Protein AF-A0A443SQB9-F1 (afdb_monomer)

Solvent-accessible surface area (backbone atoms only — not comparable to full-atom values): 27521 Å² total; per-residue (Å²): 140,80,87,82,80,80,82,76,84,77,80,80,80,65,54,76,94,55,66,88,41,64,33,54,49,50,38,37,49,73,78,35,53,66,57,44,50,38,56,67,45,86,54,63,68,63,34,51,50,52,31,52,51,50,36,70,71,40,77,94,51,84,53,91,40,65,66,52,48,51,54,51,49,48,52,52,45,53,51,50,43,52,48,42,39,58,79,42,38,79,82,55,68,74,66,68,82,67,60,59,46,27,38,60,34,34,30,89,89,35,77,47,68,30,37,49,18,38,32,24,34,56,21,31,28,24,47,65,40,36,40,73,41,70,41,59,95,59,55,44,59,88,27,39,45,67,43,40,27,38,45,40,76,32,45,29,56,15,32,34,74,69,39,62,40,28,42,89,95,45,77,43,77,42,55,31,40,28,32,64,65,54,76,50,72,45,36,38,42,5,22,49,52,38,53,75,51,31,30,28,45,29,40,60,83,32,30,42,33,41,65,50,98,54,100,63,68,46,76,43,37,34,58,55,80,87,74,67,62,78,66,65,36,52,50,52,52,52,51,62,77,65,55,66,71,49,43,24,53,34,42,46,93,80,62,60,82,50,60,35,38,26,37,71,33,32,38,78,88,35,82,43,70,31,35,48,20,44,36,21,49,55,20,33,27,21,49,63,36,27,48,75,48,68,45,32,38,46,40,39,56,87,62,44,48,78,46,54,13,43,19,62,28,52,28,54,12,32,28,54,54,42,68,33,32,67,50,101,87,41,73,47,71,50,48,30,41,26,33,62,87,56,101,60,70,46,39,37,43,8,16,39,52,35,34,70,38,27,20,32,41,32,49,71,78,38,29,41,32,38,41,77,93,60,82,41,77,41,71,47,38,66,65,85,67,69,66,65,63,51,53,49,56,26,52,76,24,60,42,35,78,83,71,70,66,74,91,74,79,79,83,81,72,83,78,84,86,82,88,85,93,85,86,82,88,80,90,87,86,84,82,90,84,78,89,84,84,84,84,79,89,84,86,82,77,87,83,78,88,81,85,79,81,86,77,91,75,84,83,84,81,89,76,93,76,90,79,70,78,76,80,57,74,80,74,71,81,84,130

Foldseek 3Di:
DDDDDDDDDPQQDFDPLCVPVVLLLLLCVVVPVLLNVLRSDPDPVSFVVVQVVVCVVCVVDHDPGSSSVSVVSVVVLVVVLVVLCVVCCVLCVDQDDQFFQKAWKAFPNDIDIEGEKLLFQFWAWECVRCVNNPNNVQFAQPFKAWWAWFAGIWIFRGKRFQTFIDGDNDTDGGIYGYTHDFPDGHTYDYPVNCLVQQWKQFLLQQWIWGDDPPPDIDIAHRLGDQDDDPPVSVVSVVNVVPPPQQQIQRTPPQQAPRQWWWAWWAFLNDTDIATEISSHRFKAWECVLCSVSSQSNQFDQVQWDWGGYSHTWTFRGKRRWGWIGRDPFDTDTGMHGYTYDDPDTHTYDYSSNCNSQRWMQGSVQQWIWGDDPDTDIGHIDGDDDDPVSNCVSCVVRVNCVVVPVDPPPPPPDDDDDDDDDDDDDDDDDDDDDDDDDDDDDDDDDDDDDDDDDDDDDDDDDDDDDRDDPPVCVVPPPDD

Nearest PDB structures (foldseek):
  4rgh-assembly1_A  TM=8.993E-01  e=1.128E-07  Homo sapiens
  4z2z-assembly1_B  TM=8.793E-01  e=1.262E-07  Saccharomyces cerevisiae S288C
  4z2z-assembly1_A  TM=9.184E-01  e=4.603E-07  Saccharomyces cerevisiae S288C
  5yq8-assembly2_D  TM=8.649E-01  e=8.079E-07  Leishmania major
  7d66-assembly2_I  TM=8.600E-01  e=8.546E-07  Toxoplasma gondii GT1

Mean predicted aligned error: 14.37 Å

pLDDT: mean 72.58, std 24.24, range [23.03, 96.5]

Structure (mmCIF, N/CA/C/O backbone):
data_AF-A0A443SQB9-F1
#
_entry.id   AF-A0A443SQB9-F1
#
loop_
_atom_site.group_PDB
_atom_site.id
_atom_site.type_symbol
_atom_site.label_atom_id
_atom_site.label_alt_id
_atom_site.label_comp_id
_atom_site.label_asym_id
_atom_site.label_entity_id
_atom_site.label_seq_id
_atom_site.pdbx_PDB_ins_code
_atom_site.Cartn_x
_atom_site.Cartn_y
_atom_site.Cartn_z
_atom_site.occupancy
_atom_site.B_iso_or_equiv
_atom_site.auth_seq_id
_atom_site.auth_comp_id
_atom_site.auth_asym_id
_atom_site.auth_atom_id
_atom_site.pdbx_PDB_model_num
ATOM 1 N N . MET A 1 1 ? 62.077 -1.627 -3.712 1.00 34.81 1 MET A N 1
ATOM 2 C CA . MET A 1 1 ? 61.392 -2.932 -3.588 1.00 34.81 1 MET A CA 1
ATOM 3 C C . MET A 1 1 ? 60.418 -2.800 -2.430 1.00 34.81 1 MET A C 1
ATOM 5 O O . MET A 1 1 ? 60.890 -2.609 -1.328 1.00 34.81 1 MET A O 1
ATOM 9 N N . GLY A 1 2 ? 59.101 -2.772 -2.541 1.00 33.56 2 GLY A N 1
ATOM 10 C CA . GLY A 1 2 ? 58.137 -2.746 -3.632 1.00 33.56 2 GLY A CA 1
ATOM 11 C C . GLY A 1 2 ? 56.800 -2.491 -2.925 1.00 33.56 2 GLY A C 1
ATOM 12 O O . GLY A 1 2 ? 56.487 -3.211 -1.983 1.00 33.56 2 GLY A O 1
ATOM 13 N N . ASN A 1 3 ? 56.077 -1.440 -3.310 1.00 28.31 3 ASN A N 1
ATOM 14 C CA . ASN A 1 3 ? 54.699 -1.218 -2.880 1.00 28.31 3 ASN A CA 1
ATOM 15 C C . ASN A 1 3 ? 53.808 -1.898 -3.920 1.00 28.31 3 ASN A C 1
ATOM 17 O O . ASN A 1 3 ? 53.896 -1.576 -5.105 1.00 28.31 3 ASN A O 1
ATOM 21 N N . THR A 1 4 ? 52.999 -2.861 -3.498 1.00 34.81 4 THR A N 1
ATOM 22 C CA . THR A 1 4 ? 51.922 -3.423 -4.314 1.00 34.81 4 THR A CA 1
ATOM 23 C C . THR A 1 4 ? 50.633 -2.709 -3.942 1.00 34.81 4 THR A C 1
ATOM 25 O O . THR A 1 4 ? 49.973 -3.093 -2.979 1.00 34.81 4 THR A O 1
ATOM 28 N N . ASP A 1 5 ? 50.296 -1.667 -4.701 1.00 32.88 5 ASP A N 1
ATOM 29 C CA . ASP A 1 5 ? 48.966 -1.064 -4.680 1.00 32.88 5 ASP A CA 1
ATOM 30 C C . ASP A 1 5 ? 47.976 -2.015 -5.363 1.00 32.88 5 ASP A C 1
ATOM 32 O O . ASP A 1 5 ? 48.071 -2.319 -6.558 1.00 32.88 5 ASP A O 1
ATOM 36 N N . SER A 1 6 ? 47.020 -2.507 -4.582 1.00 32.91 6 SER A N 1
ATOM 37 C CA . SER A 1 6 ? 45.829 -3.197 -5.057 1.00 32.91 6 SER A CA 1
ATOM 38 C C . SER A 1 6 ? 44.921 -2.196 -5.773 1.00 32.91 6 SER A C 1
ATOM 40 O O . SER A 1 6 ? 44.349 -1.309 -5.146 1.00 32.91 6 SER A O 1
ATOM 42 N N . LYS A 1 7 ? 44.790 -2.346 -7.095 1.00 32.62 7 LYS A N 1
ATOM 43 C CA . LYS A 1 7 ? 43.816 -1.621 -7.919 1.00 32.62 7 LYS A CA 1
ATOM 44 C C . LYS A 1 7 ? 42.391 -1.962 -7.473 1.00 32.62 7 LYS A C 1
ATOM 46 O O . LYS A 1 7 ? 41.893 -3.046 -7.773 1.00 32.62 7 LYS A O 1
ATOM 51 N N . GLU A 1 8 ? 41.733 -1.023 -6.802 1.00 32.00 8 GLU A N 1
ATOM 52 C CA . GLU A 1 8 ? 40.275 -0.975 -6.734 1.00 32.00 8 GLU A CA 1
ATOM 53 C C . GLU A 1 8 ? 39.711 -0.735 -8.141 1.00 32.00 8 GLU A C 1
ATOM 55 O O . GLU A 1 8 ? 40.097 0.190 -8.854 1.00 32.00 8 GLU A O 1
ATOM 60 N N . SER A 1 9 ? 38.805 -1.619 -8.550 1.00 29.86 9 SER A N 1
ATOM 61 C CA . SER A 1 9 ? 38.025 -1.535 -9.781 1.00 29.86 9 SER A CA 1
ATOM 62 C C . SER A 1 9 ? 37.024 -0.377 -9.675 1.00 29.86 9 SER A C 1
ATOM 64 O O . SER A 1 9 ? 35.926 -0.546 -9.141 1.00 29.86 9 SER A O 1
ATOM 66 N N . THR A 1 10 ? 37.370 0.791 -10.210 1.00 34.09 10 THR A N 1
ATOM 67 C CA . THR A 1 10 ? 36.421 1.883 -10.460 1.00 34.09 10 THR A CA 1
ATOM 68 C C . THR A 1 10 ? 35.364 1.429 -11.467 1.00 34.09 10 THR A C 1
ATOM 70 O O . THR A 1 10 ? 35.664 1.255 -12.645 1.00 34.09 10 THR A O 1
ATOM 73 N N . ARG A 1 11 ? 34.117 1.234 -11.013 1.00 37.00 11 ARG A N 1
ATOM 74 C CA . ARG A 1 11 ? 32.946 1.151 -11.903 1.00 37.00 11 ARG A CA 1
ATOM 75 C C . ARG A 1 11 ? 32.827 2.480 -12.657 1.00 37.00 11 ARG A C 1
ATOM 77 O O . ARG A 1 11 ? 32.586 3.512 -12.034 1.00 37.00 11 ARG A O 1
ATOM 84 N N . GLU A 1 12 ? 33.033 2.454 -13.970 1.00 46.12 12 GLU A N 1
ATOM 85 C CA . GLU A 1 12 ? 32.887 3.622 -14.845 1.00 46.12 12 GLU A CA 1
ATOM 86 C C . GLU A 1 12 ? 31.425 4.108 -14.868 1.00 46.12 12 GLU A C 1
ATOM 88 O O . GLU A 1 12 ? 30.486 3.309 -14.876 1.00 46.12 12 GLU A O 1
ATOM 93 N N . GLN A 1 13 ? 31.226 5.431 -14.815 1.00 42.25 13 GLN A N 1
ATOM 94 C CA . GLN A 1 13 ? 29.899 6.054 -14.779 1.00 42.25 13 GLN A CA 1
ATOM 95 C C . GLN A 1 13 ? 29.280 6.143 -16.190 1.00 42.25 13 GLN A C 1
ATOM 97 O O . GLN A 1 13 ? 29.987 6.501 -17.131 1.00 42.25 13 GLN A O 1
ATOM 102 N N . PRO A 1 14 ? 27.964 5.886 -16.346 1.00 44.00 14 PRO A N 1
ATOM 103 C CA . PRO A 1 14 ? 27.281 5.933 -17.642 1.00 44.00 14 PRO A CA 1
ATOM 104 C C . PRO A 1 14 ? 27.228 7.356 -18.243 1.00 44.00 14 PRO A C 1
ATOM 106 O O . PRO A 1 14 ? 27.326 8.330 -17.494 1.00 44.00 14 PRO A O 1
ATOM 109 N N . PRO A 1 15 ? 27.043 7.503 -19.571 1.00 52.34 15 PRO A N 1
ATOM 110 C CA . PRO A 1 15 ? 26.892 8.792 -20.261 1.00 52.34 15 PRO A CA 1
ATOM 111 C C . PRO A 1 15 ? 25.661 9.593 -19.791 1.00 52.34 15 PRO A C 1
ATOM 113 O O . PRO A 1 15 ? 24.683 9.020 -19.308 1.00 52.34 15 PRO A O 1
ATOM 116 N N . ASP A 1 16 ? 25.708 10.924 -19.954 1.00 53.62 16 ASP A N 1
ATOM 117 C CA . ASP A 1 16 ? 24.734 11.887 -19.401 1.00 53.62 16 ASP A CA 1
ATOM 118 C C . ASP A 1 16 ? 23.270 11.637 -19.820 1.00 53.62 16 ASP A C 1
ATOM 120 O O . ASP A 1 16 ? 22.362 11.915 -19.042 1.00 53.62 16 ASP A O 1
ATOM 124 N N . ASP A 1 17 ? 23.030 11.020 -20.980 1.00 52.53 17 ASP A N 1
ATOM 125 C CA . ASP A 1 17 ? 21.685 10.810 -21.543 1.00 52.53 17 ASP A CA 1
ATOM 126 C C . ASP A 1 17 ? 20.835 9.754 -20.803 1.00 52.53 17 ASP A C 1
ATOM 128 O O . ASP A 1 17 ? 19.616 9.701 -20.974 1.00 52.53 17 ASP A O 1
ATOM 132 N N . ILE A 1 18 ? 21.455 8.909 -19.969 1.00 58.88 18 ILE A N 1
ATOM 133 C CA . ILE A 1 18 ? 20.764 7.939 -19.089 1.00 58.88 18 ILE A CA 1
ATOM 134 C C . ILE A 1 18 ? 20.858 8.349 -17.617 1.00 58.88 18 ILE A C 1
ATOM 136 O O . ILE A 1 18 ? 20.104 7.843 -16.776 1.00 58.88 18 ILE A O 1
ATOM 140 N N . LYS A 1 19 ? 21.743 9.297 -17.280 1.00 58.69 19 LYS A N 1
ATOM 141 C CA . LYS A 1 19 ? 21.908 9.764 -15.902 1.00 58.69 19 LYS A CA 1
ATOM 142 C C . LYS A 1 19 ? 20.585 10.339 -15.394 1.00 58.69 19 LYS A C 1
ATOM 144 O O . LYS A 1 19 ? 20.114 11.375 -15.843 1.00 58.69 19 LYS A O 1
ATOM 149 N N . GLY A 1 20 ? 19.986 9.642 -14.430 1.00 67.12 20 GLY A N 1
ATOM 150 C CA . GLY A 1 20 ? 18.756 10.059 -13.755 1.00 67.12 20 GLY A CA 1
ATOM 151 C C . GLY A 1 20 ? 17.464 9.400 -14.249 1.00 67.12 20 GLY A C 1
ATOM 152 O O . GLY A 1 20 ? 16.442 9.570 -13.589 1.00 67.12 20 GLY A O 1
ATOM 153 N N . ASN A 1 21 ? 17.478 8.603 -15.327 1.00 84.06 21 ASN A N 1
ATOM 154 C CA . ASN A 1 21 ? 16.302 7.840 -15.773 1.00 84.06 21 ASN A CA 1
ATOM 155 C C . ASN A 1 21 ? 16.512 6.332 -15.585 1.00 84.06 21 ASN A C 1
ATOM 157 O O . ASN A 1 21 ? 16.689 5.571 -16.537 1.00 84.06 21 ASN A O 1
ATOM 161 N N . ALA A 1 22 ? 16.479 5.897 -14.327 1.00 86.94 22 ALA A N 1
ATOM 162 C CA . ALA A 1 22 ? 16.673 4.493 -13.979 1.00 86.94 22 ALA A CA 1
ATOM 163 C C . ALA A 1 22 ? 15.586 3.571 -14.587 1.00 86.94 22 ALA A C 1
ATOM 165 O O . ALA A 1 22 ? 15.866 2.420 -14.895 1.00 86.94 22 ALA A O 1
ATOM 166 N N . ALA A 1 23 ? 14.372 4.073 -14.852 1.00 91.50 23 ALA A N 1
ATOM 167 C CA . ALA A 1 23 ? 13.325 3.282 -15.507 1.00 91.50 23 ALA A CA 1
ATOM 168 C C . ALA A 1 23 ? 13.665 2.975 -16.978 1.00 91.50 23 ALA A C 1
ATOM 170 O O . ALA A 1 23 ? 13.377 1.885 -17.472 1.00 91.50 23 ALA A O 1
ATOM 171 N N . LEU A 1 24 ? 14.289 3.922 -17.686 1.00 93.38 24 LEU A N 1
ATOM 172 C CA . LEU A 1 24 ? 14.808 3.694 -19.036 1.00 93.38 24 LEU A CA 1
ATOM 173 C C . LEU A 1 24 ? 16.005 2.745 -19.029 1.00 93.38 24 LEU A C 1
ATOM 175 O O . LEU A 1 24 ? 16.097 1.894 -19.910 1.00 93.38 24 LEU A O 1
ATOM 179 N N . HIS A 1 25 ? 16.890 2.866 -18.039 1.00 91.19 25 HIS A N 1
ATOM 180 C CA . HIS A 1 25 ? 18.000 1.932 -17.878 1.00 91.19 25 HIS A CA 1
ATOM 181 C C . HIS A 1 25 ? 17.492 0.489 -17.739 1.00 91.19 25 HIS A C 1
ATOM 183 O O . HIS A 1 25 ? 17.869 -0.352 -18.550 1.00 91.19 25 HIS A O 1
ATOM 189 N N . ASP A 1 26 ? 16.560 0.224 -16.817 1.00 90.94 26 ASP A N 1
ATOM 190 C CA . ASP A 1 26 ? 15.968 -1.112 -16.630 1.00 90.94 26 ASP A CA 1
ATOM 191 C C . ASP A 1 26 ? 15.263 -1.620 -17.899 1.00 90.94 26 ASP A C 1
ATOM 193 O O . ASP A 1 26 ? 15.304 -2.808 -18.215 1.00 90.94 26 ASP A O 1
ATOM 197 N N . PHE A 1 27 ? 14.625 -0.724 -18.660 1.00 94.25 27 PHE A N 1
ATOM 198 C CA . PHE A 1 27 ? 14.015 -1.081 -19.941 1.00 94.25 27 PHE A CA 1
ATOM 199 C C . PHE A 1 27 ? 15.060 -1.500 -20.983 1.00 94.25 27 PHE A C 1
ATOM 201 O O . PHE A 1 27 ? 14.877 -2.503 -21.667 1.00 94.25 27 PHE A O 1
ATOM 208 N N . ILE A 1 28 ? 16.153 -0.745 -21.116 1.00 93.88 28 ILE A N 1
ATOM 209 C CA . ILE A 1 28 ? 17.231 -1.053 -22.064 1.00 93.88 28 ILE A CA 1
ATOM 210 C C . ILE A 1 28 ? 17.969 -2.326 -21.650 1.00 93.88 28 ILE A C 1
ATOM 212 O O . ILE A 1 28 ? 18.276 -3.146 -22.511 1.00 93.88 28 ILE A O 1
ATOM 216 N N . GLU A 1 29 ? 18.240 -2.506 -20.361 1.00 91.44 29 GLU A N 1
ATOM 217 C CA . GLU A 1 29 ? 18.911 -3.695 -19.841 1.00 91.44 29 GLU A CA 1
ATOM 218 C C . GLU A 1 29 ? 18.134 -4.976 -20.162 1.00 91.44 29 GLU A C 1
ATOM 220 O O . GLU A 1 29 ? 18.739 -5.959 -20.590 1.00 91.44 29 GLU A O 1
ATOM 225 N N . ASP A 1 30 ? 16.807 -4.951 -20.018 1.00 89.25 30 ASP A N 1
ATOM 226 C CA . ASP A 1 30 ? 15.961 -6.122 -20.260 1.00 89.25 30 ASP A CA 1
ATOM 227 C C . ASP A 1 30 ? 15.675 -6.351 -21.757 1.00 89.25 30 ASP A C 1
ATOM 229 O O . ASP A 1 30 ? 15.735 -7.483 -22.231 1.00 89.25 30 ASP A O 1
ATOM 233 N N . GLU A 1 31 ? 15.401 -5.294 -22.529 1.00 90.12 31 GLU A N 1
ATOM 234 C CA . GLU A 1 31 ? 14.973 -5.418 -23.935 1.00 90.12 31 GLU A CA 1
ATOM 235 C C . GLU A 1 31 ? 16.144 -5.386 -24.935 1.00 90.12 31 GLU A C 1
ATOM 237 O O . GLU A 1 31 ? 16.027 -5.896 -26.050 1.00 90.12 31 GLU A O 1
ATOM 242 N N . CYS A 1 32 ? 17.274 -4.760 -24.586 1.00 92.56 32 CYS A N 1
ATOM 243 C CA . CYS A 1 32 ? 18.442 -4.651 -25.464 1.00 92.56 32 CYS A CA 1
ATOM 244 C C . CYS A 1 32 ? 19.783 -4.661 -24.692 1.00 92.56 32 CYS A C 1
ATOM 246 O O . CYS A 1 32 ? 20.474 -3.637 -24.606 1.00 92.56 32 CYS A O 1
ATOM 248 N N . PRO A 1 33 ? 20.235 -5.835 -24.206 1.00 91.06 33 PRO A N 1
ATOM 249 C CA . PRO A 1 33 ? 21.480 -5.958 -23.440 1.00 91.06 33 PRO A CA 1
ATOM 250 C C . PRO A 1 33 ? 22.732 -5.464 -24.183 1.00 91.06 33 PRO A C 1
ATOM 252 O O . PRO A 1 33 ? 23.694 -5.011 -23.563 1.00 91.06 33 PRO A O 1
ATOM 255 N N . VAL A 1 34 ? 22.742 -5.550 -25.519 1.00 92.44 34 VAL A N 1
ATOM 256 C CA . VAL A 1 34 ? 23.853 -5.070 -26.358 1.00 92.44 34 VAL A CA 1
ATOM 257 C C . VAL A 1 34 ? 23.958 -3.547 -26.309 1.00 92.44 34 VAL A C 1
ATOM 259 O O . VAL A 1 34 ? 25.056 -3.020 -26.129 1.00 92.44 34 VAL A O 1
ATOM 262 N N . LEU A 1 35 ? 22.826 -2.840 -26.385 1.00 92.81 35 LEU A N 1
ATOM 263 C CA . LEU A 1 35 ? 22.794 -1.390 -26.215 1.00 92.81 35 LEU A CA 1
ATOM 264 C C . LEU A 1 35 ? 23.242 -1.001 -24.805 1.00 92.81 35 LEU A C 1
ATOM 266 O O . LEU A 1 35 ? 24.037 -0.075 -24.673 1.00 92.81 35 LEU A O 1
ATOM 270 N N . ASN A 1 36 ? 22.815 -1.737 -23.771 1.00 91.50 36 ASN A N 1
ATOM 271 C CA . ASN A 1 36 ? 23.264 -1.497 -22.395 1.00 91.50 36 ASN A CA 1
ATOM 272 C C . ASN A 1 36 ? 24.797 -1.573 -22.266 1.00 91.50 36 ASN A C 1
ATOM 274 O O . ASN A 1 36 ? 25.437 -0.690 -21.698 1.00 91.50 36 ASN A O 1
ATOM 278 N N . LYS A 1 37 ? 25.420 -2.585 -22.884 1.00 91.31 37 LYS A N 1
ATOM 279 C CA . LYS A 1 37 ? 26.887 -2.682 -22.948 1.00 91.31 37 LYS A CA 1
ATOM 280 C C . LYS A 1 37 ? 27.510 -1.514 -23.711 1.00 91.31 37 LYS A C 1
ATOM 282 O O . LYS A 1 37 ? 28.548 -1.013 -23.296 1.00 91.31 37 LYS A O 1
ATOM 287 N N . ALA A 1 38 ? 26.902 -1.079 -24.814 1.00 91.44 38 ALA A N 1
ATOM 288 C CA . ALA A 1 38 ? 27.418 0.030 -25.616 1.00 91.44 38 ALA A CA 1
ATOM 289 C C . ALA A 1 38 ? 27.356 1.365 -24.870 1.00 91.44 38 ALA A C 1
ATOM 291 O O . ALA A 1 38 ? 28.291 2.155 -24.962 1.00 91.44 38 ALA A O 1
ATOM 292 N N . ILE A 1 39 ? 26.297 1.590 -24.090 1.00 89.44 39 ILE A N 1
ATOM 293 C CA . ILE A 1 39 ? 26.139 2.754 -23.211 1.00 89.44 39 ILE A CA 1
ATOM 294 C C . ILE A 1 39 ? 27.318 2.865 -22.245 1.00 89.44 39 ILE A C 1
ATOM 296 O O . ILE A 1 39 ? 27.899 3.943 -22.130 1.00 89.44 39 ILE A O 1
ATOM 300 N N . LEU A 1 40 ? 27.676 1.753 -21.598 1.00 86.38 40 LEU A N 1
ATOM 301 C CA . LEU A 1 40 ? 28.745 1.675 -20.599 1.00 86.38 40 LEU A CA 1
ATOM 302 C C . LEU A 1 40 ? 30.153 1.581 -21.208 1.00 86.38 40 LEU A C 1
ATOM 304 O O . LEU A 1 40 ? 31.132 1.677 -20.480 1.00 86.38 40 LEU A O 1
ATOM 308 N N . SER A 1 41 ? 30.270 1.368 -22.520 1.00 88.00 41 SER A N 1
ATOM 309 C CA . SER A 1 41 ? 31.557 1.186 -23.192 1.00 88.00 41 SER A CA 1
ATOM 310 C C . SER A 1 41 ? 32.205 2.515 -23.584 1.00 88.00 41 SER A C 1
ATOM 312 O O . SER A 1 41 ? 31.535 3.422 -24.090 1.00 88.00 41 SER A O 1
ATOM 314 N N . THR A 1 42 ? 33.530 2.583 -23.439 1.00 88.12 42 THR A N 1
ATOM 315 C CA . THR A 1 42 ? 34.402 3.650 -23.961 1.00 88.12 42 THR A CA 1
ATOM 316 C C . THR A 1 42 ? 34.928 3.364 -25.376 1.00 88.12 42 THR A C 1
ATOM 318 O O . THR A 1 42 ? 35.520 4.244 -25.999 1.00 88.12 42 THR A O 1
ATOM 321 N N . ASP A 1 43 ? 34.689 2.165 -25.919 1.00 92.12 43 ASP A N 1
ATOM 322 C CA . ASP A 1 43 ? 35.086 1.779 -27.278 1.00 92.12 43 ASP A CA 1
ATOM 323 C C . ASP A 1 43 ? 34.122 2.360 -28.325 1.00 92.12 43 ASP A C 1
ATOM 325 O O . ASP A 1 43 ? 32.989 1.894 -28.488 1.00 92.12 43 ASP A O 1
ATOM 329 N N . GLN A 1 44 ? 34.593 3.366 -29.067 1.00 91.19 44 GLN A N 1
ATOM 330 C CA . GLN A 1 44 ? 33.815 4.020 -30.117 1.00 91.19 44 GLN A CA 1
ATOM 331 C C . GLN A 1 44 ? 33.479 3.080 -31.283 1.00 91.19 44 GLN A C 1
ATOM 333 O O . GLN A 1 44 ? 32.373 3.156 -31.810 1.00 91.19 44 GLN A O 1
ATOM 338 N N . GLY A 1 45 ? 34.368 2.151 -31.648 1.00 94.06 45 GLY A N 1
ATOM 339 C CA . GLY A 1 45 ? 34.115 1.208 -32.739 1.00 94.06 45 GLY A CA 1
ATOM 340 C C . GLY A 1 45 ? 32.974 0.248 -32.407 1.00 94.06 45 GLY A C 1
ATOM 341 O O . GLY A 1 45 ? 32.098 0.001 -33.239 1.00 94.06 45 GLY A O 1
ATOM 342 N N . PHE A 1 46 ? 32.928 -0.237 -31.163 1.00 94.00 46 PHE A N 1
ATOM 343 C CA . PHE A 1 46 ? 31.804 -1.039 -30.678 1.00 94.00 46 PHE A CA 1
ATOM 344 C C . PHE A 1 46 ? 30.494 -0.241 -30.668 1.00 94.00 46 PHE A C 1
ATOM 346 O O . PHE A 1 46 ? 29.469 -0.728 -31.150 1.00 94.00 46 PHE A O 1
ATOM 353 N N . ARG A 1 47 ? 30.521 1.001 -30.173 1.00 93.12 47 ARG A N 1
ATOM 354 C CA . ARG A 1 47 ? 29.346 1.889 -30.153 1.00 93.12 47 ARG A CA 1
ATOM 355 C C . ARG A 1 47 ? 28.810 2.151 -31.563 1.00 93.12 47 ARG A C 1
ATOM 357 O O . ARG A 1 47 ? 27.607 2.016 -31.783 1.00 93.12 47 ARG A O 1
ATOM 364 N N . ASP A 1 48 ? 29.684 2.448 -32.520 1.00 94.38 48 ASP A N 1
ATOM 365 C CA . ASP A 1 48 ? 29.315 2.689 -33.920 1.00 94.38 48 ASP A CA 1
ATOM 366 C C . ASP A 1 48 ? 28.744 1.425 -34.580 1.00 94.38 48 ASP A C 1
ATOM 368 O O . ASP A 1 48 ? 27.767 1.495 -35.331 1.00 94.38 48 ASP A O 1
ATOM 372 N N . SER A 1 49 ? 29.294 0.250 -34.252 1.00 96.06 49 SER A N 1
ATOM 373 C CA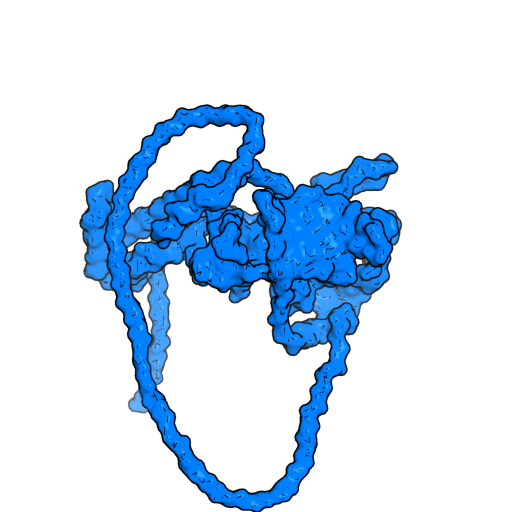 . SER A 1 49 ? 28.760 -1.035 -34.713 1.00 96.06 49 SER A CA 1
ATOM 374 C C . SER A 1 49 ? 27.324 -1.260 -34.234 1.00 96.06 49 SER A C 1
ATOM 376 O O . SER A 1 49 ? 26.488 -1.705 -35.019 1.00 9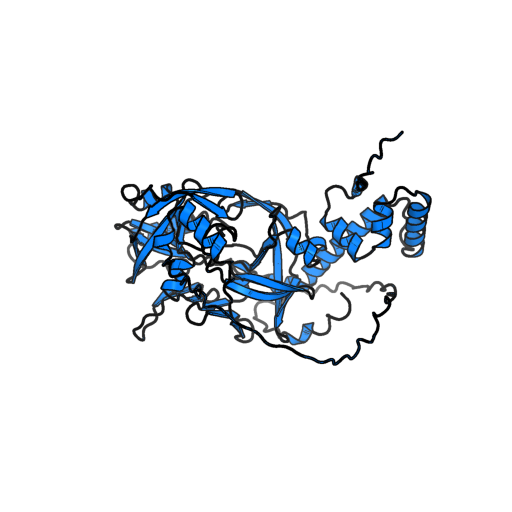6.06 49 SER A O 1
ATOM 378 N N . VAL A 1 50 ? 27.016 -0.926 -32.976 1.00 95.00 50 VAL A N 1
ATOM 379 C CA . VAL A 1 50 ? 25.651 -1.037 -32.436 1.00 95.00 50 VAL A CA 1
ATOM 380 C C . VAL A 1 50 ? 24.700 -0.071 -33.143 1.00 95.00 50 VAL A C 1
ATOM 382 O O . VAL A 1 50 ? 23.604 -0.470 -33.529 1.00 95.00 50 VAL A O 1
ATOM 385 N N . VAL A 1 51 ? 25.111 1.175 -33.395 1.00 95.44 51 VAL A N 1
ATOM 386 C CA . VAL A 1 51 ? 24.295 2.138 -34.163 1.00 95.44 51 VAL A CA 1
ATOM 387 C C . VAL A 1 51 ? 24.011 1.620 -35.579 1.00 95.44 51 VAL A C 1
ATOM 389 O O . VAL A 1 51 ? 22.869 1.663 -36.040 1.00 95.44 51 VAL A O 1
ATOM 392 N N . SER A 1 52 ? 25.028 1.080 -36.254 1.00 94.56 52 SER A N 1
ATOM 393 C CA . SER A 1 52 ? 24.894 0.481 -37.588 1.00 94.56 52 SER A CA 1
ATOM 394 C C . SER A 1 52 ? 23.911 -0.695 -37.598 1.00 94.56 52 SER A C 1
ATOM 396 O O . SER A 1 52 ? 23.053 -0.791 -38.477 1.00 94.56 52 SER A O 1
ATOM 398 N N . GLU A 1 53 ? 23.964 -1.561 -36.585 1.00 94.31 53 GLU A N 1
ATOM 399 C CA . GLU A 1 53 ? 23.016 -2.666 -36.431 1.00 94.31 53 GLU A CA 1
ATOM 400 C C . GLU A 1 53 ? 21.574 -2.165 -36.267 1.00 94.31 53 GLU A C 1
ATOM 402 O O . GLU A 1 53 ? 20.670 -2.646 -36.955 1.00 94.31 53 GLU A O 1
ATOM 407 N N . PHE A 1 54 ? 21.351 -1.137 -35.443 1.00 93.88 54 PHE A N 1
ATOM 408 C CA . PHE A 1 54 ? 20.033 -0.513 -35.301 1.00 93.88 54 PHE A CA 1
ATOM 409 C C . PHE A 1 54 ? 19.525 0.092 -36.619 1.00 93.88 54 PHE A C 1
ATOM 411 O O . PHE A 1 54 ? 18.354 -0.095 -36.951 1.00 93.88 54 PHE A O 1
ATOM 418 N N . ASN A 1 55 ? 20.383 0.749 -37.403 1.00 94.50 55 ASN A N 1
ATOM 419 C CA . ASN A 1 55 ? 20.021 1.266 -38.730 1.00 94.50 55 ASN A CA 1
ATOM 420 C C . ASN A 1 55 ? 19.625 0.152 -39.712 1.00 94.50 55 ASN A C 1
ATOM 422 O O . ASN A 1 55 ? 18.726 0.335 -40.532 1.00 94.50 55 ASN A O 1
ATOM 426 N N . ASN A 1 56 ? 20.242 -1.027 -39.607 1.00 92.94 56 ASN A N 1
ATOM 427 C CA . ASN A 1 56 ? 19.882 -2.181 -40.435 1.00 92.94 56 ASN A CA 1
ATOM 428 C C . ASN A 1 56 ? 18.525 -2.789 -40.044 1.00 92.94 56 ASN A C 1
ATOM 430 O O . ASN A 1 56 ? 17.791 -3.279 -40.909 1.00 92.94 56 ASN A O 1
ATOM 434 N N . VAL A 1 57 ? 18.186 -2.767 -38.751 1.00 90.44 57 VAL A N 1
ATOM 435 C CA . VAL A 1 57 ? 16.921 -3.305 -38.226 1.00 90.44 57 VAL A CA 1
ATOM 436 C C . VAL A 1 57 ? 15.756 -2.341 -38.472 1.00 90.44 57 VAL A C 1
ATOM 438 O O . VAL A 1 57 ? 14.696 -2.760 -38.941 1.00 90.44 57 VAL A O 1
ATOM 441 N N . PHE A 1 58 ? 15.936 -1.051 -38.191 1.00 87.81 58 PHE A N 1
ATOM 442 C CA . PHE A 1 58 ? 14.887 -0.034 -38.289 1.00 87.81 58 PHE A CA 1
ATOM 443 C C . PHE A 1 58 ? 14.974 0.730 -39.609 1.00 87.81 58 PHE A C 1
ATOM 445 O O . PHE A 1 58 ? 15.401 1.875 -39.639 1.00 87.81 58 PHE A O 1
ATOM 452 N N . LYS A 1 59 ? 14.502 0.120 -40.699 1.00 85.69 59 LYS A N 1
ATOM 453 C CA . LYS A 1 59 ? 14.605 0.695 -42.056 1.00 85.69 59 LYS A CA 1
ATOM 454 C C . LYS A 1 59 ? 13.950 2.070 -42.232 1.00 85.69 59 LYS A C 1
ATOM 456 O O . LYS A 1 59 ? 14.374 2.834 -43.090 1.00 85.69 59 LYS A O 1
ATOM 461 N N . ASP A 1 60 ? 12.941 2.379 -41.421 1.00 88.50 60 ASP A N 1
ATOM 462 C CA . ASP A 1 60 ? 12.198 3.644 -41.486 1.00 88.50 60 ASP A CA 1
ATOM 463 C C . ASP A 1 60 ? 12.799 4.742 -40.588 1.00 88.50 60 ASP A C 1
ATOM 465 O O . ASP A 1 60 ? 12.230 5.829 -40.459 1.00 88.50 60 ASP A O 1
ATOM 469 N N . LYS A 1 61 ? 13.928 4.469 -39.921 1.00 88.31 61 LYS A N 1
ATOM 470 C CA . LYS A 1 61 ? 14.631 5.412 -39.045 1.00 88.31 61 LYS A CA 1
ATOM 471 C C . LYS A 1 61 ? 16.126 5.396 -39.340 1.00 88.31 61 LYS A C 1
ATOM 473 O O . LYS A 1 61 ? 16.676 4.402 -39.789 1.00 88.31 61 LYS A O 1
ATOM 478 N N . HIS A 1 62 ? 16.786 6.508 -39.051 1.00 91.94 62 HIS A N 1
ATOM 479 C CA . HIS A 1 62 ? 18.238 6.597 -39.097 1.00 91.94 62 HIS A CA 1
ATOM 480 C C . HIS A 1 62 ? 18.746 7.154 -37.769 1.00 91.94 62 HIS A C 1
ATOM 482 O O . HIS A 1 62 ? 18.246 8.170 -37.285 1.00 91.94 62 HIS A O 1
ATOM 488 N N . PHE A 1 63 ? 19.742 6.492 -37.201 1.00 94.50 63 PHE A N 1
ATOM 489 C CA . PHE A 1 63 ? 20.419 6.826 -35.960 1.00 94.50 63 PHE A CA 1
ATOM 490 C C . PHE A 1 63 ? 21.855 7.235 -36.279 1.00 94.50 63 PHE A C 1
ATOM 492 O O . PHE A 1 63 ? 22.564 6.529 -36.998 1.00 94.50 63 PHE A O 1
ATOM 499 N N . ASN A 1 64 ? 22.283 8.377 -35.751 1.00 93.25 64 ASN A N 1
ATOM 500 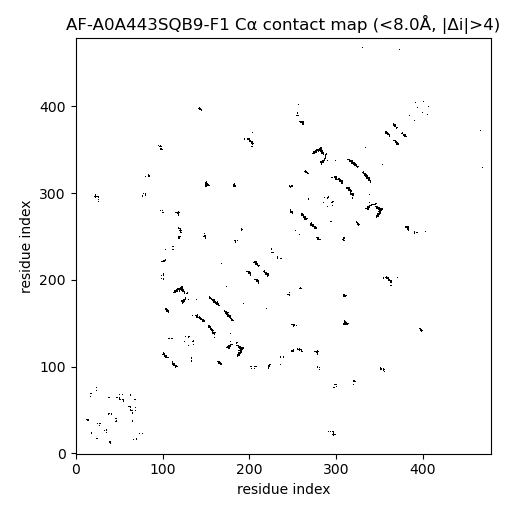C CA . ASN A 1 64 ? 23.642 8.898 -35.912 1.00 93.25 64 ASN A CA 1
ATOM 501 C C . ASN A 1 64 ? 24.514 8.605 -34.689 1.00 93.25 64 ASN A C 1
ATOM 503 O O . ASN A 1 64 ? 25.735 8.704 -34.762 1.00 93.25 64 ASN A O 1
ATOM 507 N N . SER A 1 65 ? 23.897 8.284 -33.551 1.00 92.69 65 SER A N 1
ATOM 508 C CA . SER A 1 65 ? 24.593 8.090 -32.286 1.00 92.69 65 SER A CA 1
ATOM 509 C C . SER A 1 65 ? 23.864 7.104 -31.373 1.00 92.69 65 SER A C 1
ATOM 511 O O . SER A 1 65 ? 22.675 6.831 -31.542 1.00 92.69 65 SER A O 1
ATOM 513 N N . ILE A 1 66 ? 24.565 6.619 -30.344 1.00 91.75 66 ILE A N 1
ATOM 514 C CA . ILE A 1 66 ? 23.953 5.860 -29.243 1.00 91.75 66 ILE A CA 1
ATOM 515 C C . ILE A 1 66 ? 22.850 6.682 -28.549 1.00 91.75 66 ILE A C 1
ATOM 517 O O . ILE A 1 66 ? 21.842 6.110 -28.148 1.00 91.75 66 ILE A O 1
ATOM 521 N N . SER A 1 67 ? 22.986 8.011 -28.467 1.00 90.25 67 SER A N 1
ATOM 522 C CA . SER A 1 67 ? 21.968 8.905 -27.886 1.00 90.25 67 SER A CA 1
ATOM 523 C C . SER A 1 67 ? 20.645 8.873 -28.662 1.00 90.25 67 SER A C 1
ATOM 525 O O . SER A 1 67 ? 19.562 8.775 -28.073 1.00 90.25 67 SER A O 1
ATOM 527 N N . ASP A 1 68 ? 20.717 8.838 -29.997 1.00 92.25 68 ASP A N 1
ATOM 528 C CA . ASP A 1 68 ? 19.534 8.718 -30.861 1.00 92.25 68 ASP A CA 1
ATOM 529 C C . ASP A 1 68 ? 18.822 7.377 -30.616 1.00 92.25 68 ASP A C 1
ATOM 531 O O . ASP A 1 68 ? 17.588 7.307 -30.550 1.00 92.25 68 ASP A O 1
ATOM 535 N N . VAL A 1 69 ? 19.604 6.307 -30.431 1.00 93.00 69 VAL A N 1
ATOM 536 C CA . VAL A 1 69 ? 19.085 4.973 -30.111 1.00 93.00 69 VAL A CA 1
ATOM 537 C C . VAL A 1 69 ? 18.423 4.963 -28.727 1.00 93.00 69 VAL A C 1
ATOM 539 O O . VAL A 1 69 ? 17.297 4.480 -28.606 1.00 93.00 69 VAL A O 1
ATOM 542 N N . ILE A 1 70 ? 19.052 5.551 -27.702 1.00 92.62 70 ILE A N 1
ATOM 543 C CA . ILE A 1 70 ? 18.482 5.697 -26.347 1.00 92.62 70 ILE A CA 1
ATOM 544 C C . ILE A 1 70 ? 17.148 6.452 -26.401 1.00 92.62 70 ILE A C 1
ATOM 546 O O . ILE A 1 70 ? 16.152 6.003 -25.829 1.00 92.62 70 ILE A O 1
ATOM 550 N N . THR A 1 71 ? 17.089 7.555 -27.148 1.00 91.81 71 THR A N 1
ATOM 551 C CA . THR A 1 71 ? 15.859 8.340 -27.334 1.00 91.81 71 THR A CA 1
ATOM 552 C C . THR A 1 71 ? 14.755 7.499 -27.977 1.00 91.81 71 THR A C 1
ATOM 554 O O . THR A 1 71 ? 13.595 7.541 -27.559 1.00 91.81 71 THR A O 1
ATOM 557 N N . CYS A 1 72 ? 15.098 6.675 -28.970 1.00 92.00 72 CYS A N 1
ATOM 558 C CA . CYS A 1 72 ? 14.148 5.749 -29.577 1.00 92.00 72 CYS A CA 1
ATOM 559 C C . CYS A 1 72 ? 13.675 4.660 -28.603 1.00 92.00 72 CYS A C 1
ATOM 561 O O . CYS A 1 72 ? 12.494 4.298 -28.628 1.00 92.00 72 CYS A O 1
ATOM 563 N N . MET A 1 73 ? 14.555 4.157 -27.737 1.00 93.44 73 MET A N 1
ATOM 564 C CA . MET A 1 73 ? 14.187 3.202 -26.690 1.00 93.44 73 MET A CA 1
ATOM 565 C C . MET A 1 73 ? 13.221 3.820 -25.675 1.00 93.44 73 MET A C 1
ATOM 567 O O . MET A 1 73 ? 12.221 3.188 -25.339 1.00 93.44 73 MET A O 1
ATOM 571 N N . GLU A 1 74 ? 13.422 5.076 -25.272 1.00 92.69 74 GLU A N 1
ATOM 572 C CA . GLU A 1 74 ? 12.483 5.791 -24.395 1.00 92.69 74 GLU A CA 1
ATOM 573 C C . GLU A 1 74 ? 11.107 5.975 -25.049 1.00 92.69 74 GLU A C 1
ATOM 575 O O . GLU A 1 74 ? 10.075 5.791 -24.399 1.00 92.69 74 GLU A O 1
ATOM 580 N N . LEU A 1 75 ? 11.060 6.282 -26.351 1.00 92.25 75 LEU A N 1
ATOM 581 C CA . LEU A 1 75 ? 9.796 6.346 -27.092 1.00 92.25 75 LEU A CA 1
ATOM 582 C C . LEU A 1 75 ? 9.076 4.991 -27.099 1.00 92.25 75 LEU A C 1
ATOM 584 O O . LEU A 1 75 ? 7.872 4.943 -26.846 1.00 92.25 75 LEU A O 1
ATOM 588 N N . LYS A 1 76 ? 9.800 3.890 -27.332 1.00 92.69 76 LYS A N 1
ATOM 589 C CA . LYS A 1 76 ? 9.236 2.531 -27.262 1.00 92.69 76 LYS A CA 1
ATOM 590 C C . LYS A 1 76 ? 8.735 2.189 -25.857 1.00 92.69 76 LYS A C 1
ATOM 592 O O . LYS A 1 76 ? 7.651 1.621 -25.724 1.00 92.69 76 LYS A O 1
ATOM 597 N N . ARG A 1 77 ? 9.469 2.575 -24.810 1.00 94.50 77 ARG A N 1
ATOM 598 C CA . ARG A 1 77 ? 9.061 2.392 -23.409 1.00 94.50 77 ARG A CA 1
ATOM 599 C C . ARG A 1 77 ? 7.751 3.120 -23.111 1.00 94.50 77 ARG A C 1
ATOM 601 O O . ARG A 1 77 ? 6.814 2.512 -22.599 1.00 94.50 77 ARG A O 1
ATOM 608 N N . LYS A 1 78 ? 7.643 4.394 -23.505 1.00 93.44 78 LYS A N 1
ATOM 609 C CA . LYS A 1 78 ? 6.408 5.186 -23.365 1.00 93.44 78 LYS A CA 1
ATOM 610 C C . LYS A 1 78 ? 5.239 4.566 -24.129 1.00 93.44 78 LYS A C 1
ATOM 612 O O . LYS A 1 78 ? 4.155 4.439 -23.573 1.00 93.44 78 LYS A O 1
ATOM 617 N N . GLN A 1 79 ? 5.461 4.107 -25.362 1.00 93.88 79 GLN A N 1
ATOM 618 C CA . GLN A 1 79 ? 4.441 3.393 -26.140 1.00 93.88 79 GLN A CA 1
ATOM 619 C C . GLN A 1 79 ? 3.959 2.119 -25.435 1.00 93.88 79 GLN A C 1
ATOM 621 O O . GLN A 1 79 ? 2.763 1.837 -25.438 1.00 93.88 79 GLN A O 1
ATOM 626 N N . ARG A 1 80 ? 4.860 1.367 -24.789 1.00 92.19 80 ARG A N 1
ATOM 627 C CA . ARG A 1 80 ? 4.493 0.179 -24.005 1.00 92.19 80 ARG A CA 1
ATOM 628 C C . ARG A 1 80 ? 3.646 0.540 -22.783 1.00 92.19 80 ARG A C 1
ATOM 630 O O . ARG A 1 80 ? 2.665 -0.147 -22.515 1.00 92.19 80 ARG A O 1
ATOM 637 N N . ILE A 1 81 ? 3.987 1.613 -22.068 1.00 92.56 81 ILE A N 1
ATOM 638 C CA . ILE A 1 81 ? 3.188 2.114 -20.937 1.00 92.56 81 ILE A CA 1
ATOM 639 C C . ILE A 1 81 ? 1.780 2.501 -21.404 1.00 92.56 81 ILE A C 1
ATOM 641 O O . ILE A 1 81 ? 0.798 2.080 -20.795 1.00 92.56 81 ILE A O 1
ATOM 645 N N . GLU A 1 82 ? 1.667 3.242 -22.507 1.00 91.81 82 GLU A N 1
ATOM 646 C CA . GLU A 1 82 ? 0.369 3.626 -23.075 1.00 91.81 82 GLU A CA 1
ATOM 647 C C . GLU A 1 82 ? -0.438 2.415 -23.553 1.00 91.81 82 GLU A C 1
ATOM 649 O O . GLU A 1 82 ? -1.646 2.348 -23.330 1.00 91.81 82 GLU A O 1
ATOM 654 N N . TYR A 1 83 ? 0.221 1.404 -24.120 1.00 90.81 83 TYR A N 1
ATOM 655 C CA . TYR A 1 83 ? -0.427 0.138 -24.451 1.00 90.81 83 TYR A CA 1
ATOM 656 C C . TYR A 1 83 ? -1.002 -0.555 -23.204 1.00 90.81 83 TYR A C 1
ATOM 658 O O . TYR A 1 83 ? -2.181 -0.912 -23.205 1.00 90.81 83 TYR A O 1
ATOM 666 N N . LEU A 1 84 ? -0.227 -0.679 -22.119 1.00 88.75 84 LEU A N 1
ATOM 667 C CA . LEU A 1 84 ? -0.693 -1.269 -20.853 1.00 88.75 84 LEU A CA 1
ATOM 668 C C . LEU A 1 84 ? -1.877 -0.499 -20.251 1.00 88.75 84 LEU A C 1
ATOM 670 O O . LEU A 1 84 ? -2.843 -1.105 -19.779 1.00 88.75 84 LEU A O 1
ATOM 674 N N . LYS A 1 85 ? -1.842 0.836 -20.308 1.00 87.75 85 LYS A N 1
ATOM 675 C CA . LYS A 1 85 ? -2.984 1.674 -19.918 1.00 87.75 85 LYS A CA 1
ATOM 676 C C . LYS A 1 85 ? -4.198 1.385 -20.806 1.00 87.75 85 LYS A C 1
ATOM 678 O O . LYS A 1 85 ? -5.294 1.222 -20.285 1.00 87.75 85 LYS A O 1
ATOM 683 N N . SER A 1 86 ? -4.015 1.257 -22.122 1.00 88.75 86 SER A N 1
ATOM 684 C CA . SER A 1 86 ? -5.120 1.054 -23.069 1.00 88.75 86 SER A CA 1
ATOM 685 C C . SER A 1 86 ? -5.863 -0.269 -22.867 1.00 88.75 86 SER A C 1
ATOM 687 O O . SER A 1 86 ? -7.091 -0.275 -22.850 1.00 88.75 86 SER A O 1
ATOM 689 N N . ILE A 1 87 ? -5.147 -1.374 -22.629 1.00 85.94 87 ILE A N 1
ATOM 690 C CA . ILE A 1 87 ? -5.765 -2.697 -22.433 1.00 85.94 87 ILE A CA 1
ATOM 691 C C . ILE A 1 87 ? -6.470 -2.828 -21.078 1.00 85.94 87 ILE A C 1
ATOM 693 O O . ILE A 1 87 ? -7.269 -3.738 -20.881 1.00 85.94 87 ILE A O 1
ATOM 697 N N . THR A 1 88 ? -6.169 -1.934 -20.133 1.00 82.62 88 THR A N 1
ATOM 698 C CA . THR A 1 88 ? -6.786 -1.916 -18.802 1.00 82.62 88 THR A CA 1
ATOM 699 C C . THR A 1 88 ? -7.789 -0.773 -18.626 1.00 82.62 88 THR A C 1
ATOM 701 O O . THR A 1 88 ? -8.536 -0.766 -17.650 1.00 82.62 88 THR A O 1
ATOM 704 N N . ALA A 1 89 ? -7.879 0.149 -19.589 1.00 79.88 89 ALA A N 1
ATOM 705 C CA . ALA A 1 89 ? -8.661 1.378 -19.485 1.00 79.88 89 ALA A CA 1
ATOM 706 C C . ALA A 1 89 ? -10.139 1.128 -19.169 1.00 79.88 89 ALA A C 1
ATOM 708 O O . ALA A 1 89 ? -10.659 1.744 -18.248 1.00 79.88 89 ALA A O 1
ATOM 709 N N . GLU A 1 90 ? -10.802 0.206 -19.873 1.00 80.62 90 GLU A N 1
ATOM 710 C CA . GLU A 1 90 ? -12.225 -0.094 -19.647 1.00 80.62 90 GLU A CA 1
ATOM 711 C C . GLU A 1 90 ? -12.474 -0.612 -18.225 1.00 80.62 90 GLU A C 1
ATOM 713 O O . GLU A 1 90 ? -13.374 -0.141 -17.532 1.00 80.62 90 GLU A O 1
ATOM 718 N N . ARG A 1 91 ? -11.603 -1.507 -17.741 1.00 75.88 91 ARG A N 1
ATOM 719 C CA . ARG A 1 91 ? -11.698 -2.088 -16.396 1.00 75.88 91 ARG A CA 1
ATOM 720 C C . ARG A 1 91 ? -11.551 -1.038 -15.294 1.00 75.88 91 ARG A C 1
ATOM 722 O O . ARG A 1 91 ? -12.191 -1.161 -14.256 1.00 75.88 91 ARG A O 1
ATOM 729 N N . PHE A 1 92 ? -10.717 -0.021 -15.509 1.00 77.81 92 PHE A N 1
ATOM 730 C CA . PHE A 1 92 ? -10.451 1.039 -14.528 1.00 77.81 92 PHE A CA 1
ATOM 731 C C . PHE A 1 92 ? -11.165 2.365 -14.840 1.00 77.81 92 PHE A C 1
ATOM 733 O O . PHE A 1 92 ? -10.966 3.342 -14.114 1.00 77.81 92 PHE A O 1
ATOM 740 N N . ALA A 1 93 ? -12.031 2.402 -15.861 1.00 71.38 93 ALA A N 1
ATOM 741 C CA . ALA A 1 93 ? -12.750 3.604 -16.294 1.00 71.38 93 ALA A CA 1
ATOM 742 C C . ALA A 1 93 ? -13.651 4.175 -15.189 1.00 71.38 93 ALA A C 1
ATOM 744 O O . ALA A 1 93 ? -13.816 5.389 -15.082 1.00 71.38 93 ALA A O 1
ATOM 745 N N . MET A 1 94 ? -14.192 3.301 -14.335 1.00 67.81 94 MET A N 1
ATOM 746 C CA . MET A 1 94 ? -14.974 3.668 -13.156 1.00 67.81 94 MET A CA 1
ATOM 747 C C . MET A 1 94 ? -14.310 3.119 -11.895 1.00 67.81 94 MET A C 1
ATOM 749 O O . MET A 1 94 ? -14.744 2.125 -11.316 1.00 67.81 94 MET A O 1
ATOM 753 N N . THR A 1 95 ? -13.225 3.764 -11.467 1.00 67.19 95 THR A N 1
ATOM 754 C CA . THR A 1 95 ? -12.598 3.428 -10.184 1.00 67.19 95 THR A CA 1
ATOM 755 C C . THR A 1 95 ? -13.505 3.921 -9.046 1.00 67.19 95 THR A C 1
ATOM 757 O O . THR A 1 95 ? -13.815 5.115 -9.003 1.00 67.19 95 THR A O 1
ATOM 760 N N . PRO A 1 96 ? -13.967 3.047 -8.131 1.00 72.19 96 PRO A N 1
ATOM 761 C CA . PRO A 1 96 ? -14.774 3.476 -6.999 1.00 72.19 96 PRO A CA 1
ATOM 762 C C . PRO A 1 96 ? -13.971 4.431 -6.114 1.00 72.19 96 PRO A C 1
ATOM 764 O O . PRO A 1 96 ? -12.754 4.297 -5.981 1.00 72.19 96 PRO A O 1
ATOM 767 N N . ALA A 1 97 ? -14.660 5.376 -5.471 1.00 77.56 97 ALA A N 1
ATOM 768 C CA . ALA A 1 97 ? -14.033 6.221 -4.463 1.00 77.56 97 ALA A CA 1
ATOM 769 C C . ALA A 1 97 ? -13.401 5.337 -3.376 1.00 77.56 97 ALA A C 1
ATOM 771 O O . ALA A 1 97 ? -14.080 4.471 -2.815 1.00 77.56 97 ALA A O 1
ATOM 772 N N . VAL A 1 98 ? -12.110 5.551 -3.103 1.00 73.31 98 VAL A N 1
ATOM 773 C CA . VAL A 1 98 ? -11.356 4.787 -2.102 1.00 73.31 98 VAL A CA 1
ATOM 774 C C . VAL A 1 98 ? -12.045 4.934 -0.751 1.00 73.31 98 VAL A C 1
ATOM 776 O O . VAL A 1 98 ? -12.260 6.048 -0.268 1.00 73.31 98 VAL A O 1
ATOM 779 N N . LYS A 1 99 ? -12.413 3.806 -0.139 1.00 77.31 99 LYS A N 1
ATOM 780 C CA . LYS A 1 99 ? -13.038 3.811 1.181 1.00 77.31 99 LYS A CA 1
ATOM 781 C C . LYS A 1 99 ? -11.983 3.524 2.238 1.00 77.31 99 LYS A C 1
ATOM 783 O O . LYS A 1 99 ? -11.485 2.406 2.324 1.00 77.31 99 LYS A O 1
ATOM 788 N N . PHE A 1 100 ? -11.704 4.513 3.079 1.00 82.12 100 PHE A N 1
ATOM 789 C CA . PHE A 1 100 ? -10.870 4.301 4.254 1.00 82.12 100 PHE A CA 1
ATOM 790 C C . PHE A 1 100 ? -11.702 3.742 5.407 1.00 82.12 100 PHE A C 1
ATOM 792 O O . PHE A 1 100 ? -12.787 4.266 5.692 1.00 82.12 100 PHE A O 1
ATOM 799 N N . PRO A 1 101 ? -11.211 2.712 6.109 1.00 87.38 101 PRO A N 1
ATOM 800 C CA . PRO A 1 101 ? -11.877 2.185 7.288 1.00 87.38 101 PRO A CA 1
ATOM 801 C C . PRO A 1 101 ? -11.723 3.166 8.454 1.00 87.38 101 PRO A C 1
ATOM 803 O O . PRO A 1 101 ? -10.782 3.107 9.239 1.00 87.38 101 PRO A O 1
ATOM 806 N N . CYS A 1 102 ? -12.660 4.100 8.562 1.00 88.19 102 CYS A N 1
ATOM 807 C CA . CYS A 1 102 ? -12.702 5.082 9.637 1.00 88.19 102 CYS A CA 1
ATOM 808 C C . CYS A 1 102 ? -13.992 4.923 10.444 1.00 88.19 102 CYS A C 1
ATOM 810 O O . CYS A 1 102 ? -15.064 4.756 9.862 1.00 88.19 102 CYS A O 1
ATOM 812 N N . ILE A 1 103 ? -13.911 4.979 11.771 1.00 89.19 103 ILE A N 1
ATOM 813 C CA . ILE A 1 103 ? -15.068 4.864 12.667 1.00 89.19 103 ILE A CA 1
ATOM 814 C C . ILE A 1 103 ? -15.118 6.046 13.632 1.00 89.19 103 ILE A C 1
ATOM 816 O O . ILE A 1 103 ? -14.086 6.586 14.028 1.00 89.19 103 ILE A O 1
ATOM 820 N N . ALA A 1 104 ? -16.328 6.443 14.027 1.00 89.56 104 ALA A N 1
ATOM 821 C CA . ALA A 1 104 ? -16.490 7.393 15.118 1.00 89.56 104 ALA A CA 1
ATOM 822 C C . ALA A 1 104 ? -16.230 6.686 16.452 1.00 89.56 104 ALA A C 1
ATOM 824 O O . ALA A 1 104 ? -16.731 5.580 16.700 1.00 89.56 104 ALA A O 1
ATOM 825 N N . ILE A 1 105 ? -15.466 7.349 17.310 1.00 91.44 105 ILE A N 1
ATOM 826 C CA . ILE A 1 105 ? -15.180 6.911 18.668 1.00 91.44 105 ILE A CA 1
ATOM 827 C C . ILE A 1 105 ? -15.528 8.007 19.670 1.00 91.44 105 ILE A C 1
ATOM 829 O O . ILE A 1 105 ? -15.505 9.196 19.346 1.00 91.44 105 ILE A O 1
ATOM 833 N N . ARG A 1 106 ? -15.818 7.609 20.907 1.00 92.19 106 ARG A N 1
ATOM 834 C CA . ARG A 1 106 ? -15.969 8.505 22.049 1.00 92.19 106 ARG A CA 1
ATOM 835 C C . ARG A 1 106 ? -14.971 8.132 23.135 1.00 92.19 106 ARG A C 1
ATOM 837 O O . ARG A 1 106 ? -14.896 6.975 23.545 1.00 92.19 106 ARG A O 1
ATOM 844 N N . VAL A 1 107 ? -14.230 9.130 23.603 1.00 94.00 107 VAL A N 1
ATOM 845 C CA . VAL A 1 107 ? -13.267 9.024 24.703 1.00 94.00 107 VAL A CA 1
ATOM 846 C C . VAL A 1 107 ? -13.479 10.217 25.626 1.00 94.00 107 VAL A C 1
ATOM 848 O O . VAL A 1 107 ? -13.582 11.347 25.155 1.00 94.00 107 VAL A O 1
ATOM 851 N N . ASN A 1 108 ? -13.612 9.979 26.934 1.00 89.50 108 ASN A N 1
ATOM 852 C CA . ASN A 1 108 ? -13.883 11.024 27.935 1.00 89.50 108 ASN A CA 1
ATOM 853 C C . ASN A 1 108 ? -15.052 11.960 27.553 1.00 89.50 108 ASN A C 1
ATOM 855 O O . ASN A 1 108 ? -14.984 13.176 27.718 1.00 89.50 108 ASN A O 1
ATOM 859 N N . GLY A 1 109 ? -16.122 11.395 26.981 1.00 87.50 109 GLY A N 1
ATOM 860 C CA . GLY A 1 109 ? -17.302 12.141 26.525 1.00 87.50 109 GLY A CA 1
ATOM 861 C C . GLY A 1 109 ? -17.132 12.878 25.190 1.00 87.50 109 GLY A C 1
ATOM 862 O O . GLY A 1 109 ? -18.134 13.251 24.581 1.00 87.50 109 GLY A O 1
ATOM 863 N N . LYS A 1 110 ? -15.900 13.031 24.692 1.00 90.62 110 LYS A N 1
ATOM 864 C CA . LYS A 1 110 ? -15.585 13.718 23.437 1.00 90.62 110 LYS A CA 1
ATOM 865 C C . LYS A 1 110 ? -15.585 12.752 22.258 1.00 90.62 110 LYS A C 1
ATOM 867 O O . LYS A 1 110 ? -15.079 11.637 22.364 1.00 90.62 110 LYS A O 1
ATOM 872 N N . ILE A 1 111 ? -16.139 13.197 21.134 1.00 89.38 111 ILE A N 1
ATOM 873 C CA . ILE A 1 111 ? -16.188 12.430 19.884 1.00 89.38 111 ILE A CA 1
ATOM 874 C C . ILE A 1 111 ? -14.941 12.730 19.052 1.00 89.38 111 ILE A C 1
ATOM 876 O O . ILE A 1 111 ? -14.512 13.881 18.974 1.00 89.38 111 ILE A O 1
ATOM 880 N N . ALA A 1 112 ? -14.386 11.703 18.417 1.00 90.50 112 ALA A N 1
ATOM 881 C CA . ALA A 1 112 ? -13.336 11.823 17.416 1.00 90.50 112 ALA A CA 1
ATOM 882 C C . ALA A 1 112 ? -13.477 10.736 16.342 1.00 90.50 112 ALA A C 1
ATOM 884 O O . ALA A 1 112 ? -14.207 9.760 16.514 1.00 90.50 112 ALA A O 1
ATOM 885 N N . MET A 1 113 ? -12.755 10.900 15.236 1.00 89.50 113 MET A N 1
ATOM 886 C CA . MET A 1 113 ? -12.630 9.874 14.204 1.00 89.50 113 MET A CA 1
ATOM 887 C C . MET A 1 113 ? -11.351 9.068 14.426 1.00 89.50 113 MET A C 1
ATOM 889 O O . MET A 1 113 ? -10.298 9.646 14.699 1.00 89.50 113 MET A O 1
ATOM 893 N N . ALA A 1 114 ? -11.446 7.746 14.295 1.00 91.75 114 ALA A N 1
ATOM 894 C CA . ALA A 1 114 ? -10.309 6.839 14.363 1.00 91.75 114 ALA A CA 1
ATOM 895 C C . ALA A 1 114 ? -10.202 5.990 13.094 1.00 91.75 114 ALA A C 1
ATOM 897 O O . ALA A 1 114 ? -11.196 5.433 12.623 1.00 91.75 114 ALA A O 1
ATOM 898 N N . PHE A 1 115 ? -8.990 5.872 12.558 1.00 90.38 115 PHE A N 1
ATOM 899 C CA . PHE A 1 115 ? -8.675 4.976 11.446 1.00 90.38 115 PHE A CA 1
ATOM 900 C C . PHE A 1 115 ? -8.442 3.558 11.962 1.00 90.38 115 PHE A C 1
ATOM 902 O O . PHE A 1 115 ? -7.832 3.376 13.011 1.00 90.38 115 PHE A O 1
ATOM 909 N N . VAL A 1 116 ? -8.912 2.557 11.227 1.00 92.00 116 VAL A N 1
ATOM 910 C CA . VAL A 1 116 ? -8.675 1.140 11.513 1.00 92.00 116 VAL A CA 1
ATOM 911 C C . VAL A 1 116 ? -7.652 0.622 10.509 1.00 92.00 116 VAL A C 1
ATOM 913 O O . VAL A 1 116 ? -7.974 0.360 9.352 1.00 92.00 116 VAL A O 1
ATOM 916 N N . ASP A 1 117 ? -6.402 0.519 10.939 1.00 90.50 117 ASP A N 1
ATOM 917 C CA . ASP A 1 117 ? -5.254 0.384 10.044 1.00 90.50 117 ASP A CA 1
ATOM 918 C C . ASP A 1 117 ? -4.539 -0.963 10.238 1.00 90.50 117 ASP A C 1
ATOM 920 O O . ASP A 1 117 ? -3.951 -1.226 11.291 1.00 90.50 117 ASP A O 1
ATOM 924 N N . THR A 1 118 ? -4.581 -1.823 9.214 1.00 89.38 118 THR A N 1
ATOM 925 C CA . THR A 1 118 ? -3.880 -3.117 9.204 1.00 89.38 118 THR A CA 1
ATOM 926 C C . THR A 1 118 ? -2.369 -2.991 8.994 1.00 89.38 118 THR A C 1
ATOM 928 O O . THR A 1 118 ? -1.648 -3.933 9.325 1.00 89.38 118 THR A O 1
ATOM 931 N N . GLY A 1 119 ? -1.883 -1.865 8.462 1.00 83.69 119 GLY A N 1
ATOM 932 C CA . GLY A 1 119 ? -0.461 -1.547 8.285 1.00 83.69 119 GLY A CA 1
ATOM 933 C C . GLY A 1 119 ? 0.190 -0.901 9.515 1.00 83.69 119 GLY A C 1
ATOM 934 O O . GLY A 1 119 ? 1.419 -0.784 9.589 1.00 83.69 119 GLY A O 1
ATOM 935 N N . CYS A 1 120 ? -0.610 -0.512 10.512 1.00 81.19 120 CYS A N 1
ATOM 936 C CA . CYS A 1 120 ? -0.140 0.057 11.771 1.00 81.19 120 CYS A CA 1
ATOM 937 C C . CYS A 1 120 ? -0.077 -1.015 12.866 1.00 81.19 120 CYS A C 1
ATOM 939 O O . CYS A 1 120 ? -1.104 -1.465 13.359 1.00 81.19 120 CYS A O 1
ATOM 941 N N . GLY A 1 121 ? 1.122 -1.418 13.298 1.00 76.19 121 GLY A N 1
ATOM 942 C CA . GLY A 1 121 ? 1.281 -2.519 14.262 1.00 76.19 121 GLY A CA 1
ATOM 943 C C . GLY A 1 121 ? 0.633 -2.274 15.635 1.00 76.19 121 GLY A C 1
ATOM 944 O O . GLY A 1 121 ? 0.102 -3.207 16.234 1.00 76.19 121 GLY A O 1
ATOM 945 N N . MET A 1 122 ? 0.655 -1.026 16.113 1.00 80.44 122 MET A N 1
ATOM 946 C CA . MET A 1 122 ? 0.106 -0.613 17.408 1.00 80.44 122 MET A CA 1
ATOM 947 C C . MET A 1 122 ? -0.874 0.534 17.253 1.00 80.44 122 MET A C 1
ATOM 949 O O . MET A 1 122 ? -0.672 1.420 16.427 1.00 80.44 122 MET A O 1
ATOM 953 N N . SER A 1 123 ? -1.894 0.567 18.099 1.00 89.00 123 SER A N 1
ATOM 954 C CA . SER A 1 123 ? -2.800 1.700 18.181 1.00 89.00 123 SER A CA 1
ATOM 955 C C . SER A 1 123 ? -2.018 2.929 18.638 1.00 89.00 123 SER A C 1
ATOM 957 O O . SER A 1 123 ? -1.241 2.875 19.595 1.00 89.00 123 SER A O 1
ATOM 959 N N . CYS A 1 124 ? -2.177 4.043 17.930 1.00 89.38 124 CYS A N 1
ATOM 960 C CA . CYS A 1 124 ? -1.409 5.255 18.186 1.00 89.38 124 CYS A CA 1
ATOM 961 C C . CYS A 1 124 ? -2.239 6.525 17.992 1.00 89.38 124 CYS A C 1
ATOM 963 O O . CYS A 1 124 ? -3.308 6.519 17.382 1.00 89.38 124 CYS A O 1
ATOM 965 N N . VAL A 1 125 ? -1.764 7.621 18.571 1.00 91.88 125 VAL A N 1
ATOM 966 C CA . VAL A 1 125 ? -2.452 8.913 18.570 1.00 91.88 125 VAL A CA 1
ATOM 967 C C . VAL A 1 125 ? -1.436 10.045 18.564 1.00 91.88 125 VAL A C 1
ATOM 969 O O . VAL A 1 125 ? -0.419 9.962 19.251 1.00 91.88 125 VAL A O 1
ATOM 972 N N . THR A 1 126 ? -1.688 11.122 17.819 1.00 91.19 126 THR A N 1
ATOM 973 C CA . THR A 1 126 ? -0.825 12.311 17.916 1.00 91.19 126 THR A CA 1
ATOM 974 C C . THR A 1 126 ? -1.050 13.040 19.239 1.00 91.19 126 THR A C 1
ATOM 976 O O . THR A 1 126 ? -2.166 13.064 19.763 1.00 91.19 126 THR A O 1
ATOM 979 N N . ARG A 1 127 ? -0.019 13.698 19.787 1.00 92.06 127 ARG A N 1
ATOM 980 C CA . ARG A 1 127 ? -0.128 14.479 21.034 1.00 92.06 127 ARG A CA 1
ATOM 981 C C . ARG A 1 127 ? -1.293 15.472 20.977 1.00 92.06 127 ARG A C 1
ATOM 983 O O . ARG A 1 127 ? -2.046 15.600 21.943 1.00 92.06 127 ARG A O 1
ATOM 990 N N . ARG A 1 128 ? -1.471 16.157 19.840 1.00 91.62 128 ARG A N 1
ATOM 991 C CA . ARG A 1 128 ? -2.572 17.115 19.664 1.00 91.62 128 ARG A CA 1
ATOM 992 C C . ARG A 1 128 ? -3.931 16.414 19.611 1.00 91.62 128 ARG A C 1
ATOM 994 O O . ARG A 1 128 ? -4.855 16.877 20.273 1.00 91.62 128 ARG A O 1
ATOM 1001 N N . ALA A 1 129 ? -4.054 15.283 18.910 1.00 92.12 129 ALA A N 1
ATOM 1002 C CA . ALA A 1 129 ? -5.288 14.499 18.910 1.00 92.12 129 ALA A CA 1
ATOM 1003 C C . ALA A 1 129 ? -5.647 13.997 20.320 1.00 92.12 129 ALA A C 1
ATOM 1005 O O . ALA A 1 129 ? -6.798 14.141 20.728 1.00 92.12 129 ALA A O 1
ATOM 1006 N N . ALA A 1 130 ? -4.670 13.510 21.093 1.00 94.06 130 ALA A N 1
ATOM 1007 C CA . ALA A 1 130 ? -4.854 13.093 22.485 1.00 94.06 130 ALA A CA 1
ATOM 1008 C C . ALA A 1 130 ? -5.356 14.246 23.374 1.00 94.06 130 ALA A C 1
ATOM 1010 O O . ALA A 1 130 ? -6.310 14.075 24.133 1.00 94.06 130 ALA A O 1
ATOM 1011 N N . SER A 1 131 ? -4.776 15.442 23.239 1.00 93.12 131 SER A N 1
ATOM 1012 C CA . SER A 1 131 ? -5.246 16.643 23.944 1.00 93.12 131 SER A CA 1
ATOM 1013 C C . SER A 1 131 ? -6.676 17.027 23.545 1.00 93.12 131 SER A C 1
ATOM 1015 O O . SER A 1 131 ? -7.522 17.279 24.408 1.00 93.12 131 SER A O 1
ATOM 1017 N N . ASN A 1 132 ? -7.003 16.959 22.250 1.00 91.44 132 ASN A N 1
ATOM 1018 C CA . ASN A 1 132 ? -8.347 17.257 21.754 1.00 91.44 132 ASN A CA 1
ATOM 1019 C C . ASN A 1 132 ? -9.404 16.342 22.384 1.00 91.44 132 ASN A C 1
ATOM 1021 O O . ASN A 1 132 ? -10.467 16.834 22.768 1.00 91.44 132 ASN A O 1
ATOM 1025 N N . ILE A 1 133 ? -9.093 15.057 22.591 1.00 92.75 133 ILE A N 1
ATOM 1026 C CA . ILE A 1 133 ? -9.974 14.093 23.275 1.00 92.75 133 ILE A CA 1
ATOM 1027 C C . ILE A 1 133 ? -9.803 14.056 24.807 1.00 92.75 133 ILE A C 1
ATOM 1029 O O . ILE A 1 133 ? -10.434 13.243 25.474 1.00 92.75 133 ILE A O 1
ATOM 1033 N N . GLY A 1 134 ? -9.035 14.985 25.388 1.00 92.62 134 GLY A N 1
ATOM 1034 C CA . GLY A 1 134 ? -8.902 15.153 26.842 1.00 92.62 134 GLY A CA 1
ATOM 1035 C C . GLY A 1 134 ? -8.075 14.066 27.529 1.00 92.62 134 GLY A C 1
ATOM 1036 O O . GLY A 1 134 ? -8.461 13.602 28.601 1.00 92.62 134 GLY A O 1
ATOM 1037 N N . LEU A 1 135 ? -6.985 13.628 26.895 1.00 93.69 135 LEU A N 1
ATOM 1038 C CA . LEU A 1 135 ? -6.041 12.634 27.423 1.00 93.69 135 LEU A CA 1
ATOM 1039 C C . LEU A 1 135 ? -4.645 13.205 27.723 1.00 93.69 135 LEU A C 1
ATOM 1041 O O . LEU A 1 135 ? -3.757 12.466 28.145 1.00 93.69 135 LEU A O 1
ATOM 1045 N N . ASP A 1 136 ? -4.431 14.503 27.528 1.00 85.94 136 ASP A N 1
ATOM 1046 C CA . ASP A 1 136 ? -3.142 15.179 27.712 1.00 85.94 136 ASP A CA 1
ATOM 1047 C C . ASP A 1 136 ? -2.539 14.964 29.107 1.00 85.94 136 ASP A C 1
ATOM 1049 O O . ASP A 1 136 ? -1.372 14.594 29.219 1.00 85.94 136 ASP A O 1
ATOM 1053 N N . GLY A 1 137 ? -3.343 15.097 30.165 1.00 86.69 137 GLY A N 1
ATOM 1054 C CA . GLY A 1 137 ? -2.895 14.898 31.550 1.00 86.69 137 GLY A CA 1
ATOM 1055 C C . GLY A 1 137 ? -2.639 13.439 31.953 1.00 86.69 137 GLY A C 1
ATOM 1056 O O . GLY A 1 137 ? -2.236 13.188 33.084 1.00 86.69 137 GLY A O 1
ATOM 1057 N N . THR A 1 138 ? -2.897 12.476 31.062 1.00 90.62 138 THR A N 1
ATOM 1058 C CA . THR A 1 138 ? -2.813 11.032 31.358 1.00 90.62 138 THR A CA 1
ATOM 1059 C C . THR A 1 138 ? -1.681 10.317 30.626 1.00 90.62 138 THR A C 1
ATOM 1061 O O . THR A 1 138 ? -1.508 9.110 30.796 1.00 90.62 138 THR A O 1
ATOM 1064 N N . VAL A 1 139 ? -0.903 11.043 29.817 1.00 91.06 139 VAL A N 1
ATOM 1065 C CA . VAL A 1 139 ? 0.227 10.470 29.082 1.00 91.06 139 VAL A CA 1
ATOM 1066 C C . VAL A 1 139 ? 1.308 10.032 30.066 1.00 91.06 139 VAL A C 1
ATOM 1068 O O . VAL A 1 139 ? 1.845 10.837 30.825 1.00 91.06 139 VAL A O 1
ATOM 1071 N N . VAL A 1 140 ? 1.664 8.752 30.015 1.00 88.44 140 VAL A N 1
ATOM 1072 C CA . VAL A 1 140 ? 2.788 8.202 30.769 1.00 88.44 140 VAL A CA 1
ATOM 1073 C C . VAL A 1 140 ? 4.043 8.336 29.907 1.00 88.44 140 VAL A C 1
ATOM 1075 O O . VAL A 1 140 ? 4.177 7.657 28.892 1.00 88.44 140 VAL A O 1
ATOM 1078 N N . SER A 1 141 ? 4.944 9.243 30.284 1.00 85.81 141 SER A N 1
ATOM 1079 C CA . SER A 1 141 ? 6.104 9.665 29.477 1.00 85.81 141 SER A CA 1
ATOM 1080 C C . SER A 1 141 ? 7.385 8.856 29.705 1.00 85.81 141 SER A C 1
ATOM 1082 O O . SER A 1 141 ? 8.429 9.177 29.146 1.00 85.81 141 SER A O 1
ATOM 1084 N N . ASN A 1 142 ? 7.334 7.806 30.526 1.00 75.75 142 ASN A N 1
ATOM 1085 C CA . ASN A 1 142 ? 8.481 6.927 30.777 1.00 75.75 142 ASN A CA 1
ATOM 1086 C C . ASN A 1 142 ? 8.745 5.922 29.640 1.00 75.75 142 ASN A C 1
ATOM 1088 O O . ASN A 1 142 ? 9.715 5.175 29.714 1.00 75.75 142 ASN A O 1
ATOM 1092 N N . VAL A 1 143 ? 7.876 5.895 28.628 1.00 69.50 143 VAL A N 1
ATOM 1093 C CA . VAL A 1 143 ? 8.010 5.094 27.412 1.00 69.50 143 VAL A CA 1
ATOM 1094 C C . VAL A 1 143 ? 8.313 6.051 26.269 1.00 69.50 143 VAL A C 1
ATOM 1096 O O . VAL A 1 143 ? 7.465 6.863 25.900 1.00 69.50 143 VAL A O 1
ATOM 1099 N N . THR A 1 144 ? 9.512 5.971 25.710 1.00 73.81 144 THR A N 1
ATOM 1100 C CA . THR A 1 144 ? 9.925 6.783 24.563 1.00 73.81 144 THR A CA 1
ATOM 1101 C C . THR A 1 144 ? 10.530 5.893 23.494 1.00 73.81 144 THR A C 1
ATOM 1103 O O . THR A 1 144 ? 10.899 4.751 23.747 1.00 73.81 144 THR A O 1
ATOM 1106 N N . GLY A 1 145 ? 10.597 6.388 22.268 1.00 70.81 145 GLY A N 1
ATOM 1107 C CA . GLY A 1 145 ? 11.152 5.618 21.167 1.00 70.81 145 GLY A CA 1
ATOM 1108 C C . GLY A 1 145 ? 11.025 6.350 19.849 1.00 70.81 145 GLY A C 1
ATOM 1109 O O . GLY A 1 145 ? 10.539 7.479 19.782 1.00 70.81 145 GLY A O 1
ATOM 1110 N N . LEU A 1 146 ? 11.441 5.686 18.782 1.00 68.06 146 LEU A N 1
ATOM 1111 C CA . LEU A 1 146 ? 11.165 6.143 17.431 1.00 68.06 146 LEU A CA 1
ATOM 1112 C C . LEU A 1 146 ? 9.988 5.346 16.898 1.00 68.06 146 LEU A C 1
ATOM 1114 O O . LEU A 1 146 ? 9.912 4.143 17.083 1.00 68.06 146 LEU A O 1
ATOM 1118 N N . ALA A 1 147 ? 9.076 6.027 16.234 1.00 66.00 147 ALA A N 1
ATOM 1119 C CA . ALA A 1 147 ? 8.072 5.477 15.354 1.00 66.00 147 ALA A CA 1
ATOM 1120 C C . ALA A 1 147 ? 8.584 5.692 13.930 1.00 66.00 147 ALA A C 1
ATOM 1122 O O . ALA A 1 147 ? 8.946 6.801 13.550 1.00 66.00 147 ALA A O 1
ATOM 1123 N N . SER A 1 148 ? 8.667 4.641 13.129 1.00 61.19 148 SER A N 1
ATOM 1124 C CA . SER A 1 148 ? 9.056 4.755 11.725 1.00 61.19 148 SER A CA 1
ATOM 1125 C C . SER A 1 148 ? 7.864 4.441 10.857 1.00 61.19 148 SER A C 1
ATOM 1127 O O . SER A 1 148 ? 7.116 3.540 11.206 1.00 61.19 148 SER A O 1
ATOM 1129 N N . GLY A 1 149 ? 7.725 5.117 9.724 1.00 63.53 149 GLY A N 1
ATOM 1130 C CA . GLY A 1 149 ? 6.763 4.769 8.690 1.00 63.53 149 GLY A CA 1
ATOM 1131 C C . GLY A 1 149 ? 7.054 5.471 7.380 1.00 63.53 149 GLY A C 1
ATOM 1132 O O . GLY A 1 149 ? 8.180 5.918 7.158 1.00 63.53 149 GLY A O 1
ATOM 1133 N N . PHE A 1 150 ? 6.054 5.570 6.507 1.00 57.56 150 PHE A N 1
ATOM 1134 C CA . PHE A 1 150 ? 6.227 6.278 5.245 1.00 57.56 150 PHE A CA 1
ATOM 1135 C C . PHE A 1 150 ? 6.591 7.749 5.471 1.00 57.56 150 PHE A C 1
ATOM 1137 O O . PHE A 1 150 ? 5.844 8.524 6.073 1.00 57.56 150 PHE A O 1
ATOM 1144 N N . GLY A 1 151 ? 7.748 8.130 4.931 1.00 57.62 151 GLY A N 1
ATOM 1145 C CA . GLY A 1 151 ? 8.153 9.515 4.750 1.00 57.62 151 GLY A CA 1
ATOM 1146 C C . GLY A 1 151 ? 9.069 10.110 5.814 1.00 57.62 151 GLY A C 1
ATOM 1147 O O . GLY A 1 151 ? 9.719 11.081 5.464 1.00 57.62 151 GLY A O 1
ATOM 1148 N N . ASN A 1 152 ? 9.138 9.583 7.053 1.00 61.56 152 ASN A N 1
ATOM 1149 C CA . ASN A 1 152 ? 10.172 9.895 8.070 1.00 61.56 152 ASN A CA 1
ATOM 1150 C C . ASN A 1 152 ? 9.973 9.117 9.392 1.00 61.56 152 ASN A C 1
ATOM 1152 O O . ASN A 1 152 ? 8.916 8.534 9.639 1.00 61.56 152 ASN A O 1
ATOM 1156 N N . HIS A 1 153 ? 10.987 9.158 10.266 1.00 68.69 153 HIS A N 1
ATOM 1157 C CA . HIS A 1 153 ? 10.858 8.799 11.682 1.00 68.69 153 HIS A CA 1
ATOM 1158 C C . HIS A 1 153 ? 10.178 9.925 12.473 1.00 68.69 153 HIS A C 1
ATOM 1160 O O . HIS A 1 153 ? 10.421 11.106 12.223 1.00 68.69 153 HIS A O 1
ATOM 1166 N N . THR A 1 154 ? 9.353 9.561 13.447 1.00 70.81 154 THR A N 1
ATOM 1167 C CA . THR A 1 154 ? 8.753 10.471 14.425 1.00 70.81 154 THR A CA 1
ATOM 1168 C C . THR A 1 154 ? 8.972 9.942 15.839 1.00 70.81 154 THR A C 1
ATOM 1170 O O . THR A 1 154 ? 9.255 8.763 16.033 1.00 70.81 154 THR A O 1
ATOM 1173 N N . GLU A 1 155 ? 8.886 10.812 16.835 1.00 80.25 155 GLU A N 1
ATOM 1174 C CA . GLU A 1 155 ? 9.158 10.463 18.226 1.00 80.25 155 GLU A CA 1
ATOM 1175 C C . GLU A 1 155 ? 7.903 9.928 18.919 1.00 80.25 155 GLU A C 1
ATOM 1177 O O . GLU A 1 155 ? 6.820 10.522 18.861 1.00 80.25 155 GLU A O 1
ATOM 1182 N N . ILE A 1 156 ? 8.082 8.811 19.618 1.00 83.88 156 ILE A N 1
ATOM 1183 C CA . ILE A 1 156 ? 7.168 8.319 20.639 1.00 83.88 156 ILE A CA 1
ATOM 1184 C C . ILE A 1 156 ? 7.546 9.011 21.946 1.00 83.88 156 ILE A C 1
ATOM 1186 O O . ILE A 1 156 ? 8.679 8.903 22.413 1.00 83.88 156 ILE A O 1
ATOM 1190 N N . ILE A 1 157 ? 6.582 9.702 22.541 1.00 87.75 157 ILE A N 1
ATOM 1191 C CA . ILE A 1 157 ? 6.774 10.527 23.748 1.00 87.75 157 ILE A CA 1
ATOM 1192 C C . ILE A 1 157 ? 6.091 9.963 24.993 1.00 87.75 157 ILE A C 1
ATOM 1194 O O . ILE A 1 157 ? 6.129 10.579 26.059 1.00 87.75 157 ILE A O 1
ATOM 1198 N N . GLY A 1 158 ? 5.385 8.849 24.843 1.00 86.75 158 GLY A N 1
ATOM 1199 C CA . GLY A 1 158 ? 4.652 8.231 25.928 1.00 86.75 158 GLY A CA 1
ATOM 1200 C C . GLY A 1 158 ? 3.625 7.226 25.451 1.00 86.75 158 GLY A C 1
ATOM 1201 O O . GLY A 1 158 ? 3.458 6.968 24.254 1.00 86.75 158 GLY A O 1
ATOM 1202 N N . ILE A 1 159 ? 2.891 6.700 26.421 1.00 87.38 159 ILE A N 1
ATOM 1203 C CA . ILE A 1 159 ? 1.743 5.826 26.202 1.00 87.38 159 ILE A CA 1
ATOM 1204 C C . ILE A 1 159 ? 0.523 6.316 26.977 1.00 87.38 159 ILE A C 1
ATOM 1206 O O . ILE A 1 159 ? 0.626 6.992 28.000 1.00 87.38 159 ILE A O 1
ATOM 1210 N N . LEU A 1 160 ? -0.643 5.920 26.492 1.00 91.44 160 LEU A N 1
ATOM 1211 C CA . LEU A 1 160 ? -1.941 6.082 27.130 1.00 91.44 160 LEU A CA 1
ATOM 1212 C C . LEU A 1 160 ? -2.512 4.680 27.368 1.00 91.44 160 LEU A C 1
ATOM 1214 O O . LEU A 1 160 ? -3.113 4.114 26.452 1.00 91.44 160 LEU A O 1
ATOM 1218 N N . PRO A 1 161 ? -2.260 4.066 28.536 1.00 89.69 161 PRO A N 1
ATOM 1219 C CA . PRO A 1 161 ? -2.666 2.693 28.807 1.00 89.69 161 PRO A CA 1
ATOM 1220 C C . PRO A 1 161 ? -4.148 2.594 29.181 1.00 89.69 161 PRO A C 1
ATOM 1222 O O . PRO A 1 161 ? -4.653 3.420 29.937 1.00 89.69 161 PRO A O 1
ATOM 1225 N N . ASN A 1 162 ? -4.817 1.529 28.723 1.00 89.25 162 ASN A N 1
ATOM 1226 C CA . ASN A 1 162 ? -6.188 1.173 29.127 1.00 89.25 162 ASN A CA 1
ATOM 1227 C C . ASN A 1 162 ? -7.197 2.326 28.985 1.00 89.25 162 ASN A C 1
ATOM 1229 O O . ASN A 1 162 ? -7.972 2.627 29.894 1.00 89.25 162 ASN A O 1
ATOM 1233 N N . ILE A 1 163 ? -7.173 2.987 27.831 1.00 95.38 163 ILE A N 1
ATOM 1234 C CA . ILE A 1 163 ? -8.153 4.004 27.484 1.00 95.38 163 ILE A CA 1
ATOM 1235 C C . ILE A 1 163 ? -9.458 3.322 27.090 1.00 95.38 163 ILE A C 1
ATOM 1237 O O . ILE A 1 163 ? -9.503 2.482 26.187 1.00 95.38 163 ILE A O 1
ATOM 1241 N N . ALA A 1 164 ? -10.527 3.737 27.764 1.00 94.94 164 ALA A N 1
ATOM 1242 C CA . ALA A 1 164 ? -11.891 3.374 27.436 1.00 94.94 164 ALA A CA 1
ATOM 1243 C C . ALA A 1 164 ? -12.313 4.079 26.135 1.00 94.94 164 ALA A C 1
ATOM 1245 O O . ALA A 1 164 ? -12.542 5.290 26.115 1.00 94.94 164 ALA A O 1
ATOM 1246 N N . VAL A 1 165 ? -12.404 3.317 25.048 1.00 94.50 165 VAL A N 1
ATOM 1247 C CA . VAL A 1 165 ? -12.821 3.791 23.724 1.00 94.50 165 VAL A CA 1
ATOM 1248 C C . VAL A 1 165 ? -14.191 3.216 23.412 1.00 94.50 165 VAL A C 1
ATOM 1250 O O . VAL A 1 165 ? -14.345 2.002 23.280 1.00 94.50 165 VAL A O 1
ATOM 1253 N N . GLN A 1 166 ? -15.189 4.083 23.284 1.00 91.75 166 GLN A N 1
ATOM 1254 C CA . GLN A 1 166 ? -16.534 3.685 22.888 1.00 91.75 166 GLN A CA 1
ATOM 1255 C C . GLN A 1 166 ? -16.719 3.856 21.376 1.00 91.75 166 GLN A C 1
ATOM 1257 O O . GLN A 1 166 ? -16.324 4.879 20.826 1.00 91.75 166 GLN A O 1
ATOM 1262 N N . SER A 1 167 ? -17.363 2.903 20.705 1.00 88.19 167 SER A N 1
ATOM 1263 C CA . SER A 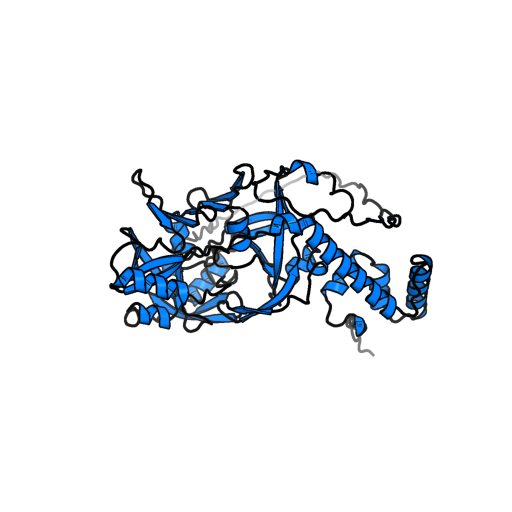1 167 ? -17.856 3.062 19.330 1.00 88.19 167 SER A CA 1
ATOM 1264 C C . SER A 1 167 ? -19.250 2.451 19.224 1.00 88.19 167 SER A C 1
ATOM 1266 O O . SER A 1 167 ? -19.437 1.266 19.492 1.00 88.19 167 SER A O 1
ATOM 1268 N N . GLY A 1 168 ? -20.256 3.269 18.905 1.00 82.38 168 GLY A N 1
ATOM 1269 C CA . GLY A 1 168 ? -21.655 2.865 19.068 1.00 82.38 168 GLY A CA 1
ATOM 1270 C C . GLY A 1 168 ? -21.976 2.523 20.531 1.00 82.38 168 GLY A C 1
ATOM 1271 O O . GLY A 1 168 ? -21.671 3.296 21.440 1.00 82.38 168 GLY A O 1
ATOM 1272 N N . ASP A 1 169 ? -22.575 1.360 20.763 1.00 82.69 169 ASP A N 1
ATOM 1273 C CA . ASP A 1 169 ? -22.839 0.767 22.086 1.00 82.69 169 ASP A CA 1
ATOM 1274 C C . ASP A 1 169 ? -21.670 -0.097 22.607 1.00 82.69 169 ASP A C 1
ATOM 1276 O O . ASP A 1 169 ? -21.750 -0.657 23.700 1.00 82.69 169 ASP A O 1
ATOM 1280 N N . MET A 1 170 ? -20.580 -0.222 21.845 1.00 87.19 170 MET A N 1
ATOM 1281 C CA . MET A 1 170 ? -19.429 -1.039 22.217 1.00 87.19 170 MET A CA 1
ATOM 1282 C C . MET A 1 170 ? -18.415 -0.238 23.021 1.00 87.19 170 MET A C 1
ATOM 1284 O O . MET A 1 170 ? -18.127 0.911 22.687 1.00 87.19 170 MET A O 1
ATOM 1288 N N . LEU A 1 171 ? -17.808 -0.876 24.023 1.00 90.50 171 LEU A N 1
ATOM 1289 C CA . LEU A 1 171 ? -16.723 -0.308 24.817 1.00 90.50 171 LEU A CA 1
ATOM 1290 C C . LEU A 1 171 ? -15.482 -1.199 24.742 1.00 90.50 171 LEU A C 1
ATOM 1292 O O . LEU A 1 171 ? -15.546 -2.394 25.030 1.00 90.50 171 LEU A O 1
ATOM 1296 N N . PHE A 1 172 ? -14.345 -0.598 24.408 1.00 92.69 172 PHE A N 1
ATOM 1297 C CA . PHE A 1 172 ? -13.059 -1.273 24.306 1.00 92.69 172 PHE A CA 1
ATOM 1298 C C . PHE A 1 172 ? -12.023 -0.651 25.233 1.00 92.69 172 PHE A C 1
ATOM 1300 O O . PHE A 1 172 ? -12.074 0.535 25.540 1.00 92.69 172 PHE A O 1
ATOM 1307 N N . GLN A 1 173 ? -11.049 -1.467 25.628 1.00 91.75 173 GLN A N 1
ATOM 1308 C CA . GLN A 1 173 ? -9.850 -1.023 26.333 1.00 91.75 173 GLN A CA 1
ATOM 1309 C C . GLN A 1 173 ? -8.671 -1.053 25.364 1.00 91.75 173 GLN A C 1
ATOM 1311 O O . GLN A 1 173 ? -8.266 -2.138 24.912 1.00 91.75 173 GLN A O 1
ATOM 1316 N N . VAL A 1 174 ? -8.160 0.133 25.037 1.00 91.75 174 VAL A N 1
ATOM 1317 C CA . VAL A 1 174 ? -7.106 0.357 24.041 1.00 91.75 174 VAL A CA 1
ATOM 1318 C C . VAL A 1 174 ? -5.918 1.030 24.710 1.00 91.75 174 VAL A C 1
ATOM 1320 O O . VAL A 1 174 ? -6.092 1.971 25.478 1.00 91.75 174 VAL A O 1
ATOM 1323 N N . THR A 1 175 ? -4.708 0.567 24.408 1.00 88.31 175 THR A N 1
ATOM 1324 C CA . THR A 1 175 ? -3.499 1.313 24.758 1.00 88.31 175 THR A CA 1
ATOM 1325 C C . THR A 1 175 ? -3.012 2.045 23.524 1.00 88.31 175 THR A C 1
ATOM 1327 O O . THR A 1 175 ? -2.794 1.409 22.497 1.00 88.31 175 THR A O 1
ATOM 1330 N N . PHE A 1 176 ? -2.823 3.359 23.626 1.00 90.62 176 PHE A N 1
ATOM 1331 C CA . PHE A 1 176 ? -2.262 4.147 22.535 1.00 90.62 176 PHE A CA 1
ATOM 1332 C C . PHE A 1 176 ? -0.800 4.484 22.789 1.00 90.62 176 PHE A C 1
ATOM 1334 O O . PHE A 1 176 ? -0.434 4.932 23.875 1.00 90.62 176 PHE A O 1
ATOM 1341 N N . VAL A 1 177 ? 0.020 4.341 21.756 1.00 88.00 177 VAL A N 1
ATOM 1342 C CA . VAL A 1 177 ? 1.325 4.997 21.673 1.00 88.00 177 VAL A CA 1
ATOM 1343 C C . VAL A 1 177 ? 1.114 6.461 21.285 1.00 88.00 177 VAL A C 1
ATOM 1345 O O . VAL A 1 177 ? 0.344 6.750 20.366 1.00 88.00 177 VAL A O 1
ATOM 1348 N N . VAL A 1 178 ? 1.776 7.393 21.972 1.00 90.06 178 VAL A N 1
ATOM 1349 C CA . VAL A 1 178 ? 1.623 8.829 21.709 1.00 90.06 178 VAL A CA 1
ATOM 1350 C C . VAL A 1 178 ? 2.755 9.332 20.819 1.00 90.06 178 VAL A C 1
ATOM 1352 O O . VAL A 1 178 ? 3.927 9.256 21.185 1.00 90.06 178 VAL A O 1
ATOM 1355 N N . ILE A 1 179 ? 2.379 9.869 19.661 1.00 87.12 179 ILE A N 1
ATOM 1356 C CA . ILE A 1 179 ? 3.274 10.406 18.635 1.00 87.12 179 ILE A CA 1
ATOM 1357 C C . ILE A 1 179 ? 3.394 11.923 18.795 1.00 87.12 179 ILE A C 1
ATOM 1359 O O . ILE A 1 179 ? 2.380 12.622 18.836 1.00 87.12 179 ILE A O 1
ATOM 1363 N N . GLU A 1 180 ? 4.617 12.450 18.860 1.00 85.62 180 GLU A N 1
ATOM 1364 C CA . GLU A 1 180 ? 4.858 13.882 19.096 1.00 85.62 180 GLU A CA 1
ATOM 1365 C C . GLU A 1 180 ? 4.347 14.760 17.953 1.00 85.62 180 GLU A C 1
ATOM 1367 O O . GLU A 1 180 ? 3.537 15.668 18.157 1.00 85.62 180 GLU A O 1
ATOM 1372 N N . LYS A 1 181 ? 4.834 14.495 16.738 1.00 80.31 181 LYS A N 1
ATOM 1373 C CA . LYS A 1 181 ? 4.570 15.302 15.544 1.00 80.31 181 LYS A CA 1
ATOM 1374 C C . LYS A 1 181 ? 4.344 14.406 14.336 1.00 80.31 181 LYS A C 1
ATOM 1376 O O . LYS A 1 181 ? 5.096 13.469 14.095 1.00 80.31 181 LYS A O 1
ATOM 1381 N N . ALA A 1 182 ? 3.338 14.747 13.549 1.00 76.56 182 ALA A N 1
ATOM 1382 C CA . ALA A 1 182 ? 3.074 14.145 12.252 1.00 76.56 182 ALA A CA 1
ATOM 1383 C C . ALA A 1 182 ? 2.551 15.218 11.291 1.00 76.56 182 ALA A C 1
ATOM 1385 O O . ALA A 1 182 ? 2.226 16.332 11.713 1.00 76.56 182 ALA A O 1
ATOM 1386 N N . SER A 1 183 ? 2.470 14.884 10.002 1.00 73.75 183 SER A N 1
ATOM 1387 C CA . SER A 1 183 ? 1.925 15.787 8.977 1.00 73.75 183 SER A CA 1
ATOM 1388 C C . SER A 1 183 ? 0.442 16.137 9.198 1.00 73.75 183 SER A C 1
ATOM 1390 O O . SER A 1 183 ? -0.017 17.197 8.775 1.00 73.75 183 SER A O 1
ATOM 1392 N N . ALA A 1 184 ? -0.292 15.264 9.892 1.00 79.62 184 ALA A N 1
ATOM 1393 C CA . ALA A 1 184 ? -1.694 15.421 10.248 1.00 79.62 184 ALA A CA 1
ATOM 1394 C C . ALA A 1 184 ? -1.964 14.834 11.639 1.00 79.62 184 ALA A C 1
ATOM 1396 O O . ALA A 1 184 ? -1.254 13.938 12.095 1.00 79.62 184 ALA A O 1
ATOM 1397 N N . ASP A 1 185 ? -3.010 15.329 12.300 1.00 85.31 185 ASP A N 1
ATOM 1398 C CA . ASP A 1 185 ? -3.485 14.760 13.559 1.00 85.31 185 ASP A CA 1
ATOM 1399 C C . ASP A 1 185 ? -4.361 13.539 13.305 1.00 85.31 185 ASP A C 1
ATOM 1401 O O . ASP A 1 185 ? -5.265 13.577 12.471 1.00 85.31 185 ASP A O 1
ATOM 1405 N N . PHE A 1 186 ? -4.113 12.461 14.044 1.00 87.69 186 PHE A N 1
ATOM 1406 C CA . PHE A 1 186 ? -4.827 11.203 13.861 1.00 87.69 186 PHE A CA 1
ATOM 1407 C C . PHE A 1 186 ? -4.988 10.430 15.167 1.00 87.69 186 PHE A C 1
ATOM 1409 O O . PHE A 1 186 ? -4.224 10.591 16.124 1.00 87.69 186 PHE A O 1
ATOM 1416 N N . ILE A 1 187 ? -5.974 9.537 15.149 1.00 92.00 187 ILE A N 1
ATOM 1417 C CA . ILE A 1 187 ? -6.132 8.419 16.075 1.00 92.00 187 ILE A CA 1
ATOM 1418 C C . ILE A 1 187 ? -6.206 7.163 15.213 1.00 92.00 187 ILE A C 1
ATOM 1420 O O . ILE A 1 187 ? -7.010 7.101 14.281 1.00 92.00 187 ILE A O 1
ATOM 1424 N N . ILE A 1 188 ? -5.372 6.175 15.509 1.00 90.88 188 ILE A N 1
ATOM 1425 C CA . ILE A 1 188 ? -5.297 4.919 14.769 1.00 90.88 188 ILE A CA 1
ATOM 1426 C C . ILE A 1 188 ? -5.521 3.765 15.732 1.00 90.88 188 ILE A C 1
ATOM 1428 O O . ILE A 1 188 ? -4.861 3.652 16.764 1.00 90.88 188 ILE A O 1
ATOM 1432 N N . LEU A 1 189 ? -6.456 2.901 15.362 1.00 92.81 189 LEU A N 1
ATOM 1433 C CA . LEU A 1 189 ? -6.661 1.580 15.923 1.00 92.81 189 LEU A CA 1
ATOM 1434 C C . LEU A 1 189 ? -5.891 0.596 15.042 1.00 92.81 189 LEU A C 1
ATOM 1436 O O . LEU A 1 189 ? -6.308 0.293 13.923 1.00 92.81 189 LEU A O 1
ATOM 1440 N N . GLY A 1 190 ? -4.737 0.164 15.538 1.00 89.56 190 GLY A N 1
ATOM 1441 C CA . GLY A 1 190 ? -3.797 -0.658 14.788 1.00 89.56 190 GLY A CA 1
ATOM 1442 C C . GLY A 1 190 ? -4.136 -2.148 14.802 1.00 89.56 190 GLY A C 1
ATOM 1443 O O . GLY A 1 190 ? -5.129 -2.605 15.380 1.00 89.56 190 GLY A O 1
ATOM 1444 N N . ALA A 1 191 ? -3.246 -2.935 14.207 1.00 85.19 191 ALA A N 1
ATOM 1445 C CA . ALA A 1 191 ? -3.282 -4.389 14.164 1.00 85.19 191 ALA A CA 1
ATOM 1446 C C . ALA A 1 191 ? -3.375 -5.023 15.563 1.00 85.19 191 ALA A C 1
ATOM 1448 O O . ALA A 1 191 ? -3.948 -6.106 15.715 1.00 85.19 191 ALA A O 1
ATOM 1449 N N . ASP A 1 192 ? -2.866 -4.359 16.604 1.00 83.31 192 ASP A N 1
ATOM 1450 C CA . ASP A 1 192 ? -3.016 -4.781 17.993 1.00 83.31 192 ASP A CA 1
ATOM 1451 C C . ASP A 1 192 ? -4.482 -4.854 18.440 1.00 83.31 192 ASP A C 1
ATOM 1453 O O . ASP A 1 192 ? -4.922 -5.888 18.957 1.00 83.31 192 ASP A O 1
ATOM 1457 N N . PHE A 1 193 ? -5.241 -3.793 18.174 1.00 90.00 193 PHE A N 1
ATOM 1458 C CA . PHE A 1 193 ? -6.668 -3.687 18.437 1.00 90.00 193 PHE A CA 1
ATOM 1459 C C . PHE A 1 193 ? -7.468 -4.607 17.516 1.00 90.00 193 PHE A C 1
ATOM 1461 O O . PHE A 1 193 ? -8.334 -5.351 17.985 1.00 90.00 193 PHE A O 1
ATOM 1468 N N . ILE A 1 194 ? -7.155 -4.590 16.220 1.00 91.94 194 ILE A N 1
ATOM 1469 C CA . ILE A 1 194 ? -7.850 -5.372 15.193 1.00 91.94 194 ILE A CA 1
ATOM 1470 C C . ILE A 1 194 ? -7.761 -6.872 15.507 1.00 91.94 194 ILE A C 1
ATOM 1472 O O . ILE A 1 194 ? -8.780 -7.562 15.564 1.00 91.94 194 ILE A O 1
ATOM 1476 N N . THR A 1 195 ? -6.554 -7.366 15.795 1.00 87.62 195 THR A N 1
ATOM 1477 C CA . THR A 1 195 ? -6.302 -8.786 16.082 1.00 87.62 195 THR A CA 1
ATOM 1478 C C . THR A 1 195 ? -6.888 -9.208 17.426 1.00 87.62 195 THR A C 1
ATOM 1480 O O . THR A 1 195 ? -7.461 -10.294 17.529 1.00 87.62 195 THR A O 1
ATOM 1483 N N . LYS A 1 196 ? -6.783 -8.361 18.464 1.00 87.50 196 LYS A N 1
ATOM 1484 C CA . LYS A 1 196 ? -7.360 -8.633 19.794 1.00 87.50 196 LYS A CA 1
ATOM 1485 C C . LYS A 1 196 ? -8.877 -8.804 19.724 1.00 87.50 196 LYS A C 1
ATOM 1487 O O . LYS A 1 196 ? -9.418 -9.680 20.393 1.00 87.50 196 LYS A O 1
ATOM 1492 N N . ASN A 1 197 ? -9.543 -7.987 18.909 1.00 89.94 197 ASN A N 1
ATOM 1493 C CA . ASN A 1 197 ? -11.000 -7.982 18.774 1.00 89.94 197 ASN A CA 1
ATOM 1494 C C . ASN A 1 197 ? -11.511 -8.780 17.562 1.00 89.94 197 ASN A C 1
ATOM 1496 O O . ASN A 1 197 ? -12.715 -8.788 17.320 1.00 89.94 197 ASN A O 1
ATOM 1500 N N . LYS A 1 198 ? -10.622 -9.458 16.819 1.00 91.12 198 LYS A N 1
ATOM 1501 C CA . LYS A 1 198 ? -10.953 -10.320 15.669 1.00 91.12 198 LYS A CA 1
ATOM 1502 C C . LYS A 1 198 ? -11.818 -9.628 14.612 1.00 91.12 198 LYS A C 1
ATOM 1504 O O . LYS A 1 198 ? -12.730 -10.230 14.054 1.00 91.12 198 LYS A O 1
ATOM 1509 N N . LEU A 1 199 ? -11.551 -8.350 14.352 1.00 93.12 199 LEU A N 1
ATOM 1510 C CA . LEU A 1 199 ? -12.400 -7.552 13.466 1.00 93.12 199 LEU A CA 1
ATOM 1511 C C . LEU A 1 199 ? -12.436 -8.114 12.045 1.00 93.12 199 LEU A C 1
ATOM 1513 O O . LEU A 1 199 ? -11.499 -8.776 11.594 1.00 93.12 199 LEU A O 1
ATOM 1517 N N . LYS A 1 200 ? -13.495 -7.771 11.312 1.00 94.62 200 LYS A N 1
ATOM 1518 C CA . LYS A 1 200 ? -13.524 -7.924 9.856 1.00 94.62 200 LYS A CA 1
ATOM 1519 C C . LYS A 1 200 ? -13.665 -6.573 9.188 1.00 94.62 200 LYS A C 1
ATOM 1521 O O . LYS A 1 200 ? -14.471 -5.757 9.627 1.00 94.62 200 LYS A O 1
ATOM 1526 N N . LEU A 1 201 ? -12.902 -6.343 8.130 1.00 94.94 201 LEU A N 1
ATOM 1527 C CA . LEU A 1 201 ? -12.959 -5.114 7.342 1.00 94.94 201 LEU A CA 1
ATOM 1528 C C . LEU A 1 201 ? -13.539 -5.447 5.973 1.00 94.94 201 LEU A C 1
ATOM 1530 O O . LEU A 1 201 ? -12.856 -6.059 5.159 1.00 94.94 201 LEU A O 1
ATOM 1534 N N . ASN A 1 202 ? -14.789 -5.065 5.720 1.00 94.00 202 ASN A N 1
ATOM 1535 C CA . ASN A 1 202 ? -15.487 -5.325 4.465 1.00 94.00 202 ASN A CA 1
ATOM 1536 C C . ASN A 1 202 ? -15.506 -4.056 3.602 1.00 94.00 202 ASN A C 1
ATOM 1538 O O . ASN A 1 202 ? -16.299 -3.144 3.834 1.00 94.00 202 ASN A O 1
ATOM 1542 N N . PHE A 1 203 ? -14.663 -3.998 2.573 1.00 92.69 203 PHE A N 1
ATOM 1543 C CA . PHE A 1 203 ? -14.524 -2.830 1.695 1.00 92.69 203 PHE A CA 1
ATOM 1544 C C . PHE A 1 203 ? -15.638 -2.731 0.651 1.00 92.69 203 PHE A C 1
ATOM 1546 O O . PHE A 1 203 ? -16.036 -1.630 0.254 1.00 92.69 203 PHE A O 1
ATOM 1553 N N . ARG A 1 204 ? -16.233 -3.868 0.270 1.00 88.81 204 ARG A N 1
ATOM 1554 C CA . ARG A 1 204 ? -17.410 -3.897 -0.609 1.00 88.81 204 ARG A CA 1
ATOM 1555 C C . ARG A 1 204 ? -18.568 -3.113 0.012 1.00 88.81 204 ARG A C 1
ATOM 1557 O O . ARG A 1 204 ? -19.090 -2.183 -0.602 1.00 88.81 204 ARG A O 1
ATOM 1564 N N . LYS A 1 205 ? -18.931 -3.439 1.252 1.00 89.38 205 LYS A N 1
ATOM 1565 C CA . LYS A 1 205 ? -19.995 -2.762 2.010 1.00 89.38 205 LYS A CA 1
ATOM 1566 C C . LYS A 1 205 ? -19.520 -1.461 2.653 1.00 89.38 205 LYS A C 1
ATOM 1568 O O . LYS A 1 205 ? -20.320 -0.550 2.834 1.00 89.38 205 LYS A O 1
ATOM 1573 N N . GLY A 1 206 ? -18.219 -1.338 2.898 1.00 89.12 206 GLY A N 1
ATOM 1574 C CA . GLY A 1 206 ? -17.640 -0.250 3.672 1.00 89.12 206 GLY A CA 1
ATOM 1575 C C . GLY A 1 206 ? -18.026 -0.384 5.139 1.00 89.12 206 GLY A C 1
ATOM 1576 O O . GLY A 1 206 ? -18.719 0.482 5.657 1.00 89.12 206 GLY A O 1
ATOM 1577 N N . GLU A 1 207 ? -17.670 -1.496 5.780 1.00 90.25 207 GLU A N 1
ATOM 1578 C CA . GLU A 1 207 ? -18.080 -1.841 7.146 1.00 90.25 207 GLU A CA 1
ATOM 1579 C C . GLU A 1 207 ? -16.935 -2.485 7.941 1.00 90.25 207 GLU A C 1
ATOM 1581 O O . GLU A 1 207 ? -16.222 -3.353 7.441 1.00 90.25 207 GLU A O 1
ATOM 1586 N N . VAL A 1 208 ? -16.790 -2.083 9.203 1.00 91.19 208 VAL A N 1
ATOM 1587 C CA . VAL A 1 208 ? -16.057 -2.804 10.245 1.00 91.19 208 VAL A CA 1
ATOM 1588 C C . VAL A 1 208 ? -17.051 -3.702 10.974 1.00 91.19 208 VAL A C 1
ATOM 1590 O O . VAL A 1 208 ? -18.056 -3.232 11.511 1.00 91.19 208 VAL A O 1
ATOM 1593 N N . ILE A 1 209 ? -16.778 -4.999 10.999 1.00 91.75 209 ILE A N 1
ATOM 1594 C CA . ILE A 1 209 ? -17.596 -6.000 11.676 1.00 91.75 209 ILE A CA 1
ATOM 1595 C C . ILE A 1 209 ? -16.879 -6.412 12.953 1.00 91.75 209 ILE A C 1
ATOM 1597 O O . ILE A 1 209 ? -15.729 -6.854 12.920 1.00 91.75 209 ILE A O 1
ATOM 1601 N N . PHE A 1 210 ? -17.584 -6.297 14.069 1.00 88.88 210 PHE A N 1
ATOM 1602 C CA . PHE A 1 210 ? -17.140 -6.736 15.378 1.00 88.88 210 PHE A CA 1
ATOM 1603 C C . PHE A 1 210 ? -17.808 -8.077 15.704 1.00 88.88 210 PHE A C 1
ATOM 1605 O O . PHE A 1 210 ? -19.023 -8.117 15.947 1.00 88.88 210 PHE A O 1
ATOM 1612 N N . PRO A 1 211 ? -17.060 -9.195 15.711 1.00 81.31 211 PRO A N 1
ATOM 1613 C CA . PRO A 1 211 ? -17.620 -10.471 16.124 1.00 81.31 211 PRO A CA 1
ATOM 1614 C C . PRO A 1 211 ? -17.890 -10.443 17.634 1.00 81.31 211 PRO A C 1
ATOM 1616 O O . PRO A 1 211 ? -16.969 -10.298 18.438 1.00 81.31 211 PRO A O 1
ATOM 1619 N N . ARG A 1 212 ? -19.154 -10.590 18.046 1.00 69.94 212 ARG A N 1
ATOM 1620 C CA . ARG A 1 212 ? -19.503 -10.838 19.453 1.00 69.94 212 ARG A CA 1
ATOM 1621 C C . ARG A 1 212 ? -19.478 -12.347 19.729 1.00 69.94 212 ARG A C 1
ATOM 1623 O O . ARG A 1 212 ? -19.703 -13.161 18.839 1.00 69.94 212 ARG A O 1
ATOM 1630 N N . ARG A 1 213 ? -19.229 -12.725 20.991 1.00 56.41 213 ARG A N 1
ATOM 1631 C CA . ARG A 1 213 ? -19.375 -14.121 21.467 1.00 56.41 213 ARG A CA 1
ATOM 1632 C C . ARG A 1 213 ? -20.843 -14.568 21.554 1.00 56.41 213 ARG A C 1
ATOM 1634 O O . ARG A 1 213 ? -21.114 -15.761 21.608 1.00 56.41 213 ARG A O 1
ATOM 1641 N N . ILE A 1 214 ? -21.773 -13.613 21.580 1.00 53.72 214 ILE A N 1
ATOM 1642 C CA . ILE A 1 214 ? -23.222 -13.826 21.472 1.00 53.72 214 ILE A CA 1
ATOM 1643 C C . ILE A 1 214 ? -23.564 -13.769 19.975 1.00 53.72 214 ILE A C 1
ATOM 1645 O O . ILE A 1 214 ? -22.930 -12.997 19.264 1.00 53.72 214 ILE A O 1
ATOM 1649 N N . MET A 1 215 ? -24.523 -14.568 19.489 1.00 51.69 215 MET A N 1
ATOM 1650 C CA . MET A 1 215 ? -24.816 -14.787 18.053 1.00 51.69 215 MET A CA 1
ATOM 1651 C C . MET A 1 215 ? -25.142 -13.527 17.212 1.00 51.69 215 MET A C 1
ATOM 1653 O O . MET A 1 215 ? -25.379 -13.640 16.012 1.00 51.69 215 MET A O 1
ATOM 1657 N N . GLU A 1 216 ? -25.134 -12.333 17.800 1.00 60.69 216 GLU A N 1
ATOM 1658 C CA . GLU A 1 216 ? -25.365 -11.054 17.134 1.00 60.69 216 GLU A CA 1
ATOM 1659 C C . GLU A 1 216 ? -24.031 -10.374 16.794 1.00 60.69 216 GLU A C 1
ATOM 1661 O O . GLU A 1 216 ? -23.355 -9.807 17.654 1.00 60.69 216 GLU A O 1
ATOM 1666 N N . GLN A 1 217 ? -23.635 -10.423 15.521 1.00 71.19 217 GLN A N 1
ATOM 1667 C CA . GLN A 1 217 ? -22.542 -9.594 15.012 1.00 71.19 217 GLN A CA 1
ATOM 1668 C C . GLN A 1 217 ? -22.980 -8.134 14.959 1.00 71.19 217 GLN A C 1
ATOM 1670 O O . GLN A 1 217 ? -24.102 -7.834 14.553 1.00 71.19 217 GLN A O 1
ATOM 1675 N N . GLN A 1 218 ? -22.069 -7.227 15.300 1.00 77.88 218 GLN A N 1
ATOM 1676 C CA . GLN A 1 218 ? -22.312 -5.803 15.143 1.00 77.88 218 GLN A CA 1
ATOM 1677 C C . GLN A 1 218 ? -21.479 -5.235 14.002 1.00 77.88 218 GLN A C 1
ATOM 1679 O O . GLN A 1 218 ? -20.286 -5.509 13.888 1.00 77.88 218 GLN A O 1
ATOM 1684 N N . THR A 1 219 ? -22.111 -4.415 13.172 1.00 76.44 219 THR A N 1
ATOM 1685 C CA . THR A 1 219 ? -21.482 -3.766 12.023 1.00 76.44 219 THR A CA 1
ATOM 1686 C C . THR A 1 219 ? -21.479 -2.255 12.207 1.00 76.44 219 THR A C 1
ATOM 1688 O O . THR A 1 219 ? -22.519 -1.661 12.497 1.00 76.44 219 THR A O 1
ATOM 1691 N N . VAL A 1 220 ? -20.333 -1.626 11.980 1.00 77.50 220 VAL A N 1
ATOM 1692 C CA . VAL A 1 220 ? -20.166 -0.169 11.947 1.00 77.50 220 VAL A CA 1
ATOM 1693 C C . VAL A 1 220 ? -19.700 0.205 10.546 1.00 77.50 220 VAL A C 1
ATOM 1695 O O . VAL A 1 220 ? -18.744 -0.380 10.054 1.00 77.50 220 VAL A O 1
ATOM 1698 N N . ARG A 1 221 ? -20.350 1.156 9.865 1.00 80.00 221 ARG A N 1
ATOM 1699 C CA . ARG A 1 221 ? -19.886 1.565 8.527 1.00 80.00 221 ARG A CA 1
ATOM 1700 C C . ARG A 1 221 ? -18.566 2.324 8.607 1.00 80.00 221 ARG A C 1
ATOM 1702 O O . ARG A 1 221 ? -18.349 3.088 9.546 1.00 80.00 221 ARG A O 1
ATOM 1709 N N . PHE A 1 222 ? -17.733 2.147 7.586 1.00 78.00 222 PHE A N 1
ATOM 1710 C CA . PHE A 1 222 ? -16.661 3.070 7.245 1.00 78.00 222 PHE A CA 1
ATOM 1711 C C . PHE A 1 222 ? -17.310 4.423 7.052 1.00 78.00 222 PHE A C 1
ATOM 1713 O O . PHE A 1 222 ? -18.146 4.569 6.162 1.00 78.00 222 PHE A O 1
ATOM 1720 N N . ILE A 1 223 ? -16.950 5.366 7.913 1.00 73.38 223 ILE A N 1
ATOM 1721 C CA . ILE A 1 223 ? -17.639 6.638 8.053 1.00 73.38 223 ILE A CA 1
ATOM 1722 C C . ILE A 1 223 ? -19.116 6.361 8.419 1.00 73.38 223 ILE A C 1
ATOM 1724 O O . ILE A 1 223 ? -19.952 6.114 7.546 1.00 73.38 223 ILE A O 1
ATOM 1728 N N . PRO A 1 224 ? -19.458 6.317 9.721 1.00 64.88 224 PRO A N 1
ATOM 1729 C CA . PRO A 1 224 ? -20.769 5.854 10.165 1.00 64.88 224 PRO A CA 1
ATOM 1730 C C . PRO A 1 224 ? -21.912 6.646 9.506 1.00 64.88 224 PRO A C 1
ATOM 1732 O O . PRO A 1 224 ? -21.776 7.850 9.270 1.00 64.88 224 PRO A O 1
ATOM 1735 N N . PRO A 1 225 ? -23.053 5.992 9.200 1.00 58.03 225 PRO A N 1
ATOM 1736 C CA . PRO A 1 225 ? -24.173 6.653 8.552 1.00 58.03 225 PRO A CA 1
ATOM 1737 C C . PRO A 1 225 ? -24.715 7.750 9.469 1.00 58.03 225 PRO A C 1
ATOM 1739 O O . PRO A 1 225 ? -24.966 7.529 10.652 1.00 58.03 225 PRO A O 1
ATOM 1742 N N . MET A 1 226 ? -24.912 8.937 8.910 1.00 58.66 226 MET A N 1
ATOM 1743 C CA . MET A 1 226 ? -25.334 10.116 9.659 1.00 58.66 226 MET A CA 1
ATOM 1744 C C . MET A 1 226 ? -26.823 10.005 10.014 1.00 58.66 226 MET A C 1
ATOM 1746 O O . MET A 1 226 ? -27.679 10.292 9.177 1.00 58.66 226 MET A O 1
ATOM 1750 N N . LYS A 1 227 ? -27.156 9.559 11.235 1.00 49.69 227 LYS A N 1
ATOM 1751 C CA . LYS A 1 227 ? -28.523 9.620 11.787 1.00 49.69 227 LYS A CA 1
ATOM 1752 C C . LYS A 1 227 ? -28.524 9.875 13.302 1.00 49.69 227 LYS A C 1
ATOM 1754 O O . LYS A 1 227 ? -27.890 9.131 14.037 1.00 49.69 227 LYS A O 1
ATOM 1759 N N . GLY A 1 228 ? -29.334 10.847 13.741 1.00 57.00 228 GLY A N 1
ATOM 1760 C CA . GLY A 1 228 ? -29.655 11.127 15.154 1.00 57.00 228 GLY A CA 1
ATOM 1761 C C . GLY A 1 228 ? -28.910 12.326 15.757 1.00 57.00 228 GLY A C 1
ATOM 1762 O O . GLY A 1 228 ? -27.761 12.539 15.408 1.00 57.00 228 GLY A O 1
ATOM 1763 N N . GLU A 1 229 ? -29.613 13.085 16.615 1.00 54.97 229 GLU A N 1
ATOM 1764 C CA . GLU A 1 229 ? -29.254 14.354 17.295 1.00 54.97 229 GLU A CA 1
ATOM 1765 C C . GLU A 1 229 ? -28.436 15.375 16.485 1.00 54.97 229 GLU A C 1
ATOM 1767 O O . GLU A 1 229 ? -27.290 15.153 16.101 1.00 54.97 229 GLU A O 1
ATOM 1772 N N . GLU A 1 230 ? -29.018 16.562 16.265 1.00 61.16 230 GLU A N 1
ATOM 1773 C CA . GLU A 1 230 ? -28.413 17.589 15.413 1.00 61.16 230 GLU A CA 1
ATOM 1774 C C . GLU A 1 230 ? -26.957 17.919 15.771 1.00 61.16 230 GLU A C 1
ATOM 1776 O O . GLU A 1 230 ? -26.190 18.204 14.865 1.00 61.16 230 GLU A O 1
ATOM 1781 N N . SER A 1 231 ? -26.548 17.911 17.039 1.00 67.06 231 SER A N 1
ATOM 1782 C CA . SER A 1 231 ? -25.211 18.359 17.452 1.00 67.06 231 SER A CA 1
ATOM 1783 C C . SER A 1 231 ? -24.104 17.338 17.160 1.00 67.06 231 SER A C 1
ATOM 1785 O O . SER A 1 231 ? -23.104 17.692 16.530 1.00 67.06 231 SER A O 1
ATOM 1787 N N . GLU A 1 232 ? -24.265 16.083 17.585 1.00 70.12 232 GLU A N 1
ATOM 1788 C CA . GLU A 1 232 ? -23.236 15.045 17.429 1.00 70.12 232 GLU A CA 1
ATOM 1789 C C . GLU A 1 232 ? -23.112 14.576 15.981 1.00 70.12 232 GLU A C 1
ATOM 1791 O O . GLU A 1 232 ? -21.995 14.471 15.468 1.00 70.12 232 GLU A O 1
ATOM 1796 N N . ALA A 1 233 ? -24.239 14.385 15.284 1.00 71.75 233 ALA A N 1
ATOM 1797 C CA . ALA A 1 233 ? -24.203 14.081 13.861 1.00 71.75 233 ALA A CA 1
ATOM 1798 C C . ALA A 1 233 ? -23.499 15.201 13.092 1.00 71.75 233 ALA A C 1
ATOM 1800 O O . ALA A 1 233 ? -22.545 14.896 12.380 1.00 71.75 233 ALA A O 1
ATOM 1801 N N . LYS A 1 234 ? -23.873 16.483 13.290 1.00 75.31 234 LYS A N 1
ATOM 1802 C CA . LYS A 1 234 ? -23.209 17.637 12.637 1.00 75.31 234 LYS A CA 1
ATOM 1803 C C . LYS A 1 234 ? -21.706 17.677 12.922 1.00 75.31 234 LYS A C 1
ATOM 1805 O O . LYS A 1 234 ? -20.942 18.043 12.030 1.00 75.31 234 LYS A O 1
ATOM 1810 N N . LEU A 1 235 ? -21.268 17.304 14.127 1.00 77.69 235 LEU A N 1
ATOM 1811 C CA . LEU A 1 235 ? -19.845 17.230 14.460 1.00 77.69 235 LEU A CA 1
ATOM 1812 C C . LEU A 1 235 ? -19.129 16.140 13.654 1.00 77.69 235 LEU A C 1
ATOM 1814 O O . LEU A 1 235 ? -18.079 16.416 13.078 1.00 77.69 235 LEU A O 1
ATOM 1818 N N . ILE A 1 236 ? -19.713 14.942 13.558 1.00 76.25 236 ILE A N 1
ATOM 1819 C CA . ILE A 1 236 ? -19.166 13.844 12.747 1.00 76.25 236 ILE A CA 1
ATOM 1820 C C . ILE A 1 236 ? -19.118 14.244 11.267 1.00 76.25 236 ILE A C 1
ATOM 1822 O O . ILE A 1 236 ? -18.093 14.017 10.630 1.00 76.25 236 ILE A O 1
ATOM 1826 N N . ILE A 1 237 ? -20.156 14.907 10.733 1.00 72.06 237 ILE A N 1
ATOM 1827 C CA . ILE A 1 237 ? -20.147 15.430 9.350 1.00 72.06 237 ILE A CA 1
ATOM 1828 C C . ILE A 1 237 ? -18.939 16.337 9.137 1.00 72.06 237 ILE A C 1
ATOM 1830 O O . ILE A 1 237 ? -18.131 16.089 8.246 1.00 72.06 237 ILE A O 1
ATOM 1834 N N . ARG A 1 238 ? -18.766 17.335 10.008 1.00 75.44 238 ARG A N 1
ATOM 1835 C CA . ARG A 1 238 ? -17.639 18.268 9.911 1.00 75.44 238 ARG A CA 1
ATOM 1836 C C . ARG A 1 238 ? -16.294 17.563 10.029 1.00 75.44 238 ARG A C 1
ATOM 1838 O O . ARG A 1 238 ? -15.352 17.963 9.357 1.00 75.44 238 ARG A O 1
ATOM 1845 N N . MET A 1 239 ? -16.167 16.550 10.884 1.00 76.44 239 MET A N 1
ATOM 1846 C CA . MET A 1 239 ? -14.919 15.790 11.013 1.00 76.44 239 MET A CA 1
ATOM 1847 C C . MET A 1 239 ? -14.601 14.997 9.748 1.00 76.44 239 MET A C 1
ATOM 1849 O O . MET A 1 239 ? -13.442 14.942 9.358 1.00 76.44 239 MET A O 1
ATOM 1853 N N . VAL A 1 240 ? -15.613 14.413 9.106 1.00 70.12 240 VAL A N 1
ATOM 1854 C CA . VAL A 1 240 ? -15.466 13.675 7.846 1.00 70.12 240 VAL A CA 1
ATOM 1855 C C . VAL A 1 240 ? -15.097 14.617 6.701 1.00 70.12 240 VAL A C 1
ATOM 1857 O O . VAL A 1 240 ? -14.160 14.330 5.964 1.00 70.12 240 VAL A O 1
ATOM 1860 N N . GLU A 1 241 ? -15.775 15.760 6.580 1.00 70.56 241 GLU A N 1
ATOM 1861 C CA . GLU A 1 241 ? -15.494 16.773 5.549 1.00 70.56 241 GLU A CA 1
ATOM 1862 C C . GLU A 1 241 ? -14.094 17.386 5.688 1.00 70.56 241 GLU A C 1
ATOM 1864 O O . GLU A 1 241 ? -13.443 17.674 4.688 1.00 70.56 241 GLU A O 1
ATOM 1869 N N . ASN A 1 242 ? -13.617 17.564 6.924 1.00 66.50 242 ASN A N 1
ATOM 1870 C CA . ASN A 1 242 ? -12.295 18.123 7.216 1.00 66.50 242 ASN A CA 1
ATOM 1871 C C . ASN A 1 242 ? -11.217 17.050 7.417 1.00 66.50 242 ASN A C 1
ATOM 1873 O O . ASN A 1 242 ? -10.116 17.368 7.876 1.00 66.50 242 ASN A O 1
ATOM 1877 N N . MET A 1 243 ? -11.521 15.780 7.138 1.00 64.25 243 MET A N 1
ATOM 1878 C CA . MET A 1 243 ? -10.590 14.690 7.391 1.00 64.25 243 MET A CA 1
ATOM 1879 C C . MET A 1 243 ? -9.397 14.810 6.442 1.00 64.25 243 MET A C 1
ATOM 1881 O O . MET A 1 243 ? -9.467 14.441 5.271 1.00 64.25 243 MET A O 1
ATOM 1885 N N . ASN A 1 244 ? -8.272 15.307 6.954 1.00 58.22 244 ASN A N 1
ATOM 1886 C CA . ASN A 1 244 ? -7.003 15.226 6.247 1.00 58.22 244 ASN A CA 1
ATOM 1887 C C . ASN A 1 244 ? -6.420 13.833 6.489 1.00 58.22 244 ASN A C 1
ATOM 1889 O O . ASN A 1 244 ? -5.674 13.626 7.444 1.00 58.22 244 ASN A O 1
ATOM 1893 N N . ILE A 1 245 ? -6.851 12.864 5.679 1.00 55.03 245 ILE A N 1
ATOM 1894 C CA . ILE A 1 245 ? -6.454 11.460 5.811 1.00 55.03 245 ILE A CA 1
ATOM 1895 C C . ILE A 1 245 ? -4.948 11.367 5.553 1.00 55.03 245 ILE A C 1
ATOM 1897 O O . ILE A 1 245 ? -4.513 11.673 4.437 1.00 55.03 245 ILE A O 1
ATOM 1901 N N . PRO A 1 246 ? -4.133 10.960 6.540 1.00 53.16 246 PRO A N 1
ATOM 1902 C CA . PRO A 1 246 ? 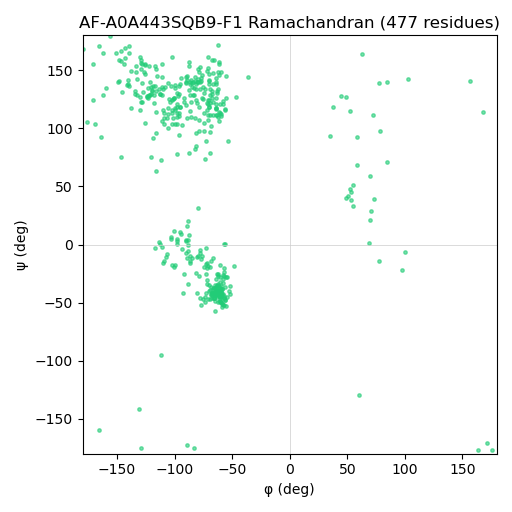-2.750 10.641 6.251 1.00 53.16 246 PRO A CA 1
ATOM 1903 C C . PRO A 1 246 ? -2.737 9.431 5.309 1.00 53.16 246 PRO A C 1
ATOM 1905 O O . PRO A 1 246 ? -3.250 8.365 5.629 1.00 53.16 246 PRO A O 1
ATOM 1908 N N . ARG A 1 247 ? -2.198 9.630 4.103 1.00 47.88 247 ARG A N 1
ATOM 1909 C CA . ARG A 1 247 ? -2.353 8.743 2.935 1.00 47.88 247 ARG A CA 1
ATOM 1910 C C . ARG A 1 247 ? -1.473 7.493 2.996 1.00 47.88 247 ARG A C 1
ATOM 1912 O O . ARG A 1 247 ? -1.577 6.628 2.127 1.00 47.88 247 ARG A O 1
ATOM 1919 N N . ALA A 1 248 ? -0.592 7.439 3.996 1.00 47.00 248 ALA A N 1
ATOM 1920 C CA . ALA A 1 248 ? 0.249 6.305 4.348 1.00 47.00 248 ALA A CA 1
ATOM 1921 C C . ALA A 1 248 ? 0.803 6.502 5.773 1.00 47.00 248 ALA A C 1
ATOM 1923 O O . ALA A 1 248 ? 1.831 7.153 5.969 1.00 47.00 248 ALA A O 1
ATOM 1924 N N . VAL A 1 249 ? 0.115 5.979 6.789 1.00 41.00 249 VAL A N 1
ATOM 1925 C CA . VAL A 1 249 ? 0.637 5.970 8.175 1.00 41.00 249 VAL A CA 1
ATOM 1926 C C . VAL A 1 249 ? 1.489 4.725 8.452 1.00 41.00 249 VAL A C 1
ATOM 1928 O O . VAL A 1 249 ? 2.118 4.626 9.501 1.00 41.00 249 VAL A O 1
ATOM 1931 N N . GLY A 1 250 ? 1.547 3.798 7.488 1.00 44.72 250 GLY A N 1
ATOM 1932 C CA . GLY A 1 250 ? 2.207 2.504 7.621 1.00 44.72 250 GLY A CA 1
ATOM 1933 C C . GLY A 1 250 ? 3.596 2.622 8.232 1.00 44.72 250 GLY A C 1
ATOM 1934 O O . GLY A 1 250 ? 4.422 3.413 7.770 1.00 44.72 250 GLY A O 1
ATOM 1935 N N . PHE A 1 251 ? 3.821 1.853 9.298 1.00 43.66 251 PHE A N 1
ATOM 1936 C CA . PHE A 1 251 ? 5.067 1.879 10.047 1.00 43.66 251 PHE A CA 1
ATOM 1937 C C . PHE A 1 251 ? 6.130 1.004 9.353 1.00 43.66 251 PHE A C 1
ATOM 1939 O O . PHE A 1 251 ? 5.784 -0.051 8.815 1.00 43.66 251 PHE A O 1
ATOM 1946 N N . LEU A 1 252 ? 7.424 1.373 9.358 1.00 41.00 252 LEU A N 1
ATOM 1947 C CA . LEU A 1 252 ? 8.446 0.532 8.713 1.00 41.00 252 LEU A CA 1
ATOM 1948 C C . LEU A 1 252 ? 8.585 -0.795 9.469 1.00 41.00 252 LEU A C 1
ATOM 1950 O O . LEU A 1 252 ? 8.494 -0.807 10.704 1.00 41.00 252 LEU A O 1
ATOM 1954 N N . PRO A 1 253 ? 8.900 -1.900 8.764 1.00 40.78 253 PRO A N 1
ATOM 1955 C CA . PRO A 1 253 ? 8.966 -3.240 9.328 1.00 40.78 253 PRO A CA 1
ATOM 1956 C C . PRO A 1 253 ? 9.887 -3.479 10.510 1.00 40.78 253 PRO A C 1
ATOM 1958 O O . PRO A 1 253 ? 9.976 -4.613 10.945 1.00 40.78 253 PRO A O 1
ATOM 1961 N N . HIS A 1 254 ? 10.610 -2.498 11.031 1.00 42.69 254 HIS A N 1
ATOM 1962 C CA . HIS A 1 254 ? 11.672 -2.740 12.007 1.00 42.69 254 HIS A CA 1
ATOM 1963 C C . HIS A 1 254 ? 11.330 -2.241 13.409 1.00 42.69 254 HIS A C 1
ATOM 1965 O O . HIS A 1 254 ? 11.936 -2.701 14.359 1.00 42.69 254 HIS A O 1
ATOM 1971 N N . VAL A 1 255 ? 10.318 -1.388 13.585 1.00 42.03 255 VAL A N 1
ATOM 1972 C CA . VAL A 1 255 ? 10.260 -0.564 14.806 1.00 42.03 255 VAL A CA 1
ATOM 1973 C C . VAL A 1 255 ? 9.273 -1.034 15.877 1.00 42.03 255 VAL A C 1
ATOM 1975 O O . VAL A 1 255 ? 9.435 -0.696 17.041 1.00 42.03 255 VAL A O 1
ATOM 1978 N N . VAL A 1 256 ? 8.299 -1.885 15.553 1.00 41.03 256 VAL A N 1
ATOM 1979 C CA . VAL A 1 256 ? 7.390 -2.468 16.558 1.00 41.03 256 VAL A CA 1
ATOM 1980 C C . VAL A 1 256 ? 7.005 -3.888 16.127 1.00 41.03 256 VAL A C 1
ATOM 1982 O O . VAL A 1 256 ? 7.142 -4.231 14.951 1.00 41.03 256 VAL A O 1
ATOM 1985 N N . ASN A 1 257 ? 6.578 -4.743 17.059 1.00 45.44 257 ASN A N 1
ATOM 1986 C CA . ASN A 1 257 ? 6.045 -6.088 16.809 1.00 45.44 257 ASN A CA 1
ATOM 1987 C C . ASN A 1 257 ? 4.890 -6.042 15.782 1.00 45.44 257 ASN A C 1
ATOM 1989 O O . ASN A 1 257 ? 3.732 -5.833 16.137 1.00 45.44 257 ASN A O 1
ATOM 1993 N N . GLN A 1 258 ? 5.219 -6.147 14.493 1.00 58.09 258 GLN A N 1
ATOM 1994 C CA . GLN A 1 258 ? 4.265 -5.932 13.415 1.00 58.09 258 GLN A CA 1
ATOM 1995 C C . GLN A 1 258 ? 3.454 -7.198 13.195 1.00 58.09 258 GLN A C 1
ATOM 1997 O O . GLN A 1 258 ? 3.945 -8.160 12.612 1.00 58.09 258 GLN A O 1
ATOM 2002 N N . ARG A 1 259 ? 2.180 -7.147 13.584 1.00 65.56 259 ARG A N 1
ATOM 2003 C CA . ARG A 1 259 ? 1.143 -8.105 13.175 1.00 65.56 259 ARG A CA 1
ATOM 2004 C C . ARG A 1 259 ? 0.620 -7.797 11.767 1.00 65.56 259 ARG A C 1
ATOM 2006 O O . ARG A 1 259 ? -0.558 -7.991 11.482 1.00 65.56 259 ARG A O 1
ATOM 2013 N N . ASN A 1 260 ? 1.485 -7.256 10.907 1.00 77.25 260 ASN A N 1
ATOM 2014 C CA . ASN A 1 260 ? 1.122 -6.931 9.539 1.00 77.25 260 ASN A CA 1
ATOM 2015 C C . ASN A 1 260 ? 0.787 -8.234 8.816 1.00 77.25 260 ASN A C 1
ATOM 2017 O O . ASN A 1 260 ? 1.445 -9.264 9.002 1.00 77.25 260 ASN A O 1
ATOM 2021 N N . ILE A 1 261 ? -0.254 -8.167 8.002 1.00 86.75 261 ILE A N 1
ATOM 2022 C CA . ILE A 1 261 ? -0.772 -9.307 7.264 1.00 86.75 261 ILE A CA 1
ATOM 2023 C C . ILE A 1 261 ? -0.263 -9.266 5.831 1.00 86.75 261 ILE A C 1
ATOM 2025 O O . ILE A 1 261 ? -0.271 -8.234 5.159 1.00 86.75 261 ILE A O 1
ATOM 2029 N N . PHE A 1 262 ? 0.181 -10.422 5.370 1.00 90.94 262 PHE A N 1
ATOM 2030 C CA . PHE A 1 262 ? 0.809 -10.593 4.079 1.00 90.94 262 PHE A CA 1
ATOM 2031 C C . PHE A 1 262 ? 0.114 -11.671 3.268 1.00 90.94 262 PHE A C 1
ATOM 2033 O O . PHE A 1 262 ? -0.470 -12.618 3.805 1.00 90.94 262 PHE A O 1
ATOM 2040 N N . LEU A 1 263 ? 0.257 -11.556 1.957 1.00 92.75 263 LEU A N 1
ATOM 2041 C CA . LEU A 1 263 ? -0.207 -12.529 0.993 1.00 92.75 263 LEU A CA 1
ATOM 2042 C C . LEU A 1 263 ?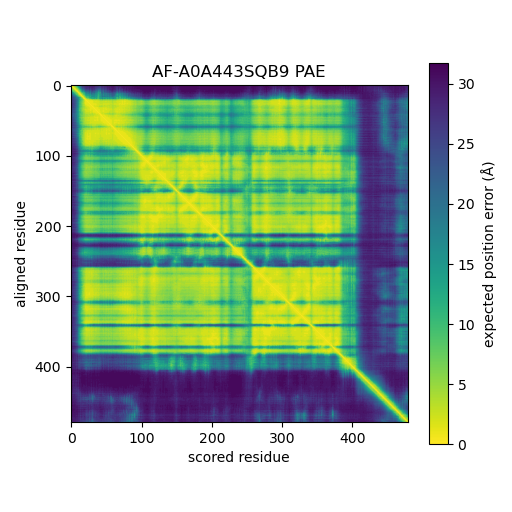 0.931 -12.905 0.046 1.00 92.75 263 LEU A C 1
ATOM 2044 O O . LEU A 1 263 ? 1.695 -12.050 -0.390 1.00 92.75 263 LEU A O 1
ATOM 2048 N N . ASN A 1 264 ? 1.033 -14.190 -0.281 1.00 93.50 264 ASN A N 1
ATOM 2049 C CA . ASN A 1 264 ? 1.933 -14.640 -1.333 1.00 93.50 264 ASN A CA 1
ATOM 2050 C C . ASN A 1 264 ? 1.209 -14.557 -2.674 1.00 93.50 264 ASN A C 1
ATOM 2052 O O . ASN A 1 264 ? 0.114 -15.101 -2.808 1.00 93.50 264 ASN A O 1
ATOM 2056 N N . VAL A 1 265 ? 1.842 -13.920 -3.648 1.00 95.06 265 VAL A N 1
ATOM 2057 C CA . VAL A 1 265 ? 1.351 -13.784 -5.022 1.00 95.06 265 VAL A CA 1
ATOM 2058 C C . VAL A 1 265 ? 2.518 -13.966 -5.991 1.00 95.06 265 VAL A C 1
ATOM 2060 O O . VAL A 1 265 ? 3.679 -14.017 -5.578 1.00 95.06 265 VAL A O 1
ATOM 2063 N N . ARG A 1 266 ? 2.231 -14.058 -7.286 1.00 96.12 266 ARG A N 1
ATOM 2064 C CA . ARG A 1 266 ? 3.240 -13.995 -8.345 1.00 96.12 266 ARG A CA 1
ATOM 2065 C C . ARG A 1 266 ? 3.033 -12.719 -9.155 1.00 96.12 266 ARG A C 1
ATOM 2067 O O . ARG A 1 266 ? 1.915 -12.402 -9.556 1.00 96.12 266 ARG A O 1
ATOM 2074 N N . ILE A 1 267 ? 4.103 -11.954 -9.343 1.00 94.56 267 ILE A N 1
ATOM 2075 C CA . ILE A 1 267 ? 4.103 -10.722 -10.134 1.00 94.56 267 ILE A CA 1
ATOM 2076 C C . ILE A 1 267 ? 5.241 -10.830 -11.132 1.00 94.56 267 ILE A C 1
ATOM 2078 O O . ILE A 1 267 ? 6.384 -11.038 -10.736 1.00 94.56 267 ILE A O 1
ATOM 2082 N N . ASN A 1 268 ? 4.929 -10.714 -12.423 1.00 91.31 268 ASN A N 1
ATOM 2083 C CA . ASN A 1 268 ? 5.920 -10.830 -13.495 1.00 91.31 268 ASN A CA 1
ATOM 2084 C C . ASN A 1 268 ? 6.798 -12.098 -13.375 1.00 91.31 268 ASN A C 1
ATOM 2086 O O . ASN A 1 268 ? 8.012 -12.053 -13.533 1.00 91.31 268 ASN A O 1
ATOM 2090 N N . ASN A 1 269 ? 6.177 -13.233 -13.036 1.00 90.50 269 ASN A N 1
ATOM 2091 C CA . ASN A 1 269 ? 6.821 -14.528 -12.769 1.00 90.50 269 ASN A CA 1
ATOM 2092 C C . ASN A 1 269 ? 7.680 -14.629 -11.498 1.00 90.50 269 ASN A C 1
ATOM 2094 O O . ASN A 1 269 ? 8.170 -15.717 -11.197 1.00 90.50 269 ASN A O 1
ATOM 2098 N N . PHE A 1 270 ? 7.787 -13.571 -10.697 1.00 94.19 270 PHE A N 1
ATOM 2099 C CA . PHE A 1 270 ? 8.467 -13.612 -9.405 1.00 94.19 270 PHE A CA 1
ATOM 2100 C C . PHE A 1 270 ? 7.477 -13.948 -8.283 1.00 94.19 270 PHE A C 1
ATOM 2102 O O . PHE A 1 270 ? 6.461 -13.258 -8.151 1.00 94.19 270 PHE A O 1
ATOM 2109 N N . PRO A 1 271 ? 7.732 -14.985 -7.461 1.00 93.69 271 PRO A N 1
ATOM 2110 C CA . PRO A 1 271 ? 6.970 -15.201 -6.240 1.00 93.69 271 PRO A CA 1
ATOM 2111 C C . PRO A 1 271 ? 7.327 -14.102 -5.238 1.00 93.69 271 PRO A C 1
ATOM 2113 O O . PRO A 1 271 ? 8.474 -13.981 -4.814 1.00 93.69 271 PRO A O 1
ATOM 2116 N N . VAL A 1 272 ? 6.339 -13.307 -4.850 1.00 92.25 272 VAL A N 1
ATOM 2117 C CA . VAL A 1 272 ? 6.517 -12.181 -3.935 1.00 92.25 272 VAL A CA 1
ATOM 2118 C C . VAL A 1 272 ? 5.525 -12.247 -2.792 1.00 92.25 272 VAL A C 1
ATOM 2120 O O . VAL A 1 272 ? 4.441 -12.825 -2.891 1.00 92.25 272 VAL A O 1
ATOM 2123 N N . GLN A 1 273 ? 5.903 -11.617 -1.690 1.00 90.00 273 GLN A N 1
ATOM 2124 C CA . GLN A 1 273 ? 5.015 -11.386 -0.571 1.00 90.00 273 GLN A CA 1
ATOM 2125 C C . GLN A 1 273 ? 4.572 -9.921 -0.588 1.00 90.00 273 GLN A C 1
ATOM 2127 O O . GLN A 1 273 ? 5.407 -9.020 -0.549 1.00 90.00 273 GLN A O 1
ATOM 2132 N N . VAL A 1 274 ? 3.263 -9.690 -0.641 1.00 92.69 274 VAL A N 1
ATOM 2133 C CA . VAL A 1 274 ? 2.660 -8.352 -0.600 1.00 92.69 274 VAL A CA 1
ATOM 2134 C C . VAL A 1 274 ? 2.024 -8.113 0.761 1.00 92.69 274 VAL A C 1
ATOM 2136 O O . VAL A 1 274 ? 1.409 -9.017 1.329 1.00 92.69 274 VAL A O 1
ATOM 2139 N N . MET A 1 275 ? 2.180 -6.909 1.298 1.00 91.88 275 MET A N 1
ATOM 2140 C CA . MET A 1 275 ? 1.523 -6.486 2.533 1.00 91.88 275 MET A CA 1
ATOM 2141 C C . MET A 1 275 ? 0.118 -5.966 2.225 1.00 91.88 275 MET A C 1
ATOM 2143 O O . MET A 1 275 ? -0.071 -5.247 1.245 1.00 91.88 275 MET A O 1
ATOM 2147 N N . ILE A 1 276 ? -0.858 -6.313 3.062 1.00 93.12 276 ILE A N 1
ATOM 2148 C CA . ILE A 1 276 ? -2.213 -5.760 2.987 1.00 93.12 276 ILE A CA 1
ATOM 2149 C C . ILE A 1 276 ? -2.322 -4.598 3.977 1.00 93.12 276 ILE A C 1
ATOM 2151 O O . ILE A 1 276 ? -2.265 -4.806 5.193 1.00 93.12 276 ILE A O 1
ATOM 2155 N N . ASP A 1 277 ? -2.485 -3.382 3.460 1.00 90.81 277 ASP A N 1
ATOM 2156 C CA . ASP A 1 277 ? -2.462 -2.146 4.247 1.00 90.81 277 ASP A CA 1
ATOM 2157 C C . ASP A 1 277 ? -3.736 -1.325 4.005 1.00 90.81 277 ASP A C 1
ATOM 2159 O O . ASP A 1 277 ? -3.907 -0.684 2.967 1.00 90.81 277 ASP A O 1
ATOM 2163 N N . SER A 1 278 ? -4.654 -1.345 4.971 1.00 91.12 278 SER A N 1
ATOM 2164 C CA . SER A 1 278 ? -5.882 -0.553 4.910 1.00 91.12 278 SER A CA 1
ATOM 2165 C C . SER A 1 278 ? -5.686 0.934 5.222 1.00 91.12 278 SER A C 1
ATOM 2167 O O . SER A 1 278 ? -6.605 1.721 4.991 1.00 91.12 278 SER A O 1
ATOM 2169 N N . GLY A 1 279 ? -4.526 1.330 5.747 1.00 85.31 279 GLY A N 1
ATOM 2170 C CA . GLY A 1 279 ? -4.145 2.722 5.981 1.00 85.31 279 GLY A CA 1
ATOM 2171 C C . GLY A 1 279 ? -3.501 3.394 4.766 1.00 85.31 279 GLY A C 1
ATOM 2172 O O . GLY A 1 279 ? -3.427 4.622 4.714 1.00 85.31 279 GLY A O 1
ATOM 2173 N N . ALA A 1 280 ? -3.061 2.623 3.768 1.00 84.56 280 ALA A N 1
ATOM 2174 C CA . ALA A 1 280 ? -2.533 3.153 2.514 1.00 84.56 280 ALA A CA 1
ATOM 2175 C C . ALA A 1 280 ? -3.664 3.500 1.532 1.00 84.56 280 ALA A C 1
ATOM 2177 O O . ALA A 1 280 ? -4.527 2.672 1.242 1.00 84.56 280 ALA A O 1
ATOM 2178 N N . GLU A 1 281 ? -3.655 4.718 0.981 1.00 84.62 281 GLU A N 1
ATOM 2179 C CA . GLU A 1 281 ? -4.630 5.133 -0.043 1.00 84.62 281 GLU A CA 1
ATOM 2180 C C . GLU A 1 281 ? -4.477 4.323 -1.331 1.00 84.62 281 GLU A C 1
ATOM 2182 O O . GLU A 1 281 ? -5.450 3.818 -1.890 1.00 84.62 281 GLU A O 1
ATOM 2187 N N . ALA A 1 282 ? -3.233 4.221 -1.787 1.00 88.94 282 ALA A N 1
ATOM 2188 C CA . ALA A 1 282 ? -2.853 3.590 -3.032 1.00 88.94 282 ALA A CA 1
ATOM 2189 C C . ALA A 1 282 ? -1.967 2.378 -2.762 1.00 88.94 282 ALA A C 1
ATOM 2191 O O . ALA A 1 282 ? -1.248 2.328 -1.763 1.00 88.94 282 ALA A O 1
ATOM 2192 N N . SER A 1 283 ? -1.983 1.426 -3.684 1.00 93.50 283 SER A N 1
ATOM 2193 C CA . SER A 1 283 ? -1.034 0.327 -3.719 1.00 93.50 283 SER A CA 1
ATOM 2194 C C . SER A 1 283 ? 0.342 0.877 -4.092 1.00 93.50 283 SER A C 1
ATOM 2196 O O . SER A 1 283 ? 0.479 1.696 -5.006 1.00 93.50 283 SER A O 1
ATOM 2198 N N . MET A 1 284 ? 1.372 0.460 -3.360 1.00 92.31 284 MET A N 1
ATOM 2199 C CA . MET A 1 284 ? 2.712 1.050 -3.441 1.00 92.31 284 MET A CA 1
ATOM 2200 C C . MET A 1 284 ? 3.777 -0.018 -3.644 1.00 92.31 284 MET A C 1
ATOM 2202 O O . MET A 1 284 ? 3.633 -1.153 -3.195 1.00 92.31 284 MET A O 1
ATOM 2206 N N . ILE A 1 285 ? 4.871 0.359 -4.293 1.00 92.56 285 ILE A N 1
ATOM 2207 C CA . ILE A 1 285 ? 6.053 -0.482 -4.459 1.00 92.56 285 ILE A CA 1
ATOM 2208 C C . ILE A 1 285 ? 7.310 0.363 -4.303 1.00 92.56 285 ILE A C 1
ATOM 2210 O O . ILE A 1 285 ? 7.361 1.505 -4.752 1.00 92.56 285 ILE A O 1
ATOM 2214 N N . THR A 1 286 ? 8.342 -0.170 -3.667 1.00 90.62 286 THR A N 1
ATOM 2215 C CA . THR A 1 286 ? 9.634 0.521 -3.595 1.00 90.62 286 THR A CA 1
ATOM 2216 C C . THR A 1 286 ? 10.357 0.404 -4.933 1.00 90.62 286 THR A C 1
ATOM 2218 O O . THR A 1 286 ? 10.237 -0.617 -5.611 1.00 90.62 286 THR A O 1
ATOM 2221 N N . GLY A 1 287 ? 11.123 1.426 -5.333 1.00 89.50 287 GLY A N 1
ATOM 2222 C CA . GLY A 1 287 ? 11.899 1.362 -6.581 1.00 89.50 287 GLY A CA 1
ATOM 2223 C C . GLY A 1 287 ? 12.792 0.115 -6.663 1.00 89.50 287 GLY A C 1
ATOM 2224 O O . GLY A 1 287 ? 12.817 -0.555 -7.689 1.00 89.50 287 GLY A O 1
ATOM 2225 N N . THR A 1 288 ? 13.420 -0.263 -5.545 1.00 88.00 288 THR A N 1
ATOM 2226 C CA . THR A 1 288 ? 14.232 -1.485 -5.407 1.00 88.00 288 THR A CA 1
ATOM 2227 C C . THR A 1 288 ? 13.439 -2.759 -5.700 1.00 88.00 288 THR A C 1
ATOM 2229 O O . THR A 1 288 ? 13.842 -3.543 -6.558 1.00 88.00 288 THR A O 1
ATOM 2232 N N . ALA A 1 289 ? 12.269 -2.927 -5.071 1.00 91.31 289 ALA A N 1
ATOM 2233 C CA . ALA A 1 289 ? 11.402 -4.077 -5.307 1.00 91.31 289 ALA A CA 1
ATOM 2234 C C . ALA A 1 289 ? 10.914 -4.113 -6.759 1.00 91.31 289 ALA A C 1
ATOM 2236 O O . ALA A 1 289 ? 10.909 -5.173 -7.379 1.00 91.31 289 ALA A O 1
ATOM 2237 N N . ALA A 1 290 ? 10.542 -2.956 -7.320 1.00 94.12 290 ALA A N 1
ATOM 2238 C CA . ALA A 1 290 ? 10.099 -2.846 -8.703 1.00 94.12 290 ALA A CA 1
ATOM 2239 C C . ALA A 1 290 ? 11.196 -3.253 -9.698 1.00 94.12 290 ALA A C 1
ATOM 2241 O O . ALA A 1 290 ? 10.880 -3.922 -10.680 1.00 94.12 290 ALA A O 1
ATOM 2242 N N . SER A 1 291 ? 12.459 -2.884 -9.468 1.00 91.06 291 SER A N 1
ATOM 2243 C CA . SER A 1 291 ? 13.578 -3.298 -10.328 1.00 91.06 291 SER A CA 1
ATOM 2244 C C . SER A 1 291 ? 13.854 -4.795 -10.201 1.00 91.06 291 SER A C 1
ATOM 2246 O O . SER A 1 291 ? 13.968 -5.479 -11.217 1.00 91.06 291 SER A O 1
ATOM 2248 N N . HIS A 1 292 ? 13.856 -5.340 -8.978 1.00 90.25 292 HIS A N 1
ATOM 2249 C CA . HIS A 1 292 ? 14.072 -6.770 -8.729 1.00 90.25 292 HIS A CA 1
ATOM 2250 C C . HIS A 1 292 ? 13.053 -7.640 -9.478 1.00 90.25 292 HIS A C 1
ATOM 2252 O O . HIS A 1 292 ? 13.426 -8.586 -10.171 1.00 90.25 292 HIS A O 1
ATOM 2258 N N . ILE A 1 293 ? 11.769 -7.278 -9.432 1.00 93.69 293 ILE A N 1
ATOM 2259 C CA . ILE A 1 293 ? 10.712 -8.017 -10.143 1.00 93.69 293 ILE A CA 1
ATOM 2260 C C . ILE A 1 293 ? 10.483 -7.521 -11.579 1.00 93.69 293 ILE A C 1
ATOM 2262 O O . ILE A 1 293 ? 9.462 -7.830 -12.198 1.00 93.69 293 ILE A O 1
ATOM 2266 N N . LYS A 1 294 ? 11.433 -6.749 -12.124 1.00 93.56 294 LYS A N 1
ATOM 2267 C CA . LYS A 1 294 ? 11.460 -6.231 -13.503 1.00 93.56 294 LYS A CA 1
ATOM 2268 C C . LYS A 1 294 ? 10.220 -5.430 -13.923 1.00 93.56 294 LYS A C 1
ATOM 2270 O O . LYS A 1 294 ? 9.807 -5.453 -15.084 1.00 93.56 294 LYS A O 1
ATOM 2275 N N . LEU A 1 295 ? 9.615 -4.707 -12.988 1.00 95.19 295 LEU A N 1
ATOM 2276 C CA . LEU A 1 295 ? 8.503 -3.795 -13.250 1.00 95.19 295 LEU A CA 1
ATOM 2277 C C . LEU A 1 295 ? 8.911 -2.326 -13.337 1.00 95.19 295 LEU A C 1
ATOM 2279 O O . LEU A 1 295 ? 8.167 -1.534 -13.914 1.00 95.19 295 LEU A O 1
ATOM 2283 N N . PHE A 1 296 ? 10.071 -1.942 -12.802 1.00 94.50 296 PHE A N 1
ATOM 2284 C CA . PHE A 1 296 ? 10.470 -0.534 -12.755 1.00 94.50 296 PHE A CA 1
ATOM 2285 C C . PHE A 1 296 ? 10.580 0.106 -14.149 1.00 94.50 296 PHE A C 1
ATOM 2287 O O . PHE A 1 296 ? 10.251 1.283 -14.313 1.00 94.50 296 PHE A O 1
ATOM 2294 N N . LYS A 1 297 ? 10.878 -0.692 -15.183 1.00 94.19 297 LYS A N 1
ATOM 2295 C CA . LYS A 1 297 ? 10.830 -0.293 -16.600 1.00 94.19 297 LYS A CA 1
ATOM 2296 C C . LYS A 1 297 ? 9.479 0.278 -17.063 1.00 94.19 297 LYS A C 1
ATOM 2298 O O . LYS A 1 297 ? 9.433 1.125 -17.960 1.00 94.19 297 LYS A O 1
ATOM 2303 N N . PHE A 1 298 ? 8.378 -0.127 -16.430 1.00 95.12 298 PHE A N 1
ATOM 2304 C CA . PHE A 1 298 ? 7.025 0.359 -16.721 1.00 95.12 298 PHE A CA 1
ATOM 2305 C C . PHE A 1 298 ? 6.641 1.617 -15.930 1.00 95.12 298 PHE A C 1
ATOM 2307 O O . PHE A 1 298 ? 5.505 2.075 -16.033 1.00 95.12 298 PHE A O 1
ATOM 2314 N N . THR A 1 299 ? 7.555 2.192 -15.145 1.00 95.69 299 THR A N 1
ATOM 2315 C CA . THR A 1 299 ? 7.259 3.374 -14.328 1.00 95.69 299 THR A CA 1
ATOM 2316 C C . THR A 1 299 ? 7.087 4.617 -15.199 1.00 95.69 299 THR A C 1
ATOM 2318 O O . THR A 1 299 ? 8.008 5.053 -15.898 1.00 95.69 299 THR A O 1
ATOM 2321 N N . ASP A 1 300 ? 5.914 5.237 -15.123 1.00 94.50 300 ASP A N 1
ATOM 2322 C CA . ASP A 1 300 ? 5.651 6.563 -15.667 1.00 94.50 300 ASP A CA 1
ATOM 2323 C C . ASP A 1 300 ? 6.160 7.632 -14.686 1.00 94.50 300 ASP A C 1
ATOM 2325 O O . ASP A 1 300 ? 5.488 7.991 -13.714 1.00 94.50 300 ASP A O 1
ATOM 2329 N N . LEU A 1 301 ? 7.380 8.122 -14.926 1.00 92.69 301 LEU A N 1
ATOM 2330 C CA . LEU A 1 301 ? 8.047 9.136 -14.097 1.00 92.69 301 LEU A CA 1
ATOM 2331 C C . LEU A 1 301 ? 7.379 10.523 -14.181 1.00 92.69 301 LEU A C 1
ATOM 2333 O O . LEU A 1 301 ? 7.634 11.392 -13.346 1.00 92.69 301 LEU A O 1
ATOM 2337 N N . SER A 1 302 ? 6.492 10.755 -15.159 1.00 91.19 302 SER A N 1
ATOM 2338 C CA . SER A 1 302 ? 5.727 12.008 -15.227 1.00 91.19 302 SER A CA 1
ATOM 2339 C C . SER A 1 302 ? 4.691 12.119 -14.103 1.00 91.19 302 SER A C 1
ATOM 2341 O O . SER A 1 302 ? 4.287 13.222 -13.747 1.00 91.19 302 SER A O 1
ATOM 2343 N N . MET A 1 303 ? 4.325 10.989 -13.486 1.00 90.94 303 MET A N 1
ATOM 2344 C CA . MET A 1 303 ? 3.371 10.903 -12.376 1.00 90.94 303 MET A CA 1
ATOM 2345 C C . MET A 1 303 ? 4.019 11.060 -10.987 1.00 90.94 303 MET A C 1
ATOM 2347 O O . MET A 1 303 ? 3.447 10.628 -9.980 1.00 90.94 303 MET A O 1
ATOM 2351 N N . HIS A 1 304 ? 5.218 11.646 -10.918 1.00 91.94 304 HIS A N 1
ATOM 2352 C CA . HIS A 1 304 ? 5.890 11.926 -9.653 1.00 91.94 304 HIS A CA 1
ATOM 2353 C C . HIS A 1 304 ? 5.097 12.938 -8.816 1.00 91.94 304 HIS A C 1
ATOM 2355 O O . HIS A 1 304 ? 4.491 13.877 -9.335 1.00 91.94 304 HIS A O 1
ATOM 2361 N N . ARG A 1 305 ? 5.092 12.747 -7.497 1.00 90.38 305 ARG A N 1
ATOM 2362 C CA . ARG A 1 305 ? 4.422 13.641 -6.544 1.00 90.38 305 ARG A CA 1
ATOM 2363 C C . ARG A 1 305 ? 4.939 13.431 -5.128 1.00 90.38 305 ARG A C 1
ATOM 2365 O O . ARG A 1 305 ? 5.531 12.402 -4.815 1.00 90.38 305 ARG A O 1
ATOM 2372 N N . VAL A 1 306 ? 4.646 14.380 -4.246 1.00 84.44 306 VAL A N 1
ATOM 2373 C CA . VAL A 1 306 ? 4.834 14.216 -2.799 1.00 84.44 306 VAL A CA 1
ATOM 2374 C C . VAL A 1 306 ? 3.473 13.943 -2.164 1.00 84.44 306 VAL A C 1
ATOM 2376 O O . VAL A 1 306 ? 2.532 14.713 -2.353 1.00 84.44 306 VAL A O 1
ATOM 2379 N N . SER A 1 307 ? 3.359 12.831 -1.441 1.00 73.19 307 SER A N 1
ATOM 2380 C CA . SER A 1 307 ? 2.175 12.465 -0.658 1.00 73.19 307 SER A CA 1
ATOM 2381 C C . SER A 1 307 ? 2.404 12.733 0.834 1.00 73.19 307 SER A C 1
ATOM 2383 O O . SER A 1 307 ? 3.541 12.881 1.280 1.00 73.19 307 SER A O 1
ATOM 2385 N N . GLN A 1 308 ? 1.324 12.809 1.610 1.00 69.56 308 GLN A N 1
ATOM 2386 C CA . GLN A 1 308 ? 1.369 13.025 3.060 1.00 69.56 308 GLN A CA 1
ATOM 2387 C C . GLN A 1 308 ? 1.147 11.695 3.791 1.00 69.56 308 GLN A C 1
ATOM 2389 O O . GLN A 1 308 ? 0.139 11.038 3.550 1.00 69.56 308 GLN A O 1
ATOM 2394 N N . GLY A 1 309 ? 2.065 11.307 4.675 1.00 65.81 309 GLY A N 1
ATOM 2395 C CA . GLY A 1 309 ? 1.972 10.141 5.563 1.00 65.81 309 GLY A CA 1
ATOM 2396 C C . GLY A 1 309 ? 2.307 10.520 7.008 1.00 65.81 309 GLY A C 1
ATOM 2397 O O . GLY A 1 309 ? 1.983 11.627 7.439 1.00 65.81 309 GLY A O 1
ATOM 2398 N N . LEU A 1 310 ? 3.012 9.666 7.760 1.00 62.16 310 LEU A N 1
ATOM 2399 C CA . LEU A 1 310 ? 3.659 10.115 9.011 1.00 62.16 310 LEU A CA 1
ATOM 2400 C C . LEU A 1 310 ? 4.647 11.261 8.740 1.00 62.16 310 LEU A C 1
ATOM 2402 O O . LEU A 1 310 ? 4.688 12.238 9.491 1.00 62.16 310 LEU A O 1
ATOM 2406 N N . GLY A 1 311 ? 5.365 11.169 7.619 1.00 67.12 311 GLY A N 1
ATOM 2407 C CA . GLY A 1 311 ? 6.141 12.247 7.014 1.00 67.12 311 GLY A CA 1
ATOM 2408 C C . GLY A 1 311 ? 5.815 12.434 5.523 1.00 67.12 311 GLY A C 1
ATOM 2409 O O . GLY A 1 311 ? 4.913 11.780 4.995 1.00 67.12 311 GLY A O 1
ATOM 2410 N N . PRO A 1 312 ? 6.530 13.331 4.824 1.00 72.56 312 PRO A N 1
ATOM 2411 C CA . PRO A 1 312 ? 6.394 13.499 3.381 1.00 72.56 312 PRO A CA 1
ATOM 2412 C C . PRO A 1 312 ? 6.902 12.257 2.638 1.00 72.56 312 PRO A C 1
ATOM 2414 O O . PRO A 1 312 ? 8.039 11.834 2.813 1.00 72.56 312 PRO A O 1
ATOM 2417 N N . VAL A 1 313 ? 6.068 11.685 1.774 1.00 77.00 313 VAL A N 1
ATOM 2418 C CA . VAL A 1 313 ? 6.383 10.478 1.000 1.00 77.00 313 VAL A CA 1
ATOM 2419 C C . VAL A 1 313 ? 6.651 10.869 -0.444 1.00 77.00 313 VAL A C 1
ATOM 2421 O O . VAL A 1 313 ? 5.762 11.385 -1.122 1.00 77.00 313 VAL A O 1
ATOM 2424 N N . VAL A 1 314 ? 7.865 10.624 -0.932 1.00 85.81 314 VAL A N 1
ATOM 2425 C CA . VAL A 1 314 ? 8.225 10.932 -2.321 1.00 85.81 314 VAL A CA 1
ATOM 2426 C C . VAL A 1 314 ? 7.851 9.756 -3.216 1.00 85.81 314 VAL A C 1
ATOM 2428 O O . VAL A 1 314 ? 8.419 8.670 -3.106 1.00 85.81 314 VAL A O 1
ATOM 2431 N N . ILE A 1 315 ? 6.904 9.991 -4.119 1.00 90.75 315 ILE A N 1
ATOM 2432 C CA . ILE A 1 315 ? 6.508 9.058 -5.170 1.00 90.75 315 ILE A CA 1
ATOM 2433 C C . ILE A 1 315 ? 7.207 9.504 -6.452 1.00 90.75 315 ILE A C 1
ATOM 2435 O O . ILE A 1 315 ? 6.976 10.613 -6.932 1.00 90.75 315 ILE A O 1
ATOM 2439 N N . ILE A 1 316 ? 8.072 8.655 -7.000 1.00 93.25 316 ILE A N 1
ATOM 2440 C CA . ILE A 1 316 ? 8.901 8.968 -8.179 1.00 93.25 316 ILE A CA 1
ATOM 2441 C C . ILE A 1 316 ? 8.193 8.693 -9.504 1.00 93.25 316 ILE A C 1
ATOM 2443 O O . ILE A 1 316 ? 8.632 9.158 -10.549 1.00 93.25 316 ILE A O 1
ATOM 2447 N N . GLY A 1 317 ? 7.086 7.960 -9.472 1.00 94.38 317 GLY A N 1
ATOM 2448 C CA . GLY A 1 317 ? 6.269 7.684 -10.642 1.00 94.38 317 GLY A CA 1
ATOM 2449 C C . GLY A 1 317 ? 5.195 6.656 -10.336 1.00 94.38 317 GLY A C 1
ATOM 2450 O O . GLY A 1 317 ? 4.994 6.277 -9.179 1.00 94.38 317 GLY A O 1
ATOM 2451 N N . ARG A 1 318 ? 4.508 6.192 -11.378 1.00 95.12 318 ARG A N 1
ATOM 2452 C CA . ARG A 1 318 ? 3.451 5.186 -11.248 1.00 95.12 318 ARG A CA 1
ATOM 2453 C C . ARG A 1 318 ? 3.595 4.105 -12.307 1.00 95.12 318 ARG A C 1
ATOM 2455 O O . ARG A 1 318 ? 3.764 4.403 -13.485 1.00 95.12 318 ARG A O 1
ATOM 2462 N N . ILE A 1 319 ? 3.511 2.852 -11.889 1.00 95.88 319 ILE A N 1
ATOM 2463 C CA . ILE A 1 319 ? 3.411 1.699 -12.782 1.00 95.88 319 ILE A CA 1
ATOM 2464 C C . ILE A 1 319 ? 1.927 1.549 -13.156 1.00 95.88 319 ILE A C 1
ATOM 2466 O O . ILE A 1 319 ? 1.079 1.554 -12.252 1.00 95.88 319 ILE A O 1
ATOM 2470 N N . PRO A 1 320 ? 1.579 1.458 -14.456 1.00 93.62 320 PRO A N 1
ATOM 2471 C CA . PRO A 1 320 ? 0.198 1.246 -14.891 1.00 93.62 320 PRO A CA 1
ATOM 2472 C C . PRO A 1 320 ? -0.334 -0.101 -14.376 1.00 93.62 320 PRO A C 1
ATOM 2474 O O . PRO A 1 320 ? 0.430 -0.887 -13.822 1.00 93.62 320 PRO A O 1
ATOM 2477 N N . PRO A 1 321 ? -1.632 -0.404 -14.531 1.00 92.56 321 PRO A N 1
ATOM 2478 C CA . PRO A 1 321 ? -2.158 -1.685 -14.085 1.00 92.56 321 PRO A CA 1
ATOM 2479 C C . PRO A 1 321 ? -1.415 -2.875 -14.717 1.00 92.56 321 PRO A C 1
ATOM 2481 O O . PRO A 1 321 ? -1.444 -3.060 -15.934 1.00 92.56 321 PRO A O 1
ATOM 2484 N N . ILE A 1 322 ? -0.758 -3.681 -13.881 1.00 92.50 322 ILE A N 1
ATOM 2485 C CA . ILE A 1 322 ? -0.021 -4.893 -14.274 1.00 92.50 322 ILE A CA 1
ATOM 2486 C C . ILE A 1 322 ? -0.661 -6.141 -13.654 1.00 92.50 322 ILE A C 1
ATOM 2488 O O . ILE A 1 322 ? -1.283 -6.035 -12.592 1.00 92.50 322 ILE A O 1
ATOM 2492 N N . PRO A 1 323 ? -0.549 -7.316 -14.303 1.00 92.62 323 PRO A N 1
ATOM 2493 C CA . PRO A 1 323 ? -1.132 -8.551 -13.798 1.00 92.62 323 PRO A CA 1
ATOM 2494 C C . PRO A 1 323 ? -0.405 -9.062 -12.547 1.00 92.62 323 PRO A C 1
ATOM 2496 O O . PRO A 1 323 ? 0.824 -9.088 -12.477 1.00 92.62 323 PRO A O 1
ATOM 2499 N N . ILE A 1 324 ? -1.195 -9.526 -11.587 1.00 94.06 324 ILE A N 1
ATOM 2500 C CA . ILE A 1 324 ? -0.778 -10.168 -10.344 1.00 94.06 324 ILE A CA 1
ATOM 2501 C C . ILE A 1 324 ? -1.558 -11.464 -10.218 1.00 94.06 324 ILE A C 1
ATOM 2503 O O . ILE A 1 324 ? -2.792 -11.458 -10.201 1.00 94.06 324 ILE A O 1
ATOM 2507 N N . GLU A 1 325 ? -0.852 -12.578 -10.115 1.00 94.69 325 GLU A N 1
ATOM 2508 C CA . GLU A 1 325 ? -1.460 -13.893 -9.990 1.00 94.69 325 GLU A CA 1
ATOM 2509 C C . GLU A 1 325 ? -1.538 -14.272 -8.517 1.00 94.69 325 GLU A C 1
ATOM 2511 O O . GLU A 1 325 ? -0.532 -14.387 -7.816 1.00 94.69 325 GLU A O 1
ATOM 2516 N N . PHE A 1 326 ? -2.763 -14.460 -8.048 1.00 93.50 326 PHE A N 1
ATOM 2517 C CA . PHE A 1 326 ? -3.047 -14.885 -6.682 1.00 93.50 326 PHE A CA 1
ATOM 2518 C C . PHE A 1 326 ? -3.071 -16.414 -6.580 1.00 93.50 326 PHE A C 1
ATOM 2520 O O . PHE A 1 326 ? -2.669 -16.982 -5.568 1.00 93.50 326 PHE A O 1
ATOM 2527 N N . ASP A 1 327 ? -3.539 -17.074 -7.639 1.00 90.44 327 ASP A N 1
ATOM 2528 C CA . ASP A 1 327 ? -3.549 -18.523 -7.816 1.00 90.44 327 ASP A CA 1
ATOM 2529 C C . ASP A 1 327 ? -3.596 -18.863 -9.322 1.00 90.44 327 ASP A C 1
ATOM 2531 O O . ASP A 1 327 ? -3.653 -17.967 -10.164 1.00 90.44 327 ASP A O 1
ATOM 2535 N N . GLU A 1 328 ? -3.594 -20.152 -9.676 1.00 87.88 328 GLU A N 1
ATOM 2536 C CA . GLU A 1 328 ? -3.634 -20.639 -11.071 1.00 87.88 328 GLU A CA 1
ATOM 2537 C C . GLU A 1 328 ? -4.844 -20.146 -11.885 1.00 87.88 328 GLU A C 1
ATOM 2539 O O . GLU A 1 328 ? -4.834 -20.184 -13.112 1.00 87.88 328 GLU A O 1
ATOM 2544 N N . LYS A 1 329 ? -5.911 -19.716 -11.210 1.00 87.88 329 LYS A N 1
ATOM 2545 C CA . LYS A 1 329 ? -7.197 -19.334 -11.798 1.00 87.88 329 LYS A CA 1
ATOM 2546 C C . LYS A 1 329 ? -7.535 -17.859 -11.569 1.00 87.88 329 LYS A C 1
ATOM 2548 O O . LYS A 1 329 ? -8.610 -17.439 -12.000 1.00 87.88 329 LYS A O 1
ATOM 2553 N N . THR A 1 330 ? -6.722 -17.093 -10.841 1.00 90.06 330 THR A N 1
ATOM 2554 C CA . THR A 1 330 ? -6.966 -15.671 -10.567 1.00 90.06 330 THR A CA 1
ATOM 2555 C C . THR A 1 330 ? -5.750 -14.827 -10.869 1.00 90.06 330 THR A C 1
ATOM 2557 O O . THR A 1 330 ? -4.754 -14.846 -10.147 1.00 90.06 330 THR A O 1
ATOM 2560 N N . THR A 1 331 ? -5.944 -13.967 -11.864 1.00 91.88 331 THR A N 1
ATOM 2561 C CA . THR A 1 331 ? -5.073 -12.843 -12.177 1.00 91.88 331 THR A CA 1
ATOM 2562 C C . THR A 1 331 ? -5.861 -11.549 -12.022 1.00 91.88 331 THR A C 1
ATOM 2564 O O . THR A 1 331 ? -6.903 -11.356 -12.656 1.00 91.88 331 THR A O 1
ATOM 2567 N N . LEU A 1 332 ? -5.374 -10.662 -11.161 1.00 92.12 332 LEU A N 1
ATOM 2568 C CA . LEU A 1 332 ? -5.924 -9.327 -10.932 1.00 92.12 332 LEU A CA 1
ATOM 2569 C C . LEU A 1 332 ? -4.946 -8.282 -11.458 1.00 92.12 332 LEU A C 1
ATOM 2571 O O . LEU A 1 332 ? -3.757 -8.549 -11.554 1.00 92.12 332 LEU A O 1
ATOM 2575 N N . PHE A 1 333 ? -5.436 -7.096 -11.804 1.00 92.19 333 PHE A N 1
ATOM 2576 C CA . PHE A 1 333 ? -4.595 -6.007 -12.300 1.00 92.19 333 PHE A CA 1
ATOM 2577 C C . PHE A 1 333 ? -4.521 -4.897 -11.258 1.00 92.19 333 PHE A C 1
ATOM 2579 O O . PHE A 1 333 ? -5.545 -4.518 -10.690 1.00 92.19 333 PHE A O 1
ATOM 2586 N N . ILE A 1 334 ? -3.328 -4.383 -10.980 1.00 91.69 334 ILE A N 1
ATOM 2587 C CA . ILE A 1 334 ? -3.132 -3.319 -9.988 1.00 91.69 334 ILE A CA 1
ATOM 2588 C C . ILE A 1 334 ? -2.083 -2.346 -10.507 1.00 91.69 334 ILE A C 1
ATOM 2590 O O . ILE A 1 334 ? -1.074 -2.762 -11.072 1.00 91.69 334 ILE A O 1
ATOM 2594 N N . SER A 1 335 ? -2.333 -1.051 -10.333 1.00 93.50 335 SER A N 1
ATOM 2595 C CA . SER A 1 335 ? -1.323 -0.010 -10.533 1.00 93.50 335 SER A CA 1
ATOM 2596 C C . SER A 1 335 ? -0.565 0.245 -9.239 1.00 93.50 335 SER A C 1
ATOM 2598 O O . SER A 1 335 ? -1.191 0.271 -8.182 1.00 93.50 335 SER A O 1
ATOM 2600 N N . PHE A 1 336 ? 0.726 0.543 -9.325 1.00 94.94 336 PHE A N 1
ATOM 2601 C CA . PHE A 1 336 ? 1.535 0.843 -8.146 1.00 94.94 336 PHE A CA 1
ATOM 2602 C C . PHE A 1 336 ? 2.125 2.241 -8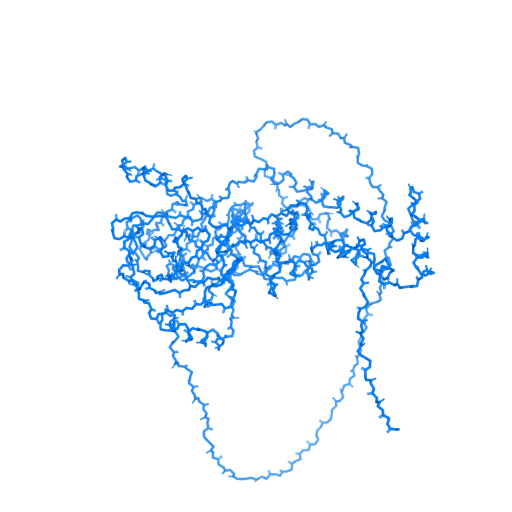.211 1.00 94.94 336 PHE A C 1
ATOM 2604 O O . PHE A 1 336 ? 2.741 2.614 -9.209 1.00 94.94 336 PHE A O 1
ATOM 2611 N N . ASP A 1 337 ? 1.999 2.997 -7.127 1.00 94.06 337 ASP A N 1
ATOM 2612 C CA . ASP A 1 337 ? 2.847 4.162 -6.915 1.00 94.06 337 ASP A CA 1
ATOM 2613 C C . ASP A 1 337 ? 4.250 3.713 -6.508 1.00 94.06 337 ASP A C 1
ATOM 2615 O O . ASP A 1 337 ? 4.416 2.886 -5.609 1.00 94.06 337 ASP A O 1
ATOM 2619 N N . VAL A 1 338 ? 5.265 4.259 -7.174 1.00 93.94 338 VAL A N 1
ATOM 2620 C CA . VAL A 1 338 ? 6.655 3.873 -6.941 1.00 93.94 338 VAL A CA 1
ATOM 2621 C C . VAL A 1 338 ? 7.296 4.826 -5.948 1.00 93.94 338 VAL A C 1
ATOM 2623 O O . VAL A 1 338 ? 7.405 6.027 -6.200 1.00 93.94 338 VAL A O 1
ATOM 2626 N N . LEU A 1 339 ? 7.721 4.288 -4.813 1.00 88.81 339 LEU A N 1
ATOM 2627 C CA . LEU A 1 339 ? 8.313 5.036 -3.714 1.00 88.81 339 LEU A CA 1
ATOM 2628 C C . LEU A 1 339 ? 9.808 5.258 -3.928 1.00 88.81 339 LEU A C 1
ATOM 2630 O O . LEU A 1 339 ? 10.537 4.350 -4.342 1.00 88.81 339 LEU A O 1
ATOM 2634 N N . ASN A 1 340 ? 10.262 6.464 -3.587 1.00 79.88 340 ASN A N 1
ATOM 2635 C CA . ASN A 1 340 ? 11.676 6.807 -3.556 1.00 79.88 340 ASN A CA 1
ATOM 2636 C C . ASN A 1 340 ? 12.357 6.192 -2.323 1.00 79.88 340 ASN A C 1
ATOM 2638 O O . ASN A 1 340 ? 11.949 6.481 -1.202 1.00 79.88 340 ASN A O 1
ATOM 2642 N N . GLY A 1 341 ? 13.423 5.419 -2.527 1.00 61.25 341 GLY A N 1
ATOM 2643 C CA . GLY A 1 341 ? 14.478 5.220 -1.527 1.00 61.25 341 GLY A CA 1
ATOM 2644 C C . GLY A 1 341 ? 14.081 4.639 -0.165 1.00 61.25 341 GLY A C 1
ATOM 2645 O O . GLY A 1 341 ? 14.265 5.295 0.856 1.00 61.25 341 GLY A O 1
ATOM 2646 N N . SER A 1 342 ? 13.674 3.371 -0.115 1.00 56.62 342 SER A N 1
ATOM 2647 C CA . SER A 1 342 ? 13.874 2.557 1.091 1.00 56.62 342 SER A CA 1
ATOM 2648 C C . SER A 1 342 ? 14.913 1.476 0.808 1.00 56.62 342 SER A C 1
ATOM 2650 O O . SER A 1 342 ? 14.849 0.810 -0.224 1.00 56.62 342 SER A O 1
ATOM 2652 N N . GLU A 1 343 ? 15.851 1.263 1.736 1.00 54.84 343 GLU A N 1
ATOM 2653 C CA . GLU A 1 343 ? 16.775 0.114 1.680 1.00 54.84 343 GLU A CA 1
ATOM 2654 C C . GLU A 1 343 ? 16.027 -1.230 1.721 1.00 54.84 343 GLU A C 1
ATOM 2656 O O . GLU A 1 343 ? 16.560 -2.265 1.336 1.00 54.84 343 GLU A O 1
ATOM 2661 N N . GLN A 1 344 ? 14.765 -1.216 2.157 1.00 69.25 344 GLN A N 1
ATOM 2662 C CA . GLN A 1 344 ? 13.907 -2.390 2.239 1.00 69.25 344 GLN A CA 1
ATOM 2663 C C . GLN A 1 344 ? 12.983 -2.477 1.032 1.00 69.25 344 GLN A C 1
ATOM 2665 O O . GLN A 1 344 ? 12.284 -1.517 0.701 1.00 69.25 344 GLN A O 1
ATOM 2670 N N . GLU A 1 345 ? 12.958 -3.651 0.409 1.00 81.06 345 GLU A N 1
ATOM 2671 C CA . GLU A 1 345 ? 11.980 -4.011 -0.611 1.00 81.06 345 GLU A CA 1
ATOM 2672 C C . GLU A 1 345 ? 10.596 -4.180 0.016 1.00 81.06 345 GLU A C 1
ATOM 2674 O O . GLU A 1 345 ? 10.423 -4.906 0.999 1.00 81.06 345 GLU A O 1
ATOM 2679 N N . MET A 1 346 ? 9.596 -3.509 -0.553 1.00 85.19 346 MET A N 1
ATOM 2680 C CA . MET A 1 346 ? 8.226 -3.589 -0.061 1.00 85.19 346 MET A CA 1
ATOM 2681 C C . MET A 1 346 ? 7.223 -3.403 -1.193 1.00 85.19 346 MET A C 1
ATOM 2683 O O . MET A 1 346 ? 7.386 -2.543 -2.059 1.00 85.19 346 MET A O 1
ATOM 2687 N N . ILE A 1 347 ? 6.161 -4.204 -1.138 1.00 91.69 347 ILE A N 1
ATOM 2688 C CA . ILE A 1 347 ? 5.006 -4.137 -2.030 1.00 91.69 347 ILE A CA 1
ATOM 2689 C C . ILE A 1 347 ? 3.755 -4.121 -1.154 1.00 91.69 347 ILE A C 1
ATOM 2691 O O . ILE A 1 347 ? 3.586 -4.993 -0.299 1.00 91.69 347 ILE A O 1
ATOM 2695 N N . ILE A 1 348 ? 2.889 -3.136 -1.363 1.00 91.94 348 ILE A N 1
ATOM 2696 C CA . ILE A 1 348 ? 1.655 -2.925 -0.609 1.00 91.94 348 ILE A CA 1
ATOM 2697 C C . ILE A 1 348 ? 0.463 -2.983 -1.541 1.00 91.94 348 ILE A C 1
ATOM 2699 O O . ILE A 1 348 ? 0.443 -2.305 -2.569 1.00 91.94 348 ILE A O 1
ATOM 2703 N N . LEU A 1 349 ? -0.554 -3.727 -1.118 1.00 94.62 349 LEU A N 1
ATOM 2704 C CA . LEU A 1 349 ? -1.908 -3.594 -1.626 1.00 94.62 349 LEU A CA 1
ATOM 2705 C C . LEU A 1 349 ? -2.698 -2.693 -0.677 1.00 94.62 349 LEU A C 1
ATOM 2707 O O . LEU A 1 349 ? -2.955 -3.068 0.471 1.00 94.62 349 LEU A O 1
ATOM 2711 N N . GLY A 1 350 ? -3.024 -1.500 -1.169 1.00 92.88 350 GLY A N 1
ATOM 2712 C CA . GLY A 1 350 ? -3.692 -0.446 -0.415 1.00 92.88 350 GLY A CA 1
ATOM 2713 C C . GLY A 1 350 ? -5.218 -0.522 -0.473 1.00 92.88 350 GLY A C 1
ATOM 2714 O O . GLY A 1 350 ? -5.820 -1.448 -1.030 1.00 92.88 350 GLY A O 1
ATOM 2715 N N . SER A 1 351 ? -5.863 0.507 0.072 1.00 91.00 351 SER A N 1
ATOM 2716 C CA . SER A 1 351 ? -7.318 0.672 0.049 1.00 91.00 351 SER A CA 1
ATOM 2717 C C . SER A 1 351 ? -7.894 0.799 -1.363 1.00 91.00 351 SER A C 1
ATOM 2719 O O . SER A 1 351 ? -9.055 0.437 -1.566 1.00 91.00 351 SER A O 1
ATOM 2721 N N . ASP A 1 352 ? -7.114 1.257 -2.344 1.00 91.25 352 ASP A N 1
ATOM 2722 C CA . ASP A 1 352 ? -7.483 1.237 -3.762 1.00 91.25 352 ASP A CA 1
ATOM 2723 C C . ASP A 1 352 ? -7.790 -0.185 -4.251 1.00 91.25 352 ASP A C 1
ATOM 2725 O O . ASP A 1 352 ? -8.885 -0.440 -4.752 1.00 91.25 352 ASP A O 1
ATOM 2729 N N . PHE A 1 353 ? -6.886 -1.136 -4.018 1.00 93.94 353 PHE A N 1
ATOM 2730 C CA . PHE A 1 353 ? -7.070 -2.548 -4.329 1.00 93.94 353 PHE A CA 1
ATOM 2731 C C . PHE A 1 353 ? -8.233 -3.138 -3.531 1.00 93.94 353 PHE A C 1
ATOM 2733 O O . PHE A 1 353 ? -9.121 -3.777 -4.102 1.00 93.94 353 PHE A O 1
ATOM 2740 N N . LEU A 1 354 ? -8.249 -2.904 -2.215 1.00 94.75 354 LEU A N 1
ATOM 2741 C CA . LEU A 1 354 ? -9.255 -3.476 -1.320 1.00 94.75 354 LEU A CA 1
ATOM 2742 C C . LEU A 1 354 ? -10.670 -3.013 -1.689 1.00 94.75 354 LEU A C 1
ATOM 2744 O O . LEU A 1 354 ? -11.607 -3.814 -1.686 1.00 94.75 354 LEU A O 1
ATOM 2748 N N . THR A 1 355 ? -10.824 -1.741 -2.055 1.00 91.56 355 THR A N 1
ATOM 2749 C CA . THR A 1 355 ? -12.105 -1.174 -2.491 1.00 91.56 355 THR A CA 1
ATOM 2750 C C . THR A 1 355 ? -12.474 -1.653 -3.889 1.00 91.56 355 THR A C 1
ATOM 2752 O O . THR A 1 355 ? -13.594 -2.127 -4.082 1.00 91.56 355 THR A O 1
ATOM 2755 N N . PHE A 1 356 ? -11.546 -1.569 -4.848 1.00 91.00 356 PHE A N 1
ATOM 2756 C CA . PHE A 1 356 ? -11.794 -1.930 -6.245 1.00 91.00 356 PHE A CA 1
ATOM 2757 C C . PHE A 1 356 ? -12.253 -3.385 -6.385 1.00 91.00 356 PHE A C 1
ATOM 2759 O O . PHE A 1 356 ? -13.214 -3.673 -7.094 1.00 91.00 356 PHE A O 1
ATOM 2766 N N . TYR A 1 357 ? -11.618 -4.299 -5.651 1.00 91.88 357 TYR A N 1
ATOM 2767 C CA . TYR A 1 357 ? -11.930 -5.727 -5.693 1.00 91.88 357 TYR A CA 1
ATOM 2768 C C . TYR A 1 357 ? -12.903 -6.194 -4.603 1.00 91.88 357 TYR A C 1
ATOM 2770 O O . TYR A 1 357 ? -13.097 -7.399 -4.412 1.00 91.88 357 TYR A O 1
ATOM 2778 N N . GLY A 1 358 ? -13.535 -5.252 -3.892 1.00 92.00 358 GLY A N 1
ATOM 2779 C CA . GLY A 1 358 ? -14.561 -5.540 -2.894 1.00 92.00 358 GLY A CA 1
ATOM 2780 C C . GLY A 1 358 ? -14.099 -6.545 -1.839 1.00 92.00 358 GLY A C 1
ATOM 2781 O O . GLY A 1 358 ? -14.824 -7.501 -1.546 1.00 92.00 358 GLY A O 1
ATOM 2782 N N . CYS A 1 359 ? -12.887 -6.354 -1.328 1.00 95.38 359 CYS A N 1
ATOM 2783 C CA . CYS A 1 359 ? -12.232 -7.279 -0.419 1.00 95.38 359 CYS A CA 1
ATOM 2784 C C . CYS A 1 359 ? -12.877 -7.286 0.976 1.00 95.38 359 CYS A C 1
ATOM 2786 O O . CYS A 1 359 ? -13.410 -6.275 1.444 1.00 95.38 359 CYS A O 1
ATOM 2788 N N . GLU A 1 360 ? -12.785 -8.421 1.663 1.00 95.94 360 GLU A N 1
ATOM 2789 C CA . GLU A 1 360 ? -13.028 -8.547 3.100 1.00 95.94 360 GLU A CA 1
ATOM 2790 C C . GLU A 1 360 ? -11.786 -9.133 3.777 1.00 95.94 360 GLU A C 1
ATOM 2792 O O . GLU A 1 360 ? -11.289 -10.181 3.373 1.00 95.94 360 GLU A O 1
ATOM 2797 N N . ILE A 1 361 ? -11.273 -8.458 4.802 1.00 95.81 361 ILE A N 1
ATOM 2798 C CA . ILE A 1 361 ? -10.176 -8.962 5.634 1.00 95.81 361 ILE A CA 1
ATOM 2799 C C . ILE A 1 361 ? -10.797 -9.531 6.907 1.00 95.81 361 ILE A C 1
ATOM 2801 O O . ILE A 1 361 ? -11.391 -8.773 7.670 1.00 95.81 361 ILE A O 1
ATOM 2805 N N . ASP A 1 362 ? -10.675 -10.836 7.142 1.00 94.62 362 ASP A N 1
ATOM 2806 C CA . ASP A 1 362 ? -11.229 -11.525 8.314 1.00 94.62 362 ASP A CA 1
ATOM 2807 C C . ASP A 1 362 ? -10.092 -11.948 9.259 1.00 94.62 362 ASP A C 1
ATOM 2809 O O . ASP A 1 362 ? -9.386 -12.925 8.993 1.00 94.62 362 ASP A O 1
ATOM 2813 N N . PHE A 1 363 ? -9.913 -11.225 10.373 1.00 92.06 363 PHE A N 1
ATOM 2814 C CA . PHE A 1 363 ? -8.873 -11.515 11.374 1.00 92.06 363 PHE A CA 1
ATOM 2815 C C . PHE A 1 363 ? -9.233 -12.661 12.331 1.00 92.06 363 PHE A C 1
ATOM 2817 O O . PHE A 1 363 ? -8.375 -13.117 13.094 1.00 92.06 363 PHE A O 1
ATOM 2824 N N . ASP A 1 364 ? -10.478 -13.141 12.311 1.00 89.94 364 ASP A N 1
ATOM 2825 C CA . ASP A 1 364 ? -10.870 -14.363 13.019 1.00 89.94 364 ASP A CA 1
ATOM 2826 C C . ASP A 1 364 ? -10.362 -15.594 12.268 1.00 89.94 364 ASP A C 1
ATOM 2828 O O . ASP A 1 364 ? -9.705 -16.467 12.835 1.00 89.94 364 ASP A O 1
ATOM 2832 N N . LYS A 1 365 ? -10.579 -15.611 10.951 1.00 92.00 365 LYS A N 1
ATOM 2833 C CA . LYS A 1 365 ? -10.157 -16.710 10.069 1.00 92.00 365 LYS A CA 1
ATOM 2834 C C . LYS A 1 365 ? -8.753 -16.547 9.490 1.00 92.00 365 LYS A C 1
ATOM 2836 O O . LYS A 1 365 ? -8.222 -17.500 8.923 1.00 92.00 365 LYS A O 1
ATOM 2841 N N . ASN A 1 366 ? -8.164 -15.363 9.625 1.00 92.00 366 ASN A N 1
ATOM 2842 C CA . ASN A 1 366 ? -6.894 -14.970 9.021 1.00 92.00 366 ASN A CA 1
ATOM 2843 C C . ASN A 1 366 ? -6.888 -15.153 7.490 1.00 92.00 366 ASN A C 1
ATOM 2845 O O . ASN A 1 366 ? -6.015 -15.817 6.918 1.00 92.00 366 ASN A O 1
ATOM 2849 N N . VAL A 1 367 ? -7.906 -14.601 6.822 1.00 95.19 367 VAL A N 1
ATOM 2850 C CA . VAL A 1 367 ? -8.066 -14.680 5.362 1.00 95.19 367 VAL A CA 1
ATOM 2851 C C . VAL A 1 367 ? -8.407 -13.327 4.745 1.00 95.19 367 VAL A C 1
ATOM 2853 O O . VAL A 1 367 ? -9.093 -12.506 5.350 1.00 95.19 367 VAL A O 1
ATOM 2856 N N . LEU A 1 368 ? -7.956 -13.131 3.509 1.00 96.50 368 LEU A N 1
ATOM 2857 C CA . LEU A 1 368 ? -8.444 -12.107 2.597 1.00 96.50 368 LEU A CA 1
ATOM 2858 C C . LEU A 1 368 ? -9.449 -12.759 1.651 1.00 96.50 368 LEU A C 1
ATOM 2860 O O . LEU A 1 368 ? -9.104 -13.660 0.884 1.00 96.50 368 LEU A O 1
ATOM 2864 N N . GLU A 1 369 ? -10.689 -12.305 1.690 1.00 95.81 369 GLU A N 1
ATOM 2865 C CA . GLU A 1 369 ? -11.711 -12.692 0.732 1.00 95.81 369 GLU A CA 1
ATOM 2866 C C . GLU A 1 369 ? -11.803 -11.641 -0.372 1.00 95.81 369 GLU A C 1
ATOM 2868 O O . GLU A 1 369 ? -11.932 -10.452 -0.094 1.00 95.81 369 GLU A O 1
ATOM 2873 N N . ILE A 1 370 ? -11.762 -12.070 -1.630 1.00 94.19 370 ILE A N 1
ATOM 2874 C CA . ILE A 1 370 ? -11.899 -11.196 -2.797 1.00 94.19 370 ILE A CA 1
ATOM 2875 C C . ILE A 1 370 ? -13.231 -11.497 -3.468 1.00 94.19 370 ILE A C 1
ATOM 2877 O O . ILE A 1 370 ? -13.541 -12.655 -3.768 1.00 94.19 370 ILE A O 1
ATOM 2881 N N . SER A 1 371 ? -14.016 -10.448 -3.703 1.00 82.19 371 SER A N 1
ATOM 2882 C CA . SER A 1 371 ? -15.338 -10.552 -4.309 1.00 82.19 371 SER A CA 1
ATOM 2883 C C . SER A 1 371 ? -15.317 -9.824 -5.653 1.00 82.19 371 SER A C 1
ATOM 2885 O O . SER A 1 371 ? -15.495 -8.612 -5.694 1.00 82.19 371 SER A O 1
ATOM 2887 N N . LEU A 1 372 ? -15.106 -10.556 -6.745 1.00 72.88 372 LEU A N 1
ATOM 2888 C CA . LEU A 1 372 ? -15.319 -10.097 -8.127 1.00 72.88 372 LEU A CA 1
ATOM 2889 C C . LEU A 1 372 ? -16.507 -10.876 -8.700 1.00 72.88 372 LEU A C 1
ATOM 2891 O O . LEU A 1 372 ? -17.643 -10.544 -8.377 1.00 72.88 372 LEU A O 1
ATOM 2895 N N . ASP A 1 373 ? -16.218 -11.970 -9.408 1.00 67.62 373 ASP A N 1
ATOM 2896 C CA . ASP A 1 373 ? -17.205 -12.835 -10.064 1.00 67.62 373 ASP A CA 1
ATOM 2897 C C . ASP A 1 373 ? -17.611 -13.981 -9.127 1.00 67.62 373 ASP A C 1
ATOM 2899 O O . ASP A 1 373 ? -18.773 -14.356 -8.991 1.00 67.62 373 ASP A O 1
ATOM 2903 N N . LYS A 1 374 ? -16.617 -14.547 -8.431 1.00 74.56 374 LYS A N 1
ATOM 2904 C CA . LYS A 1 374 ? -16.791 -15.573 -7.401 1.00 74.56 374 LYS A CA 1
ATOM 2905 C C . LYS A 1 374 ? -15.981 -15.196 -6.179 1.00 74.56 374 LYS A C 1
ATOM 2907 O O . LYS A 1 374 ? -14.858 -14.705 -6.290 1.00 74.56 374 LYS A O 1
ATOM 2912 N N . LYS A 1 375 ? -16.550 -15.476 -5.009 1.00 82.12 375 LYS A N 1
ATOM 2913 C CA . LYS A 1 375 ? -15.870 -15.296 -3.733 1.00 82.12 375 LYS A CA 1
ATOM 2914 C C . LYS A 1 375 ? -14.673 -16.244 -3.661 1.00 82.12 375 LYS A C 1
ATOM 2916 O O . LYS A 1 375 ? -14.850 -17.463 -3.686 1.00 82.12 375 LYS A O 1
ATOM 2921 N N . ARG A 1 376 ? -13.467 -15.686 -3.572 1.00 91.06 376 ARG A N 1
ATOM 2922 C CA . ARG A 1 376 ? -12.218 -16.435 -3.363 1.00 91.06 376 ARG A CA 1
ATOM 2923 C C . ARG A 1 376 ? -11.607 -16.056 -2.030 1.00 91.06 376 ARG A C 1
ATOM 2925 O O . ARG A 1 376 ? -11.734 -14.912 -1.616 1.00 91.06 376 ARG A O 1
ATOM 2932 N N . SER A 1 377 ? -10.977 -17.014 -1.361 1.00 93.75 377 SER A N 1
ATOM 2933 C CA . SER A 1 377 ? -10.405 -16.828 -0.029 1.00 93.75 377 SER A CA 1
ATOM 2934 C C . SER A 1 377 ? -8.928 -17.187 -0.051 1.00 93.75 377 SER A C 1
ATOM 2936 O O . SER A 1 377 ? -8.559 -18.273 -0.500 1.00 93.75 377 SER A O 1
ATOM 2938 N N . TYR A 1 378 ? -8.098 -16.274 0.439 1.00 95.00 378 TYR A N 1
ATOM 2939 C CA . TYR A 1 378 ? -6.652 -16.413 0.475 1.00 95.00 378 TYR A CA 1
ATOM 2940 C C . TYR A 1 378 ? -6.160 -16.324 1.912 1.00 95.00 378 TYR A C 1
ATOM 2942 O O . TYR A 1 378 ? -6.500 -15.392 2.638 1.00 95.00 378 TYR A O 1
ATOM 2950 N N . LYS A 1 379 ? -5.346 -17.293 2.331 1.00 94.38 379 LYS A N 1
ATOM 2951 C CA . LYS A 1 379 ? -4.796 -17.324 3.687 1.00 94.38 379 LYS A CA 1
ATOM 2952 C C . LYS A 1 379 ? -3.770 -16.209 3.870 1.00 94.38 379 LYS A C 1
ATOM 2954 O O . LYS A 1 379 ? -2.779 -16.155 3.140 1.00 94.38 379 LYS A O 1
ATOM 2959 N N . LEU A 1 380 ? -3.995 -15.377 4.877 1.00 91.25 380 LEU A N 1
ATOM 2960 C CA . LEU A 1 380 ? -3.057 -14.346 5.290 1.00 91.25 380 LEU A CA 1
ATOM 2961 C C . LEU A 1 380 ? -1.941 -14.962 6.134 1.00 91.25 380 LEU A C 1
ATOM 2963 O O . LEU A 1 380 ? -2.120 -15.966 6.832 1.00 91.25 380 LEU A O 1
ATOM 2967 N N . ARG A 1 381 ? -0.757 -14.369 6.037 1.00 85.12 381 ARG A N 1
ATOM 2968 C CA . ARG A 1 381 ? 0.427 -14.757 6.801 1.00 85.12 381 ARG A CA 1
ATOM 2969 C C . ARG A 1 381 ? 0.892 -13.570 7.619 1.00 85.12 381 ARG A C 1
ATOM 2971 O O . ARG A 1 381 ? 0.922 -12.455 7.118 1.00 85.12 381 ARG A O 1
ATOM 2978 N N . GLU A 1 382 ? 1.303 -13.824 8.848 1.00 75.94 382 GLU A N 1
ATOM 2979 C CA . GLU A 1 382 ? 2.072 -12.852 9.618 1.00 75.94 382 GLU A CA 1
ATOM 2980 C C . GLU A 1 382 ? 3.550 -13.051 9.271 1.00 75.94 382 GLU A C 1
ATOM 2982 O O . GLU A 1 382 ? 4.014 -14.190 9.130 1.00 75.94 382 GLU A O 1
ATOM 2987 N N . LYS A 1 383 ? 4.302 -11.962 9.089 1.00 64.06 383 LYS A N 1
ATOM 2988 C CA . LYS A 1 383 ? 5.748 -12.071 8.879 1.00 64.06 383 LYS A CA 1
ATOM 2989 C C . LYS A 1 383 ? 6.388 -12.480 10.202 1.00 64.06 383 LYS A C 1
ATOM 2991 O O . LYS A 1 383 ? 6.408 -11.699 11.148 1.00 64.06 383 LYS A O 1
ATOM 2996 N N . GLN A 1 384 ? 6.917 -13.701 10.264 1.00 49.97 384 GLN A N 1
ATOM 2997 C CA . GLN A 1 384 ? 7.771 -14.116 11.373 1.00 49.97 384 GLN A CA 1
ATOM 2998 C C . GLN A 1 384 ? 9.029 -13.244 11.342 1.00 49.97 384 GLN A C 1
ATOM 3000 O O . GLN A 1 384 ? 9.810 -13.313 10.394 1.00 49.97 384 GLN A O 1
ATOM 3005 N N . LYS A 1 385 ? 9.188 -12.372 12.338 1.00 54.53 385 LYS A N 1
ATOM 3006 C CA . LYS A 1 385 ? 10.456 -11.677 12.574 1.00 54.53 385 LYS A CA 1
ATOM 3007 C C . LYS A 1 385 ? 11.340 -12.518 13.477 1.00 54.53 385 LYS A C 1
ATOM 3009 O O . LYS A 1 385 ? 10.838 -13.317 14.266 1.00 54.53 385 LYS A O 1
ATOM 3014 N N . ASP A 1 386 ? 12.642 -12.270 13.394 1.00 51.25 386 ASP A N 1
ATOM 3015 C CA . ASP A 1 386 ? 13.577 -12.732 14.407 1.00 51.25 386 ASP A CA 1
ATOM 3016 C C . ASP A 1 386 ? 13.180 -12.115 15.758 1.00 51.25 386 ASP A C 1
ATOM 3018 O O . ASP A 1 386 ? 13.226 -10.900 15.970 1.00 51.25 386 ASP A O 1
ATOM 3022 N N . THR A 1 387 ? 12.693 -12.967 16.657 1.00 54.31 387 THR A N 1
ATOM 3023 C CA . THR A 1 387 ? 12.145 -12.585 17.964 1.00 54.31 387 THR A CA 1
ATOM 3024 C C . THR A 1 387 ? 13.160 -11.807 18.809 1.00 54.31 387 THR A C 1
ATOM 3026 O O . THR A 1 387 ? 12.770 -11.041 19.689 1.00 54.31 387 THR A O 1
ATOM 3029 N N . SER A 1 388 ? 14.457 -11.985 18.538 1.00 54.53 388 SER A N 1
ATOM 3030 C CA . SER A 1 388 ? 15.561 -11.393 19.295 1.00 54.53 388 SER A CA 1
ATOM 3031 C C . SER A 1 388 ? 15.745 -9.887 19.041 1.00 54.53 388 SER A C 1
ATOM 3033 O O . SER A 1 388 ? 15.838 -9.122 20.001 1.00 54.53 388 SER A O 1
ATOM 3035 N N . GLU A 1 389 ? 15.710 -9.430 17.786 1.00 53.25 389 GLU A N 1
ATOM 3036 C CA . GLU A 1 389 ? 15.827 -8.003 17.434 1.00 53.25 389 GLU A CA 1
ATOM 3037 C C . GLU A 1 389 ? 14.617 -7.195 17.910 1.00 53.25 389 GLU A C 1
ATOM 3039 O O . GLU A 1 389 ? 14.761 -6.114 18.483 1.00 53.25 389 GLU A O 1
ATOM 3044 N N . VAL A 1 390 ? 13.414 -7.754 17.744 1.00 53.53 390 VAL A N 1
ATOM 3045 C CA . VAL A 1 390 ? 12.166 -7.130 18.205 1.00 53.53 390 VAL A CA 1
ATOM 3046 C C . VAL A 1 390 ? 12.157 -7.018 19.727 1.00 53.53 390 VAL A C 1
ATOM 3048 O O . VAL A 1 390 ? 11.799 -5.972 20.258 1.00 53.53 390 VAL A O 1
ATOM 3051 N N . ALA A 1 391 ? 12.582 -8.058 20.447 1.00 57.00 391 ALA A N 1
ATOM 3052 C CA . ALA A 1 391 ? 12.649 -8.015 21.905 1.00 57.00 391 ALA A CA 1
ATOM 3053 C C . ALA A 1 391 ? 13.643 -6.960 22.419 1.00 57.00 391 ALA A C 1
ATOM 3055 O O . ALA A 1 391 ? 13.368 -6.328 23.437 1.00 57.00 391 ALA A O 1
ATOM 3056 N N . ASN A 1 392 ? 14.768 -6.747 21.732 1.00 58.16 392 ASN A N 1
ATOM 3057 C CA . ASN A 1 392 ? 15.755 -5.738 22.124 1.00 58.16 392 ASN A CA 1
ATOM 3058 C C . ASN A 1 392 ? 15.243 -4.313 21.875 1.00 58.16 392 ASN A C 1
ATOM 3060 O O . ASN A 1 392 ? 15.247 -3.508 22.799 1.00 58.16 392 ASN A O 1
ATOM 3064 N N . LEU A 1 393 ? 14.677 -4.034 20.697 1.00 53.81 393 LEU A N 1
ATOM 3065 C CA . LEU A 1 393 ? 14.081 -2.724 20.397 1.00 53.81 393 LEU A CA 1
ATOM 3066 C C . LEU A 1 393 ? 12.931 -2.368 21.346 1.00 53.81 393 LEU A C 1
ATOM 3068 O O . LEU A 1 393 ? 12.779 -1.216 21.752 1.00 53.81 393 LEU A O 1
ATOM 3072 N N . LEU A 1 394 ? 12.120 -3.359 21.725 1.00 55.84 394 LEU A N 1
ATOM 3073 C CA . LEU A 1 394 ? 11.025 -3.153 22.669 1.00 55.84 394 LEU A CA 1
ATOM 3074 C C . LEU A 1 394 ? 11.512 -2.890 24.092 1.00 55.84 394 LEU A C 1
ATOM 3076 O O . LEU A 1 394 ? 10.882 -2.085 24.772 1.00 55.84 394 LEU A O 1
ATOM 3080 N N . LYS A 1 395 ? 12.620 -3.512 24.516 1.00 62.09 395 LYS A N 1
ATOM 3081 C CA . LYS A 1 395 ? 13.290 -3.178 25.783 1.00 62.09 395 LYS A CA 1
ATOM 3082 C C . LYS A 1 395 ? 13.857 -1.764 25.753 1.00 62.09 395 LYS A C 1
ATOM 3084 O O . LYS A 1 395 ? 13.671 -1.025 26.715 1.00 62.09 395 LYS A O 1
ATOM 3089 N N . ASP A 1 396 ? 14.495 -1.378 24.651 1.00 55.38 396 ASP A N 1
ATOM 3090 C CA . ASP A 1 396 ? 15.090 -0.046 24.499 1.00 55.38 396 ASP A CA 1
ATOM 3091 C C . ASP A 1 396 ? 14.025 1.061 24.531 1.00 55.38 396 ASP A C 1
ATOM 3093 O O . ASP A 1 396 ? 14.291 2.160 25.015 1.00 55.38 396 ASP A O 1
ATOM 3097 N N . CYS A 1 397 ? 12.802 0.758 24.080 1.00 51.28 397 CYS A N 1
ATOM 3098 C CA . CYS A 1 397 ? 11.669 1.685 24.125 1.00 51.28 397 CYS A CA 1
ATOM 3099 C C . CYS A 1 397 ? 10.780 1.548 25.381 1.00 51.28 397 CYS A C 1
ATOM 3101 O O . CYS A 1 397 ? 9.814 2.296 25.514 1.00 51.28 397 CYS A O 1
ATOM 3103 N N . GLY A 1 398 ? 11.031 0.590 26.285 1.00 56.59 398 GLY A N 1
ATOM 3104 C CA . GLY A 1 398 ? 10.194 0.341 27.474 1.00 56.59 398 GLY A CA 1
ATOM 3105 C C . GLY A 1 398 ? 8.797 -0.242 27.184 1.00 56.59 398 GLY A C 1
ATOM 3106 O O . GLY A 1 398 ? 7.869 -0.089 27.984 1.00 56.59 398 GLY A O 1
ATOM 3107 N N . LEU A 1 399 ? 8.609 -0.864 26.015 1.00 57.97 399 LEU A N 1
ATOM 3108 C CA . LEU A 1 399 ? 7.335 -1.411 25.524 1.00 57.97 399 LEU A CA 1
ATOM 3109 C C . LEU A 1 399 ? 7.191 -2.928 25.758 1.00 57.97 399 LEU A C 1
ATOM 3111 O O . LEU A 1 399 ? 6.163 -3.512 25.400 1.00 57.97 399 LEU A O 1
ATOM 3115 N N . GLU A 1 400 ? 8.177 -3.589 26.369 1.00 57.12 400 GLU A N 1
ATOM 3116 C CA . GLU A 1 400 ? 8.251 -5.050 26.499 1.00 57.12 400 GLU A CA 1
ATOM 3117 C C . GLU A 1 400 ? 7.061 -5.656 27.262 1.00 57.12 400 GLU A C 1
ATOM 3119 O O . GLU A 1 400 ? 6.476 -6.653 26.827 1.00 57.12 400 GLU A O 1
ATOM 3124 N N . LYS A 1 401 ? 6.629 -5.002 28.348 1.00 52.91 401 LYS A N 1
ATOM 3125 C CA . LYS A 1 401 ? 5.484 -5.442 29.165 1.00 52.91 401 LYS A CA 1
ATOM 3126 C C . LYS A 1 401 ? 4.144 -5.233 28.470 1.00 52.91 401 LYS A C 1
ATOM 3128 O O . LYS A 1 401 ? 3.205 -5.987 28.709 1.00 52.91 401 LYS A O 1
ATOM 3133 N N . LEU A 1 402 ? 4.041 -4.213 27.617 1.00 50.91 402 LEU A N 1
ATOM 3134 C CA . LEU A 1 402 ? 2.798 -3.880 26.922 1.00 50.91 402 LEU A CA 1
ATOM 3135 C C . LEU A 1 402 ? 2.467 -4.902 25.821 1.00 50.91 402 LEU A C 1
ATOM 3137 O O . LEU A 1 402 ? 1.303 -5.087 25.470 1.00 50.91 402 LEU A O 1
ATOM 3141 N N . LEU A 1 403 ? 3.488 -5.580 25.296 1.00 50.03 403 LEU A N 1
ATOM 3142 C CA . LEU A 1 403 ? 3.381 -6.478 24.147 1.00 50.03 403 LEU A CA 1
ATOM 3143 C C . LEU A 1 403 ? 3.382 -7.968 24.509 1.00 50.03 403 LEU A C 1
ATOM 3145 O O . LEU A 1 403 ? 3.341 -8.799 23.603 1.00 50.03 403 LEU A O 1
ATOM 3149 N N . GLY A 1 404 ? 3.378 -8.306 25.803 1.00 42.50 404 GLY A N 1
ATOM 3150 C CA . GLY A 1 404 ? 3.259 -9.687 26.280 1.00 42.50 404 GLY A CA 1
ATOM 3151 C C . GLY A 1 404 ? 4.495 -10.552 26.024 1.00 42.50 404 GLY A C 1
ATOM 3152 O O . GLY A 1 404 ? 4.360 -11.760 25.849 1.00 42.50 404 GLY A O 1
ATOM 3153 N N . ILE A 1 405 ? 5.691 -9.953 25.975 1.00 50.22 405 ILE A N 1
ATOM 3154 C CA . ILE A 1 405 ? 6.949 -10.706 25.922 1.00 50.22 405 ILE A CA 1
ATOM 3155 C C . ILE A 1 405 ? 7.302 -11.121 27.354 1.00 50.22 405 ILE A C 1
ATOM 3157 O O . ILE A 1 405 ? 8.083 -10.455 28.032 1.00 50.22 405 ILE A O 1
ATOM 3161 N N . ASP A 1 406 ? 6.702 -12.211 27.830 1.00 39.22 406 ASP A N 1
ATOM 3162 C CA . ASP A 1 406 ? 7.170 -12.873 29.045 1.00 39.22 406 ASP A CA 1
ATOM 3163 C C . ASP A 1 406 ? 8.500 -13.566 28.739 1.00 39.22 406 ASP A C 1
ATOM 3165 O O . ASP A 1 406 ? 8.620 -14.375 27.815 1.00 39.22 406 ASP A O 1
ATOM 3169 N N . SER A 1 407 ? 9.528 -13.241 29.519 1.00 40.50 407 SER A N 1
ATOM 3170 C CA . SER A 1 407 ? 10.833 -13.890 29.472 1.00 40.50 407 SER A CA 1
ATOM 3171 C C . SER A 1 407 ? 10.726 -15.326 29.994 1.00 40.50 407 SER A C 1
ATOM 3173 O O . SER A 1 407 ? 11.092 -15.609 31.132 1.00 40.50 407 SER A O 1
ATOM 3175 N N . GLN A 1 408 ? 10.227 -16.238 29.166 1.00 34.50 408 GLN A N 1
ATOM 3176 C CA . GLN A 1 408 ? 10.471 -17.673 29.298 1.00 34.50 408 GLN A CA 1
ATOM 3177 C C . GLN A 1 408 ? 11.254 -18.165 28.081 1.00 34.50 408 GLN A C 1
ATOM 3179 O O . GLN A 1 408 ? 10.796 -18.985 27.292 1.00 34.50 408 GLN A O 1
ATOM 3184 N N . LEU A 1 409 ? 12.474 -17.649 27.931 1.00 35.03 409 LEU A N 1
ATOM 3185 C CA . LEU A 1 409 ? 13.528 -18.419 27.284 1.00 35.03 409 LEU A CA 1
ATOM 3186 C C . LEU A 1 409 ? 14.033 -19.396 28.349 1.00 35.03 409 LEU A C 1
ATOM 3188 O O . LEU A 1 409 ? 14.793 -19.008 29.234 1.00 35.03 409 LEU A O 1
ATOM 3192 N N . ASN A 1 410 ? 13.535 -20.634 28.317 1.00 32.47 410 ASN A N 1
ATOM 3193 C CA . ASN A 1 410 ? 14.091 -21.711 29.128 1.00 32.47 410 ASN A CA 1
ATOM 3194 C C . ASN A 1 410 ? 15.537 -21.960 28.689 1.00 32.47 410 ASN A C 1
ATOM 3196 O O . ASN A 1 410 ? 15.806 -22.436 27.588 1.00 32.47 410 ASN A O 1
ATOM 3200 N N . ASP A 1 411 ? 16.452 -21.612 29.585 1.00 36.16 411 ASP A N 1
ATOM 3201 C CA . ASP A 1 411 ? 17.873 -21.930 29.552 1.00 36.16 411 ASP A CA 1
ATOM 3202 C C . ASP A 1 411 ? 18.058 -23.422 29.907 1.00 36.16 411 ASP A C 1
ATOM 3204 O O . ASP A 1 411 ? 18.491 -23.771 31.004 1.00 36.16 411 ASP A O 1
ATOM 3208 N N . ASP A 1 412 ? 17.716 -24.339 28.997 1.00 31.55 412 ASP A N 1
ATOM 3209 C CA . ASP A 1 412 ? 18.083 -25.754 29.148 1.00 31.55 412 ASP A CA 1
ATOM 3210 C C . ASP A 1 412 ? 19.478 -25.993 28.555 1.00 31.55 412 ASP A C 1
ATOM 3212 O O . ASP A 1 412 ? 19.663 -26.517 27.456 1.00 31.55 412 ASP A O 1
ATOM 3216 N N . LYS A 1 413 ? 20.502 -25.614 29.326 1.00 30.77 413 LYS A N 1
ATOM 3217 C CA . LYS A 1 413 ? 21.838 -26.212 29.205 1.00 30.77 413 LYS A CA 1
ATOM 3218 C C . LYS A 1 413 ? 21.850 -27.548 29.951 1.00 30.77 413 LYS A C 1
ATOM 3220 O O . LYS A 1 413 ? 21.724 -27.538 31.179 1.00 30.77 413 LYS A O 1
ATOM 3225 N N . PRO A 1 414 ? 22.150 -28.688 29.306 1.00 31.11 414 PRO A N 1
ATOM 3226 C CA . PRO A 1 414 ? 22.515 -29.882 30.048 1.00 31.11 414 PRO A CA 1
ATOM 3227 C C . PRO A 1 414 ? 23.937 -29.707 30.594 1.00 31.11 414 PRO A C 1
ATOM 3229 O O . PRO A 1 414 ? 24.917 -29.643 29.847 1.00 31.11 414 PRO A O 1
ATOM 3232 N N . LYS A 1 415 ? 24.051 -29.619 31.923 1.00 29.88 415 LYS A N 1
ATOM 3233 C CA . LYS A 1 415 ? 25.311 -29.811 32.654 1.00 29.88 415 LYS A CA 1
ATOM 3234 C C . LYS A 1 415 ? 25.809 -31.241 32.422 1.00 29.88 415 LYS A C 1
ATOM 3236 O O . LYS A 1 415 ? 25.040 -32.192 32.510 1.00 29.88 415 LYS A O 1
ATOM 3241 N N . GLY A 1 416 ? 27.099 -31.368 32.122 1.00 27.02 416 GLY A N 1
ATOM 3242 C CA . GLY A 1 416 ? 27.724 -32.631 31.749 1.00 27.02 416 GLY A CA 1
ATOM 3243 C C . GLY A 1 416 ? 27.873 -33.652 32.878 1.00 27.02 416 GLY A C 1
ATOM 3244 O O . GLY A 1 416 ? 27.905 -33.314 34.060 1.00 27.02 416 GLY A O 1
ATOM 3245 N N . GLN A 1 417 ? 28.066 -34.903 32.464 1.00 29.45 417 GLN A N 1
ATOM 3246 C CA . GLN A 1 417 ? 28.775 -35.940 33.209 1.00 29.45 417 GLN A CA 1
ATOM 3247 C C . GLN A 1 417 ? 29.676 -36.730 32.248 1.00 29.45 417 GLN A C 1
ATOM 3249 O O . GLN A 1 417 ? 29.432 -36.824 31.048 1.00 29.45 417 GLN A O 1
ATOM 3254 N N . SER A 1 418 ? 30.780 -37.220 32.794 1.00 26.25 418 SER A N 1
ATOM 3255 C CA . SER A 1 418 ? 32.040 -37.526 32.122 1.00 26.25 418 SER A CA 1
ATOM 3256 C C . SER A 1 418 ? 32.387 -39.026 32.083 1.00 26.25 418 SER A C 1
ATOM 3258 O O . SER A 1 418 ? 32.436 -39.628 33.148 1.00 26.25 418 SER A O 1
ATOM 3260 N N . ARG A 1 419 ? 32.803 -39.507 30.884 1.00 23.55 419 ARG A N 1
ATOM 3261 C CA . ARG A 1 419 ? 33.821 -40.557 30.526 1.00 23.55 419 ARG A CA 1
ATOM 3262 C C . ARG A 1 419 ? 33.628 -42.041 30.964 1.00 23.55 419 ARG A C 1
ATOM 3264 O O . ARG A 1 419 ? 32.925 -42.256 31.941 1.00 23.55 419 ARG A O 1
ATOM 3271 N N . PRO A 1 420 ? 34.350 -43.056 30.383 1.00 34.69 420 PRO A N 1
ATOM 3272 C CA . PRO A 1 420 ? 35.258 -43.094 29.199 1.00 34.69 420 PRO A CA 1
ATOM 3273 C C . PRO A 1 420 ? 35.184 -44.333 28.225 1.00 34.69 420 PRO A C 1
ATOM 3275 O O . PRO A 1 420 ? 34.698 -45.394 28.579 1.00 34.69 420 PRO A O 1
ATOM 3278 N N . GLN A 1 421 ? 35.791 -44.154 27.027 1.00 25.91 421 GLN A N 1
ATOM 3279 C CA . GLN A 1 421 ? 36.557 -45.059 26.106 1.00 25.91 421 GLN A CA 1
ATOM 3280 C C . GLN A 1 421 ? 36.085 -46.470 25.644 1.00 25.91 421 GLN A C 1
ATOM 3282 O O . GLN A 1 421 ? 35.968 -47.384 26.450 1.00 25.91 421 GLN A O 1
ATOM 3287 N N . SER A 1 422 ? 36.071 -46.694 24.309 1.00 24.66 422 SER A N 1
ATOM 3288 C CA . SER A 1 422 ? 36.837 -47.721 23.521 1.00 24.66 422 SER A CA 1
ATOM 3289 C C . SER A 1 422 ? 36.295 -47.815 22.063 1.00 24.66 422 SER A C 1
ATOM 3291 O O . SER A 1 422 ? 35.089 -47.822 21.872 1.00 24.66 422 SER A O 1
ATOM 3293 N N . THR A 1 423 ? 37.078 -47.446 21.031 1.00 23.06 423 THR A N 1
ATOM 3294 C CA . THR A 1 423 ? 37.850 -48.240 20.023 1.00 23.06 423 THR A CA 1
ATOM 3295 C C . THR A 1 423 ? 37.082 -48.887 18.850 1.00 23.06 423 THR A C 1
ATOM 3297 O O . THR A 1 423 ? 36.061 -49.525 19.057 1.00 23.06 423 THR A O 1
ATOM 3300 N N . SER A 1 424 ? 37.721 -48.787 17.662 1.00 24.50 424 SER A N 1
ATOM 3301 C CA . SER A 1 424 ? 37.601 -49.548 16.386 1.00 24.50 424 SER A CA 1
ATOM 3302 C C . SER A 1 424 ? 36.352 -49.334 15.508 1.00 24.50 424 SER A C 1
ATOM 3304 O O . SER A 1 424 ? 35.239 -49.554 15.961 1.00 24.50 424 SER A O 1
ATOM 3306 N N . SER A 1 425 ? 36.538 -48.713 14.327 1.00 24.14 425 SER A N 1
ATOM 3307 C CA . SER A 1 425 ? 36.567 -49.308 12.956 1.00 24.14 425 SER A CA 1
ATOM 3308 C C . SER A 1 425 ? 35.148 -49.465 12.371 1.00 24.14 425 SER A C 1
ATOM 3310 O O . SER A 1 425 ? 34.229 -49.793 13.099 1.00 24.14 425 SER A O 1
ATOM 3312 N N . SER A 1 426 ? 34.825 -49.212 11.104 1.00 25.05 426 SER A N 1
ATOM 3313 C CA . SER A 1 426 ? 35.560 -49.351 9.846 1.00 25.05 426 SER A CA 1
ATOM 3314 C C . SER A 1 426 ? 34.808 -48.568 8.757 1.00 25.05 426 SER A C 1
ATOM 3316 O O . SER A 1 426 ? 33.687 -48.112 8.975 1.00 25.05 426 SER A O 1
ATOM 3318 N N . ASP A 1 427 ? 35.461 -48.457 7.609 1.00 23.33 427 ASP A N 1
ATOM 3319 C CA . ASP A 1 427 ? 35.027 -47.932 6.316 1.00 23.33 427 ASP A CA 1
ATOM 3320 C C . ASP A 1 427 ? 33.567 -48.217 5.911 1.00 23.33 427 ASP A C 1
ATOM 3322 O O . ASP A 1 427 ? 33.064 -49.315 6.119 1.00 23.33 427 ASP A O 1
ATOM 3326 N N . ASP A 1 428 ? 32.930 -47.258 5.228 1.00 25.56 428 ASP A N 1
ATOM 3327 C CA . ASP A 1 428 ? 32.573 -47.504 3.830 1.00 25.56 428 ASP A CA 1
ATOM 3328 C C . ASP A 1 428 ? 32.326 -46.216 3.033 1.00 25.56 428 ASP A C 1
ATOM 3330 O O . ASP A 1 428 ? 31.693 -45.243 3.442 1.00 25.56 428 ASP A O 1
ATOM 3334 N N . ASN A 1 429 ? 32.930 -46.260 1.859 1.00 23.89 429 ASN A N 1
ATOM 3335 C CA . ASN A 1 429 ? 33.062 -45.272 0.810 1.00 23.89 429 ASN A CA 1
ATOM 3336 C C . ASN A 1 429 ? 31.922 -45.527 -0.193 1.00 23.89 429 ASN A C 1
ATOM 3338 O O . ASN A 1 429 ? 31.653 -46.692 -0.443 1.00 23.89 429 ASN A O 1
ATOM 3342 N N . TYR A 1 430 ? 31.294 -44.515 -0.808 1.00 24.34 430 TYR A N 1
ATOM 3343 C CA . TYR A 1 430 ? 31.002 -44.516 -2.258 1.00 24.34 430 TYR A CA 1
ATOM 3344 C C . TYR A 1 430 ? 30.366 -43.196 -2.745 1.00 24.34 430 TYR A C 1
ATOM 3346 O O . TYR A 1 430 ? 29.188 -42.917 -2.554 1.00 24.34 430 TYR A O 1
ATOM 3354 N N . LYS A 1 431 ? 31.222 -42.432 -3.432 1.00 24.53 431 LYS A N 1
ATOM 3355 C CA . LYS A 1 431 ? 31.057 -41.760 -4.734 1.00 24.53 431 LYS A CA 1
ATOM 3356 C C . LYS A 1 431 ? 29.858 -40.845 -5.019 1.00 24.53 431 LYS A C 1
ATOM 3358 O O . LYS A 1 431 ? 28.737 -41.258 -5.289 1.00 24.53 431 LYS A O 1
ATOM 3363 N N . SER A 1 432 ? 30.257 -39.592 -5.205 1.00 25.27 432 SER A N 1
ATOM 3364 C CA . SER A 1 432 ? 29.767 -38.604 -6.158 1.00 25.27 432 SER A CA 1
ATOM 3365 C C . SER A 1 432 ? 29.951 -39.008 -7.633 1.00 25.27 432 SER A C 1
ATOM 3367 O O . SER A 1 432 ? 30.946 -39.631 -7.997 1.00 25.27 432 SER A O 1
ATOM 3369 N N . SER A 1 433 ? 28.985 -38.595 -8.463 1.00 23.84 433 SER A N 1
ATOM 3370 C CA . SER A 1 433 ? 28.991 -38.296 -9.919 1.00 23.84 433 SER A CA 1
ATOM 3371 C C . SER A 1 433 ? 27.533 -38.463 -10.395 1.00 23.84 433 SER A C 1
ATOM 3373 O O . SER A 1 433 ? 26.861 -39.355 -9.895 1.00 23.84 433 SER A O 1
ATOM 3375 N N . SER A 1 434 ? 26.920 -37.678 -11.276 1.00 24.19 434 SER A N 1
ATOM 3376 C CA . SER A 1 434 ? 27.362 -36.617 -12.180 1.00 24.19 434 SER A CA 1
ATOM 3377 C C . SER A 1 434 ? 26.119 -35.929 -12.787 1.00 24.19 434 SER A C 1
ATOM 3379 O O . SER A 1 434 ? 25.069 -36.551 -12.877 1.00 24.19 434 SER A O 1
ATOM 3381 N N . SER A 1 435 ? 26.305 -34.669 -13.203 1.00 23.03 435 SER A N 1
ATOM 3382 C CA . SER A 1 435 ? 25.807 -34.003 -14.430 1.00 23.03 435 SER A CA 1
ATOM 3383 C C . SER A 1 435 ? 24.352 -34.169 -14.908 1.00 23.03 435 SER A C 1
ATOM 3385 O O . SER A 1 435 ? 23.958 -35.270 -15.257 1.00 23.03 435 SER A O 1
ATOM 3387 N N . GLU A 1 436 ? 23.668 -33.039 -15.149 1.00 24.88 436 GLU A N 1
ATOM 3388 C CA . GLU A 1 436 ? 23.009 -32.716 -16.439 1.00 24.88 436 GLU A CA 1
ATOM 3389 C C . GLU A 1 436 ? 22.556 -31.235 -16.446 1.00 24.88 436 GLU A C 1
ATOM 3391 O O . GLU A 1 436 ? 21.772 -30.791 -15.615 1.00 24.88 436 GLU A O 1
ATOM 3396 N N . THR A 1 437 ? 23.307 -30.383 -17.156 1.00 25.09 437 THR A N 1
ATOM 3397 C CA . THR A 1 437 ? 22.921 -29.658 -18.393 1.00 25.09 437 THR A CA 1
ATOM 3398 C C . THR A 1 437 ? 22.044 -28.418 -18.190 1.00 25.09 437 THR A C 1
ATOM 3400 O O . THR A 1 437 ? 20.821 -28.474 -18.119 1.00 25.09 437 THR A O 1
ATOM 3403 N N . SER A 1 438 ? 22.718 -27.269 -18.178 1.00 24.45 438 SER A N 1
ATOM 3404 C CA . SER A 1 438 ? 22.181 -25.925 -18.410 1.00 24.45 438 SER A CA 1
ATOM 3405 C C . SER A 1 438 ? 21.710 -25.754 -19.866 1.00 24.45 438 SER A C 1
ATOM 3407 O O . SER A 1 438 ? 22.488 -26.086 -20.763 1.00 24.45 438 SER A O 1
ATOM 3409 N N . PRO A 1 439 ? 20.505 -25.219 -20.142 1.00 28.47 439 PRO A N 1
ATOM 3410 C CA . PRO A 1 439 ? 20.078 -24.949 -21.511 1.00 28.47 439 PRO A CA 1
ATOM 3411 C C . PRO A 1 439 ? 20.688 -23.646 -22.062 1.00 28.47 439 PRO A C 1
ATOM 3413 O O . PRO A 1 439 ? 20.805 -22.642 -21.360 1.00 28.47 439 PRO A O 1
ATOM 3416 N N . GLU A 1 440 ? 21.074 -23.702 -23.337 1.00 27.17 440 GLU A N 1
ATOM 3417 C CA . GLU A 1 440 ? 21.609 -22.615 -24.168 1.00 27.17 440 GLU A CA 1
ATOM 3418 C C . GLU A 1 440 ? 20.575 -21.508 -24.482 1.00 27.17 440 GLU A C 1
ATOM 3420 O O . GLU A 1 440 ? 19.365 -21.750 -24.427 1.00 27.17 440 GLU A O 1
ATOM 3425 N N . PRO A 1 441 ? 21.024 -20.285 -24.836 1.00 24.52 441 PRO A N 1
ATOM 3426 C CA . PRO A 1 441 ? 20.146 -19.139 -25.061 1.00 24.52 441 PRO A CA 1
ATOM 3427 C C . PRO A 1 441 ? 19.367 -19.228 -26.384 1.00 24.52 441 PRO A C 1
ATOM 3429 O O . PRO A 1 441 ? 19.923 -19.472 -27.454 1.00 24.52 441 PRO A O 1
ATOM 3432 N N . VAL A 1 442 ? 18.063 -18.950 -26.313 1.00 27.80 442 VAL A N 1
ATOM 3433 C CA . VAL A 1 442 ? 17.150 -18.869 -27.463 1.00 27.80 442 VAL A CA 1
ATOM 3434 C C . VAL A 1 442 ? 17.266 -17.495 -28.136 1.00 27.80 442 VAL A C 1
ATOM 3436 O O . VAL A 1 442 ? 17.055 -16.462 -27.506 1.00 27.80 442 VAL A O 1
ATOM 3439 N N . ILE A 1 443 ? 17.562 -17.486 -29.438 1.00 25.25 443 ILE A N 1
ATOM 3440 C CA . ILE A 1 443 ? 17.569 -16.298 -30.305 1.00 25.25 443 ILE A CA 1
ATOM 3441 C C . ILE A 1 443 ? 16.119 -15.946 -30.691 1.00 25.25 443 ILE A C 1
ATOM 3443 O O . ILE A 1 443 ? 15.442 -16.739 -31.348 1.00 25.25 443 ILE A O 1
ATOM 3447 N N . LEU A 1 444 ? 15.640 -14.754 -30.319 1.00 25.72 444 LEU A N 1
ATOM 3448 C CA . LEU A 1 444 ? 14.315 -14.244 -30.704 1.00 25.72 444 LEU A CA 1
ATOM 3449 C C . LEU A 1 444 ? 14.343 -13.566 -32.087 1.00 25.72 444 LEU A C 1
ATOM 3451 O O . LEU A 1 444 ? 15.231 -12.774 -32.397 1.00 25.72 444 LEU A O 1
ATOM 3455 N N . LYS A 1 445 ? 13.339 -13.871 -32.921 1.00 24.02 445 LYS A N 1
ATOM 3456 C CA . LYS A 1 445 ? 13.080 -13.214 -34.216 1.00 24.02 445 LYS A CA 1
ATOM 3457 C C . LYS A 1 445 ? 12.352 -11.872 -34.013 1.00 24.02 445 LYS A C 1
ATOM 3459 O O . LYS A 1 445 ? 11.555 -11.767 -33.083 1.00 24.02 445 LYS A O 1
ATOM 3464 N N . PRO A 1 446 ? 12.537 -10.880 -34.905 1.00 25.34 446 PRO A N 1
ATOM 3465 C CA . PRO A 1 446 ? 11.851 -9.592 -34.813 1.00 25.34 446 PRO A CA 1
ATOM 3466 C C . PRO A 1 446 ? 10.336 -9.722 -35.039 1.00 25.34 446 PRO A C 1
ATOM 3468 O O . PRO A 1 446 ? 9.883 -10.436 -35.940 1.00 25.34 446 PRO A O 1
ATOM 3471 N N . PHE A 1 447 ? 9.560 -9.000 -34.229 1.00 26.89 447 PHE A N 1
ATOM 3472 C CA . PHE A 1 447 ? 8.101 -8.911 -34.326 1.00 26.89 447 PHE A CA 1
ATOM 3473 C C . PHE A 1 447 ? 7.689 -7.898 -35.410 1.00 26.89 447 PHE A C 1
ATOM 3475 O O . PHE A 1 447 ? 8.295 -6.834 -35.527 1.00 26.89 447 PHE A O 1
ATOM 3482 N N . LYS A 1 448 ? 6.669 -8.237 -36.210 1.00 26.16 448 LYS A N 1
ATOM 3483 C CA . LYS A 1 448 ? 6.093 -7.369 -37.253 1.00 26.16 448 LYS A CA 1
ATOM 3484 C C . LYS A 1 448 ? 5.015 -6.459 -36.663 1.00 26.16 448 LYS A C 1
ATOM 3486 O O . LYS A 1 448 ? 4.193 -6.919 -35.875 1.00 26.16 448 LYS A O 1
ATOM 3491 N N . ASP A 1 449 ? 4.996 -5.206 -37.109 1.00 26.06 449 ASP A N 1
ATOM 3492 C CA . ASP A 1 449 ? 4.000 -4.202 -36.737 1.00 26.06 449 ASP A CA 1
ATOM 3493 C C . ASP A 1 449 ? 2.571 -4.657 -37.078 1.00 26.06 449 ASP A C 1
ATOM 3495 O O . ASP A 1 449 ? 2.234 -4.918 -38.237 1.00 26.06 449 ASP A O 1
ATOM 3499 N N . ALA A 1 450 ? 1.711 -4.739 -36.061 1.00 29.27 450 ALA A N 1
ATOM 3500 C CA . ALA A 1 450 ? 0.279 -4.926 -36.243 1.00 29.27 450 ALA A CA 1
ATOM 3501 C C . ALA A 1 450 ? -0.383 -3.556 -36.449 1.00 29.27 450 ALA A C 1
ATOM 3503 O O .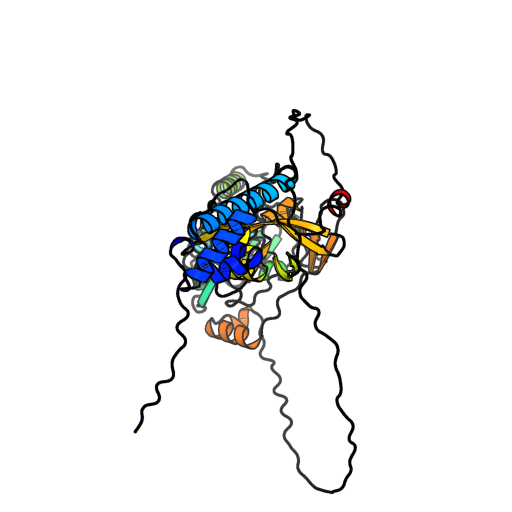 ALA A 1 450 ? -0.481 -2.733 -35.541 1.00 29.27 450 ALA A O 1
ATOM 3504 N N . ASN A 1 451 ? -0.828 -3.320 -37.677 1.00 28.11 451 ASN A N 1
ATOM 3505 C CA . ASN A 1 451 ? -1.531 -2.120 -38.102 1.00 28.11 451 ASN A CA 1
ATOM 3506 C C . ASN A 1 451 ? -2.977 -2.164 -37.563 1.00 28.11 451 ASN A C 1
ATOM 3508 O O . ASN A 1 451 ? -3.800 -2.923 -38.077 1.00 28.11 451 ASN A O 1
ATOM 3512 N N . ILE A 1 452 ? -3.300 -1.397 -36.516 1.00 31.45 452 ILE A N 1
ATOM 3513 C CA . ILE A 1 452 ? -4.663 -1.329 -35.960 1.00 31.45 452 ILE A CA 1
ATOM 3514 C C . ILE A 1 452 ? -5.356 -0.070 -36.488 1.00 31.45 452 ILE A C 1
ATOM 3516 O O . ILE A 1 452 ? -5.108 1.047 -36.035 1.00 31.45 452 ILE A O 1
ATOM 3520 N N . GLN A 1 453 ? -6.257 -0.265 -37.453 1.00 27.03 453 GLN A N 1
ATOM 3521 C CA . GLN A 1 453 ? -7.213 0.755 -37.879 1.00 27.03 453 GLN A CA 1
ATOM 3522 C C . GLN A 1 453 ? -8.241 0.994 -36.764 1.00 27.03 453 GLN A C 1
ATOM 3524 O O . GLN A 1 453 ? -8.960 0.080 -36.359 1.00 27.03 453 GLN A O 1
ATOM 3529 N N . LYS A 1 454 ? -8.332 2.240 -36.288 1.00 29.17 454 LYS A N 1
ATOM 3530 C CA . LYS A 1 454 ? -9.392 2.704 -35.386 1.00 29.17 454 LYS A CA 1
ATOM 3531 C C . LYS A 1 454 ? -10.749 2.625 -36.096 1.00 29.17 454 LYS A C 1
ATOM 3533 O O . LYS A 1 454 ? -10.950 3.285 -37.111 1.00 29.17 454 LYS A O 1
ATOM 3538 N N . LYS A 1 455 ? -11.694 1.865 -35.539 1.00 28.64 455 LYS A N 1
ATOM 3539 C CA . LYS A 1 455 ? -13.131 2.066 -35.771 1.00 28.64 455 LYS A CA 1
ATOM 3540 C C . LYS A 1 455 ? -13.723 2.670 -34.506 1.00 28.64 455 LYS A C 1
ATOM 3542 O O . LYS A 1 455 ? -13.822 1.992 -33.491 1.00 28.64 455 LYS A O 1
ATOM 3547 N N . GLU A 1 456 ? -14.089 3.942 -34.583 1.00 28.31 456 GLU A N 1
ATOM 3548 C CA . GLU A 1 456 ? -14.905 4.606 -33.571 1.00 28.31 456 GLU A CA 1
ATOM 3549 C C . GLU A 1 456 ? -16.320 4.011 -33.595 1.00 28.31 456 GLU A C 1
ATOM 3551 O O . GLU A 1 456 ? -16.949 3.901 -34.651 1.00 28.31 456 GLU A O 1
ATOM 3556 N N . LYS A 1 457 ? -16.823 3.615 -32.426 1.00 31.22 457 LYS A N 1
ATOM 3557 C CA . LYS A 1 457 ? -18.253 3.456 -32.164 1.00 31.22 457 LYS A CA 1
ATOM 3558 C C . LYS A 1 457 ? -18.557 4.137 -30.835 1.00 31.22 457 LYS A C 1
ATOM 3560 O O . LYS A 1 457 ? -17.865 3.894 -29.851 1.00 31.22 457 LYS A O 1
ATOM 3565 N N . GLU A 1 458 ? -19.564 5.002 -30.849 1.00 29.53 458 GLU A N 1
ATOM 3566 C CA . GLU A 1 458 ? -20.102 5.674 -29.665 1.00 29.53 458 GLU A CA 1
ATOM 3567 C C . GLU A 1 458 ? -20.624 4.660 -28.628 1.00 29.53 458 GLU A C 1
ATOM 3569 O O . GLU A 1 458 ? -21.101 3.585 -29.013 1.00 29.53 458 GLU A O 1
ATOM 3574 N N . PRO A 1 459 ? -20.551 4.976 -27.320 1.00 27.89 459 PRO A N 1
ATOM 3575 C CA . PRO A 1 459 ? -20.931 4.044 -26.265 1.00 27.89 459 PRO A CA 1
ATOM 3576 C C . PRO A 1 459 ? -22.461 3.942 -26.112 1.00 27.89 459 PRO A C 1
ATOM 3578 O O . PRO A 1 459 ? -23.153 4.965 -26.165 1.00 27.89 459 PRO A O 1
ATOM 3581 N N . PRO A 1 460 ? -23.017 2.740 -25.863 1.00 27.92 460 PRO A N 1
ATOM 3582 C CA . PRO A 1 460 ? -24.391 2.602 -25.408 1.00 27.92 460 PRO A CA 1
ATOM 3583 C C . PRO A 1 460 ? -24.498 2.916 -23.907 1.00 27.92 460 PRO A C 1
ATOM 3585 O O . PRO A 1 460 ? -23.544 2.773 -23.144 1.00 27.92 460 PRO A O 1
ATOM 3588 N N . LYS A 1 461 ? -25.683 3.381 -23.507 1.00 28.06 461 LYS A N 1
ATOM 3589 C CA . LYS A 1 461 ? -26.039 3.754 -22.134 1.00 28.06 461 LYS A CA 1
ATOM 3590 C C . LYS A 1 461 ? -26.325 2.518 -21.276 1.00 28.06 461 LYS A C 1
ATOM 3592 O O . LYS A 1 461 ? -27.003 1.615 -21.749 1.00 28.06 461 LYS A O 1
ATOM 3597 N N . ASP A 1 462 ? -25.844 2.578 -20.033 1.00 33.25 462 ASP A N 1
ATOM 3598 C CA . ASP A 1 462 ? -26.274 1.857 -18.828 1.00 33.25 462 ASP A CA 1
ATOM 3599 C C . ASP A 1 462 ? -26.771 0.414 -19.004 1.00 33.25 462 ASP A C 1
ATOM 3601 O O . ASP A 1 462 ? -27.965 0.185 -19.155 1.00 33.25 462 ASP A O 1
ATOM 3605 N N . GLU A 1 463 ? -25.868 -0.557 -18.843 1.00 27.19 463 GLU A N 1
ATOM 3606 C CA . GLU A 1 463 ? -26.173 -1.875 -18.268 1.00 27.19 463 GLU A CA 1
ATOM 3607 C C . GLU A 1 463 ? -24.862 -2.554 -17.820 1.00 27.19 463 GLU A C 1
ATOM 3609 O O . GLU A 1 463 ? -23.879 -2.596 -18.557 1.00 27.19 463 GLU A O 1
ATOM 3614 N N . PHE A 1 464 ? -24.820 -3.035 -16.571 1.00 30.08 464 PHE A N 1
ATOM 3615 C CA . PHE A 1 464 ? -23.692 -3.786 -16.010 1.00 30.08 464 PHE A CA 1
ATOM 3616 C C . PHE A 1 464 ? -23.481 -5.075 -16.817 1.00 30.08 464 PHE A C 1
ATOM 3618 O O . PHE A 1 464 ? -24.325 -5.969 -16.767 1.00 30.08 464 PHE A O 1
ATOM 3625 N N . VAL A 1 465 ? -22.350 -5.196 -17.519 1.00 28.97 465 VAL 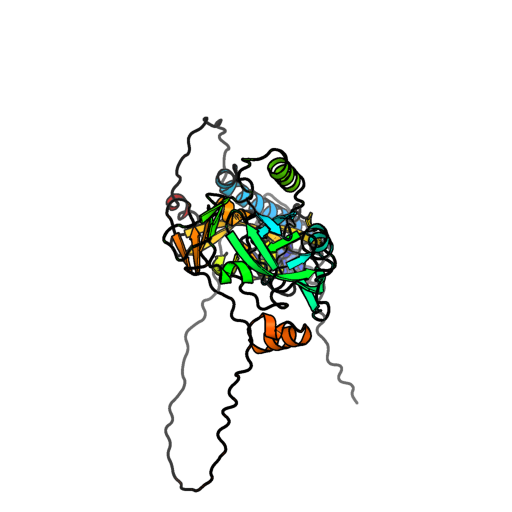A N 1
ATOM 3626 C CA . VAL A 1 465 ? -21.966 -6.436 -18.206 1.00 28.97 465 VAL A CA 1
ATOM 3627 C C . VAL A 1 465 ? -20.898 -7.164 -17.395 1.00 28.97 465 VAL A C 1
ATOM 3629 O O . VAL A 1 465 ? -19.788 -6.675 -17.196 1.00 28.97 465 VAL A O 1
ATOM 3632 N N . ASP A 1 466 ? -21.276 -8.349 -16.928 1.00 33.78 466 ASP A N 1
ATOM 3633 C CA . ASP A 1 466 ? -20.435 -9.347 -16.273 1.00 33.78 466 ASP A CA 1
ATOM 3634 C C . ASP A 1 466 ? -19.420 -9.890 -17.304 1.00 33.78 466 ASP A C 1
ATOM 3636 O O . ASP A 1 466 ? -19.808 -10.536 -18.280 1.00 33.78 466 ASP A O 1
ATOM 3640 N N . MET A 1 467 ? -18.125 -9.589 -17.149 1.00 35.44 467 MET A N 1
ATOM 3641 C CA . MET A 1 467 ? -17.064 -10.078 -18.046 1.00 35.44 467 MET A CA 1
ATOM 3642 C C . MET A 1 467 ? -16.190 -11.113 -17.335 1.00 35.44 467 MET A C 1
ATOM 3644 O O . MET A 1 467 ? -15.387 -10.787 -16.466 1.00 35.44 467 MET A O 1
ATOM 3648 N N . SER A 1 468 ? -16.328 -12.376 -17.745 1.00 36.06 468 SER A N 1
ATOM 3649 C CA . SER A 1 468 ? -15.590 -13.520 -17.204 1.00 36.06 468 SER A CA 1
ATOM 3650 C C . SER A 1 468 ? -14.097 -13.516 -17.570 1.00 36.06 468 SER A C 1
ATOM 3652 O O . SER A 1 468 ? -13.740 -13.288 -18.725 1.00 36.06 468 SER A O 1
ATOM 3654 N N . LEU A 1 469 ? -13.251 -13.916 -16.612 1.00 38.28 469 LEU A N 1
ATOM 3655 C CA . LEU A 1 469 ? -11.788 -14.115 -16.699 1.00 38.28 469 LEU A CA 1
ATOM 3656 C C . LEU A 1 469 ? -11.257 -14.941 -17.899 1.00 38.28 469 LEU A C 1
ATOM 3658 O O . LEU A 1 469 ? -10.065 -14.867 -18.195 1.00 38.28 469 LEU A O 1
ATOM 3662 N N . GLU A 1 470 ? -12.086 -15.732 -18.586 1.00 35.84 470 GLU A N 1
ATOM 3663 C CA . GLU A 1 470 ? -11.638 -16.677 -19.625 1.00 35.84 470 GLU A CA 1
ATOM 3664 C C . GLU A 1 470 ? -11.162 -16.012 -20.930 1.00 35.84 470 GLU A C 1
ATOM 3666 O O . GLU A 1 470 ? -10.372 -16.605 -21.662 1.00 35.84 470 GLU A O 1
ATOM 3671 N N . SER A 1 471 ? -11.547 -14.765 -21.216 1.00 33.47 471 SER A N 1
ATOM 3672 C CA . SER A 1 471 ? -11.190 -14.093 -22.479 1.00 33.47 471 SER A CA 1
ATOM 3673 C C . SER A 1 471 ? -9.741 -13.581 -22.552 1.00 33.47 471 SER A C 1
ATOM 3675 O O . SER A 1 471 ? -9.284 -13.208 -23.631 1.00 33.47 471 SER A O 1
ATOM 3677 N N . LEU A 1 472 ? -8.991 -13.593 -21.442 1.00 35.81 472 LEU A N 1
ATOM 3678 C CA . LEU A 1 472 ? -7.631 -13.034 -21.358 1.00 35.81 472 LEU A CA 1
ATOM 3679 C C . LEU A 1 472 ? -6.508 -14.076 -21.281 1.00 35.81 472 LEU A C 1
ATOM 3681 O O . LEU A 1 472 ? -5.347 -13.715 -21.478 1.00 35.81 472 LEU A O 1
ATOM 3685 N N . SER A 1 473 ? -6.810 -15.365 -21.080 1.00 33.53 473 SER A N 1
ATOM 3686 C CA . SER A 1 473 ? -5.766 -16.407 -21.076 1.00 33.53 473 SER A CA 1
ATOM 3687 C C . SER A 1 473 ? -5.113 -16.611 -22.454 1.00 33.53 473 SER A C 1
ATOM 3689 O O . SER A 1 473 ? -4.102 -17.300 -22.557 1.00 33.53 473 SER A O 1
ATOM 3691 N N . ALA A 1 474 ? -5.686 -16.037 -23.517 1.00 29.67 474 ALA A N 1
ATOM 3692 C CA . ALA A 1 474 ? -5.173 -16.144 -24.879 1.00 29.67 474 ALA A CA 1
ATOM 3693 C C . ALA A 1 474 ? -4.085 -15.104 -25.218 1.00 29.67 474 ALA A C 1
ATOM 3695 O O . ALA A 1 474 ? -3.420 -15.245 -26.241 1.00 29.67 474 ALA A O 1
ATOM 3696 N N . ALA A 1 475 ? -3.874 -14.078 -24.382 1.00 29.70 475 ALA A N 1
ATOM 3697 C CA . ALA A 1 475 ? -2.937 -12.984 -24.669 1.00 29.70 475 ALA A CA 1
ATOM 3698 C C . ALA A 1 475 ? -1.552 -13.133 -23.999 1.00 29.70 475 ALA A C 1
ATOM 3700 O O . ALA A 1 475 ? -0.718 -12.240 -24.120 1.00 29.70 475 ALA A O 1
ATOM 3701 N N . THR A 1 476 ? -1.289 -14.235 -23.288 1.00 31.09 476 THR A N 1
ATOM 3702 C CA . THR A 1 476 ? -0.144 -14.377 -22.364 1.00 31.09 476 THR A CA 1
ATOM 3703 C C . THR A 1 476 ? 1.073 -15.148 -22.882 1.00 31.09 476 THR A C 1
ATOM 3705 O O . THR A 1 476 ? 1.978 -15.420 -22.096 1.00 31.09 476 THR A O 1
ATOM 3708 N N . PHE A 1 477 ? 1.187 -15.462 -24.174 1.00 27.05 477 PHE A N 1
ATOM 3709 C CA . PHE A 1 477 ? 2.436 -16.034 -24.696 1.00 27.05 477 PHE A CA 1
ATOM 3710 C C . PHE A 1 477 ? 3.275 -14.987 -25.436 1.00 27.05 477 PHE A C 1
ATOM 3712 O O . PHE A 1 477 ? 2.905 -14.533 -26.514 1.00 27.05 477 PHE A O 1
ATOM 3719 N N . SER A 1 478 ? 4.437 -14.684 -24.840 1.00 31.31 478 SER A N 1
ATOM 3720 C CA . SER A 1 478 ? 5.482 -13.733 -25.258 1.00 31.31 478 SER A CA 1
ATOM 3721 C C . SER A 1 478 ? 5.250 -12.274 -24.842 1.00 31.31 478 SER A C 1
ATOM 3723 O O . SER A 1 478 ? 4.999 -11.413 -25.686 1.00 31.31 478 SER A O 1
ATOM 3725 N N . LEU A 1 479 ? 5.394 -12.004 -23.538 1.00 29.41 479 LEU A N 1
ATOM 3726 C CA . LEU A 1 479 ? 5.718 -10.666 -23.029 1.00 29.41 479 LEU A CA 1
ATOM 3727 C C . LEU A 1 479 ? 7.218 -10.399 -23.114 1.00 29.41 479 LEU A C 1
ATOM 3729 O O . LEU A 1 479 ? 7.974 -11.333 -22.759 1.00 29.41 479 LEU A O 1
#

Secondary structure (DSSP, 8-state):
-----------PPPPTTTTT-HHHHHHHHHH-HHHHHHHH---HHHHHHHHHHHHHH-TT---SSHHHHHHHHHHHHHHHHHHHHHHHHHHHTTPPPP---EEEEEETTEEEEEEE-TT-SS-EEEHHHHHHTT-GGG-BTT--EEEEETTEEEEEEEEEEEEEEEETTEEEEEEEEEES--SS--EEE-HHHHHHTT-EEETTTTEEEE--SSS--EEEESS----STHHHHHHHHHHHHT----S--PBPTTSS----EEEEEEETTEEEEEEE-TT-SS-EEEHHHHHHTT-GGG-BGGG-EEEESSSEEEEEEEEEEEEEEEETTEEEEEEEEEES--SS--EEE-HHHHHHTT-EEETTTTEEEEESSSEEEEE-EE----HHHHHHHHHHTT-TTTTT---------------------------------PPPPPPPPPPPP--------PPPP-------GGGGTTS-S--

Radius of gyration: 28.3 Å; Cα contacts (8 Å, |Δi|>4): 851; chains: 1; bounding box: 91×68×75 Å

Organism: NCBI:txid299467

Sequence (479 aa):
MGNTDSKESTREQPPDDIKGNAALHDFIEDECPVLNKAILSTDQGFRDSVVSEFNNVFKDKHFNSISDVITCMELKRKQRIEYLKSITAERFAMTPAVKFPCIAIRVNGKIAMAFVDTGCGMSCVTRRAASNIGLDGTVVSNVTGLASGFGNHTEIIGILPNIAVQSGDMLFQVTFVVIEKASADFIILGADFITKNKLKLNFRKGEVIFPRRIMEQQTVRFIPPMKGEESEAKLIIRMVENMNIPRAVGFLPHVVNQRNIFLNVRINNFPVQVMIDSGAEASMITGTAASHIKLFKFTDLSMHRVSQGLGPVVIIGRIPPIPIEFDEKTTLFISFDVLNGSEQEMIILGSDFLTFYGCEIDFDKNVLEISLDKKRSYKLREKQKDTSEVANLLKDCGLEKLLGIDSQLNDDKPKGQSRPQSTSSSDDNYKSSSSETSPEPVILKPFKDANIQKKEKEPPKDEFVDMSLESLSAATFSL

InterPro domains:
  IPR001969 Aspartic peptidase, active site [PS00141] (274-285)
  IPR001995 Peptidase A2A, retrovirus, catalytic [PS50175] (272-353)
  IPR019103 Aspartic peptidase, DDI1-type [PF09668] (99-199)
  IPR019103 Aspartic peptidase, DDI1-type [PF09668] (260-362)
  IPR021109 Aspartic peptidase domain superfamily [G3DSA:2.40.70.10] (82-224)
  IPR021109 Aspartic peptidase domain superfamily [G3DSA:2.40.70.10] (248-382)
  IPR021109 Aspartic peptidase domain superfamily [SSF50630] (99-203)
  IPR021109 Aspartic peptidase domain superfamily [SSF50630] (253-363)